Protein AF-A0A522AC45-F1 (afdb_monomer)

pLDDT: mean 78.96, std 17.73, range [25.91, 98.56]

Secondary structure (DSSP, 8-state):
--------PPTTEEEE--S--TT---S-HHHHHHHHHHHHHHHHHHHHSSS--B--HHHHHHS-HHHHHHTTTSEEEEEGGG-SSHHHHHHHHHHH-SSTTHHHHHHHHHHHTTEEEEE--GGGGHHHHHHHHHT-SEETTEE--SHHHH--HHHHHHHS----TT--SSEEEEEEEEEEE-SS-SS-EEEEEEEEEEEETTEEEEEEEEE-TTTGGGTHHHHHHHHHHHHHHHSPPTT--EEEEEES-SSTT-HHHHHHHHTT-EEEEEEETTS-------SSPPPPHHHHHHHHHHHHHS-HHHHHHHHHHTT--HHHHHHHHHHHHHHTTT-TTHHHHHHHTTTS--HHHHGGGS--SS-GGGGTT--EEEEEE-STTTTTTTHHHHHHTT--EEEEEES-HHHHHHHHHHS-TTSEEEEGGG-TT----SEEEEE-SSHHHHHHHHHHHHTSS--EEEEEEEHHHHHHTT-TT--HHHHHHHHHHHHTS-EEEEEEEEEE-SSS-EEEEEEEE--

Structure (mmCIF, N/CA/C/O backbone):
data_AF-A0A522AC45-F1
#
_entry.id   AF-A0A522AC45-F1
#
loop_
_atom_site.group_PDB
_atom_site.id
_atom_site.type_symbol
_atom_site.label_atom_id
_atom_site.label_alt_id
_atom_site.label_comp_id
_atom_site.label_asym_id
_atom_site.label_entity_id
_atom_site.label_seq_id
_atom_site.pdbx_PDB_ins_code
_atom_site.Cartn_x
_atom_site.Cartn_y
_atom_site.Cartn_z
_atom_site.occupancy
_atom_site.B_iso_or_equiv
_atom_site.auth_seq_id
_atom_site.auth_comp_id
_atom_site.auth_asym_id
_atom_site.auth_atom_id
_atom_site.pdbx_PDB_model_num
ATOM 1 N N . MET A 1 1 ? -12.358 -17.879 -13.677 1.00 25.91 1 MET A N 1
ATOM 2 C CA . MET A 1 1 ? -12.326 -18.675 -12.434 1.00 25.91 1 MET A CA 1
ATOM 3 C C . MET A 1 1 ? -10.863 -18.804 -12.071 1.00 25.91 1 MET A C 1
ATOM 5 O O . MET A 1 1 ? -10.125 -19.351 -12.871 1.00 25.91 1 MET A O 1
ATOM 9 N N . ALA A 1 2 ? -10.425 -18.150 -10.996 1.00 28.08 2 ALA A N 1
ATOM 10 C CA . ALA A 1 2 ? -9.029 -18.199 -10.580 1.00 28.08 2 ALA A CA 1
ATOM 11 C C . ALA A 1 2 ? -8.756 -19.580 -9.980 1.00 28.08 2 ALA A C 1
ATOM 13 O O . ALA A 1 2 ? -9.446 -19.973 -9.038 1.00 28.08 2 ALA A O 1
ATOM 14 N N . ASP A 1 3 ? -7.793 -20.308 -10.542 1.00 27.17 3 ASP A N 1
ATOM 15 C CA . ASP A 1 3 ? -7.283 -21.534 -9.943 1.00 27.17 3 ASP A CA 1
ATOM 16 C C . ASP A 1 3 ? -6.806 -21.204 -8.530 1.00 27.17 3 ASP A C 1
ATOM 18 O O . ASP A 1 3 ? -5.882 -20.414 -8.327 1.00 27.17 3 ASP A O 1
ATOM 22 N N . SER A 1 4 ? -7.489 -21.766 -7.533 1.00 33.75 4 SER A N 1
ATOM 23 C CA . SER A 1 4 ? -7.105 -21.629 -6.139 1.00 33.75 4 SER A CA 1
ATOM 24 C C . SER A 1 4 ? -5.760 -22.320 -5.965 1.00 33.75 4 SER A C 1
ATOM 26 O O . SER A 1 4 ? -5.694 -23.543 -5.820 1.00 33.75 4 SER A O 1
ATOM 28 N N . VAL A 1 5 ? -4.683 -21.540 -6.002 1.00 35.88 5 VAL A N 1
ATOM 29 C CA . VAL A 1 5 ? -3.350 -21.990 -5.618 1.00 35.88 5 VAL A CA 1
ATOM 30 C C . VAL A 1 5 ? -3.432 -22.390 -4.147 1.00 35.88 5 VAL A C 1
ATOM 32 O O . VAL A 1 5 ? -3.287 -21.572 -3.238 1.00 35.88 5 VAL A O 1
ATOM 35 N N . SER A 1 6 ? -3.705 -23.671 -3.908 1.00 35.84 6 SER A N 1
ATOM 36 C CA . SER A 1 6 ? -3.569 -24.321 -2.610 1.00 35.84 6 SER A CA 1
ATOM 37 C C . SER A 1 6 ? -2.076 -24.456 -2.320 1.00 35.84 6 SER A C 1
ATOM 39 O O . SER A 1 6 ? -1.483 -25.526 -2.423 1.00 35.84 6 SER A O 1
ATOM 41 N N . SER A 1 7 ? -1.426 -23.321 -2.056 1.00 40.16 7 SER A N 1
ATOM 42 C CA . SER A 1 7 ? -0.057 -23.309 -1.562 1.00 40.16 7 SER A CA 1
ATOM 43 C C . SER A 1 7 ? -0.112 -23.553 -0.061 1.00 40.16 7 SER A C 1
ATOM 45 O O . SER A 1 7 ? -0.699 -22.789 0.706 1.00 40.16 7 SER A O 1
ATOM 47 N N . THR A 1 8 ? 0.488 -24.655 0.372 1.00 39.75 8 THR A N 1
ATOM 48 C CA . THR A 1 8 ? 0.824 -24.893 1.773 1.00 39.75 8 THR A CA 1
ATOM 49 C C . THR A 1 8 ? 1.860 -23.851 2.194 1.00 39.75 8 THR A C 1
ATOM 51 O O . THR A 1 8 ? 3.065 -24.080 2.089 1.00 39.75 8 THR A O 1
ATOM 54 N N . THR A 1 9 ? 1.407 -22.669 2.609 1.00 47.91 9 THR A N 1
ATOM 55 C CA . THR A 1 9 ? 2.278 -21.638 3.175 1.00 47.91 9 THR A CA 1
ATOM 56 C C . THR A 1 9 ? 2.911 -22.154 4.464 1.00 47.91 9 THR A C 1
ATOM 58 O O . THR A 1 9 ? 2.252 -22.775 5.301 1.00 47.91 9 THR A O 1
ATOM 61 N N . ALA A 1 10 ? 4.215 -21.918 4.628 1.00 43.22 10 ALA A N 1
ATOM 62 C CA . ALA A 1 10 ? 4.929 -22.320 5.833 1.00 43.22 10 ALA A CA 1
ATOM 63 C C . ALA A 1 10 ? 4.288 -21.671 7.083 1.00 43.22 10 ALA A C 1
ATOM 65 O O . ALA A 1 10 ? 3.882 -20.503 7.016 1.00 43.22 10 ALA A O 1
ATOM 66 N N . PRO A 1 11 ? 4.208 -22.377 8.229 1.00 46.19 11 PRO A N 1
ATOM 67 C CA . PRO A 1 11 ? 3.636 -21.833 9.461 1.00 46.19 11 PRO A CA 1
ATOM 68 C C . PRO A 1 11 ? 4.244 -20.472 9.834 1.00 46.19 11 PRO A C 1
ATOM 70 O O . PRO A 1 11 ? 5.463 -20.325 9.872 1.00 46.19 11 PRO A O 1
ATOM 73 N N . GLY A 1 12 ? 3.398 -19.478 10.125 1.00 49.16 12 GLY A N 1
ATOM 74 C CA . GLY A 1 12 ? 3.837 -18.109 10.444 1.00 49.16 12 GLY A CA 1
ATOM 75 C C . GLY A 1 12 ? 4.029 -17.195 9.228 1.00 49.16 12 GLY A C 1
ATOM 76 O O . GLY A 1 12 ? 4.435 -16.043 9.390 1.00 49.16 12 GLY A O 1
ATOM 77 N N . THR A 1 13 ? 3.693 -17.669 8.029 1.00 47.88 13 THR A N 1
ATOM 78 C CA . THR A 1 13 ? 3.703 -16.865 6.804 1.00 47.88 13 THR A CA 1
ATOM 79 C C . THR A 1 13 ? 2.286 -16.560 6.356 1.00 47.88 13 THR A C 1
ATOM 81 O O . THR A 1 13 ? 1.422 -17.436 6.364 1.00 47.88 13 THR A O 1
ATOM 84 N N . LEU A 1 14 ? 2.041 -15.316 5.964 1.00 50.12 14 LEU A N 1
ATOM 85 C CA . LEU A 1 14 ? 0.746 -14.860 5.496 1.00 50.12 14 LEU A CA 1
ATOM 86 C C . LEU A 1 14 ? 0.840 -14.484 4.029 1.00 50.12 14 LEU A C 1
ATOM 88 O O . LEU A 1 14 ? 1.585 -13.577 3.686 1.00 50.12 14 LEU A O 1
ATOM 92 N N . LEU A 1 15 ? 0.059 -15.145 3.180 1.00 53.91 15 LEU A N 1
ATOM 93 C CA . LEU A 1 15 ? -0.124 -14.716 1.800 1.00 53.91 15 LEU A CA 1
ATOM 94 C C . LEU A 1 15 ? -1.214 -13.647 1.765 1.00 53.91 15 LEU A C 1
ATOM 96 O O . LEU A 1 15 ? -2.390 -13.963 1.963 1.00 53.91 15 LEU A O 1
ATOM 100 N N . LEU A 1 16 ? -0.815 -12.392 1.555 1.00 55.50 16 LEU A N 1
ATOM 101 C CA . LEU A 1 16 ? -1.757 -11.345 1.188 1.00 55.50 16 LEU A CA 1
ATOM 102 C C . LEU A 1 16 ? -2.018 -11.476 -0.298 1.00 55.50 16 LEU A C 1
ATOM 104 O O . LEU A 1 16 ? -1.162 -11.169 -1.126 1.00 55.50 16 LEU A O 1
ATOM 108 N N . ASP A 1 17 ? -3.221 -11.932 -0.591 1.00 57.88 17 ASP A N 1
ATOM 109 C CA . ASP A 1 17 ? -3.823 -11.765 -1.894 1.00 57.88 17 ASP A CA 1
ATOM 110 C C . ASP A 1 17 ? -4.789 -10.598 -1.735 1.00 57.88 17 ASP A C 1
ATOM 112 O O . ASP A 1 17 ? -5.816 -10.713 -1.055 1.00 57.88 17 ASP A O 1
ATOM 116 N N . ASP A 1 18 ? -4.431 -9.442 -2.285 1.00 55.88 18 ASP A N 1
ATOM 117 C CA . ASP A 1 18 ? -5.331 -8.295 -2.296 1.00 55.88 18 ASP A CA 1
ATOM 118 C C . ASP A 1 18 ? -6.511 -8.511 -3.261 1.00 55.88 18 ASP A C 1
ATOM 120 O O . ASP A 1 18 ? -7.372 -7.642 -3.357 1.00 55.88 18 ASP A O 1
ATOM 124 N N . GLY A 1 19 ? -6.624 -9.683 -3.896 1.00 49.47 19 GLY A N 1
ATOM 125 C CA . GLY A 1 19 ? -7.682 -10.049 -4.831 1.00 49.47 19 GLY A CA 1
ATOM 126 C C . GLY A 1 19 ? -7.505 -9.393 -6.195 1.00 49.47 19 GLY A C 1
ATOM 127 O O . GLY A 1 19 ? -8.377 -9.517 -7.056 1.00 49.47 19 GLY A O 1
ATOM 128 N N . LEU A 1 20 ? -6.402 -8.672 -6.393 1.00 52.69 20 LEU A N 1
ATOM 129 C CA . LEU A 1 20 ? -6.104 -7.973 -7.621 1.00 52.69 20 LEU A CA 1
ATOM 130 C C . LEU A 1 20 ? -5.113 -8.822 -8.390 1.00 52.69 20 LEU A C 1
ATOM 132 O O . LEU A 1 20 ? -3.954 -8.955 -8.024 1.00 52.69 20 LEU A O 1
ATOM 136 N N . GLY A 1 21 ? -5.566 -9.375 -9.515 1.00 49.84 21 GLY A N 1
ATOM 137 C CA . GLY A 1 21 ? -4.612 -9.674 -10.576 1.00 49.84 21 GLY A CA 1
ATOM 138 C C . GLY A 1 21 ? -3.861 -8.395 -10.979 1.00 49.84 21 GLY A C 1
ATOM 139 O O . GLY A 1 21 ? -4.266 -7.288 -10.616 1.00 49.84 21 GLY A O 1
ATOM 140 N N . ARG A 1 22 ? -2.822 -8.556 -11.804 1.00 45.88 22 ARG A N 1
ATOM 141 C CA . ARG A 1 22 ? -1.838 -7.548 -12.270 1.00 45.88 22 ARG A CA 1
ATOM 142 C C . ARG A 1 22 ? -2.355 -6.147 -12.672 1.00 45.88 22 ARG A C 1
ATOM 144 O O . ARG A 1 22 ? -1.555 -5.238 -12.828 1.00 45.88 22 ARG A O 1
ATOM 151 N N . ASN A 1 23 ? -3.666 -5.951 -12.817 1.00 43.75 23 ASN A N 1
ATOM 152 C CA . ASN A 1 23 ? -4.313 -4.753 -13.361 1.00 43.75 23 ASN A CA 1
ATOM 153 C C . ASN A 1 23 ? -5.077 -3.896 -12.327 1.00 43.75 23 ASN A C 1
ATOM 155 O O . ASN A 1 23 ? -5.822 -2.994 -12.721 1.00 43.75 23 ASN A O 1
ATOM 159 N N . GLY A 1 24 ? -4.947 -4.179 -11.025 1.00 52.06 24 GLY A N 1
ATOM 160 C CA . GLY A 1 24 ? -5.659 -3.454 -9.965 1.00 52.06 24 GLY A CA 1
ATOM 161 C C . GLY A 1 24 ? -7.179 -3.712 -9.952 1.00 52.06 24 GLY A C 1
ATOM 162 O O . GLY A 1 24 ? -7.736 -4.343 -10.853 1.00 52.06 24 GLY A O 1
ATOM 163 N N . CYS A 1 25 ? -7.903 -3.239 -8.926 1.00 57.94 25 CYS A N 1
ATOM 164 C CA . CYS A 1 25 ? -9.368 -3.370 -8.933 1.00 57.94 25 CYS A CA 1
ATOM 165 C C . CYS A 1 25 ? -9.919 -2.365 -9.934 1.00 57.94 25 CYS A C 1
ATOM 167 O O . CYS A 1 25 ? -9.826 -1.152 -9.730 1.00 57.94 25 CYS A O 1
ATOM 169 N N . ARG A 1 26 ? -10.595 -2.857 -10.970 1.00 58.62 26 ARG A N 1
ATOM 170 C CA . ARG A 1 26 ? -11.350 -2.012 -11.910 1.00 58.62 26 ARG A CA 1
ATOM 171 C C . ARG A 1 26 ? -12.683 -1.512 -11.328 1.00 58.62 26 ARG A C 1
ATOM 173 O O . ARG A 1 26 ? -13.457 -0.860 -12.012 1.00 58.62 26 ARG A O 1
ATOM 180 N N . CYS A 1 27 ? -12.932 -1.828 -10.061 1.00 64.50 27 CYS A N 1
ATOM 181 C CA . CYS A 1 27 ? -14.232 -1.827 -9.412 1.00 64.50 27 CYS A CA 1
ATOM 182 C C . CYS A 1 27 ? -14.772 -0.405 -9.189 1.00 64.50 27 CYS A C 1
ATOM 184 O O . CYS A 1 27 ? -15.878 -0.102 -9.617 1.00 64.50 27 CYS A O 1
ATOM 186 N N . THR A 1 28 ? -13.982 0.481 -8.566 1.00 67.38 28 THR A N 1
ATOM 187 C CA . THR A 1 28 ? -14.317 1.904 -8.356 1.00 67.38 28 THR A CA 1
ATOM 188 C C . THR A 1 28 ? -13.059 2.758 -8.119 1.00 67.38 28 THR A C 1
ATOM 190 O O . THR A 1 28 ? -12.020 2.219 -7.725 1.00 67.38 28 THR A O 1
ATOM 193 N N . PRO A 1 29 ? -13.126 4.097 -8.279 1.00 63.81 29 PRO A N 1
ATOM 194 C CA . PRO A 1 29 ? -12.050 5.004 -7.865 1.00 63.81 29 PRO A CA 1
ATOM 195 C C . PRO A 1 29 ? -11.634 4.842 -6.394 1.00 63.81 29 PRO A C 1
ATOM 197 O O . PRO A 1 29 ? -10.441 4.793 -6.110 1.00 63.81 29 PRO A O 1
ATOM 200 N N . GLY A 1 30 ? -12.596 4.675 -5.476 1.00 64.50 30 GLY A N 1
ATOM 201 C CA . GLY A 1 30 ? -12.310 4.458 -4.050 1.00 64.50 30 GLY A CA 1
ATOM 202 C C . GLY A 1 30 ? -11.546 3.158 -3.789 1.00 64.50 30 GLY A C 1
ATOM 203 O O . GLY A 1 30 ? -10.676 3.102 -2.925 1.00 64.50 30 GLY A O 1
ATOM 204 N N . CYS A 1 31 ? -11.789 2.127 -4.599 1.00 65.81 31 CYS A N 1
ATOM 205 C CA . CYS A 1 31 ? -11.013 0.902 -4.527 1.00 65.81 31 CYS A CA 1
ATOM 206 C C . CYS A 1 31 ? -9.545 1.110 -4.929 1.00 65.81 31 CYS A C 1
ATOM 208 O O . CYS A 1 31 ? -8.650 0.620 -4.241 1.00 65.81 31 CYS A O 1
ATOM 210 N N . ARG A 1 32 ? -9.288 1.845 -6.021 1.00 64.62 32 ARG A N 1
ATOM 211 C CA . ARG A 1 32 ? -7.919 2.182 -6.449 1.00 64.62 32 ARG A CA 1
ATOM 212 C C . ARG A 1 32 ? -7.188 3.001 -5.393 1.00 64.62 32 ARG A C 1
ATOM 214 O O . ARG A 1 32 ? -6.016 2.754 -5.147 1.00 64.62 32 ARG A O 1
ATOM 221 N N . GLU A 1 33 ? -7.881 3.925 -4.733 1.00 65.38 33 GLU A N 1
ATOM 222 C CA . GLU A 1 33 ? -7.310 4.705 -3.635 1.00 65.38 33 GLU A CA 1
ATOM 223 C C . GLU A 1 33 ? -6.928 3.822 -2.440 1.00 65.38 33 GLU A C 1
ATOM 225 O O . GLU A 1 33 ? -5.797 3.904 -1.969 1.00 65.38 33 GLU A O 1
ATOM 230 N N . ILE A 1 34 ? -7.822 2.941 -1.979 1.00 63.16 34 ILE A N 1
ATOM 231 C CA . ILE A 1 34 ? -7.551 2.018 -0.863 1.00 63.16 34 ILE A CA 1
ATOM 232 C C . ILE A 1 34 ? -6.316 1.150 -1.160 1.00 63.16 34 ILE A C 1
ATOM 234 O O . ILE A 1 34 ? -5.418 1.017 -0.323 1.00 63.16 34 ILE A O 1
ATOM 238 N N . VAL A 1 35 ? -6.242 0.603 -2.374 1.00 64.38 35 VAL A N 1
ATOM 239 C CA . VAL A 1 35 ? -5.132 -0.242 -2.834 1.00 64.38 35 VAL A CA 1
ATOM 240 C C . VAL A 1 35 ? -3.852 0.573 -2.991 1.00 64.38 35 VAL A C 1
ATOM 242 O O . VAL A 1 35 ? -2.801 0.157 -2.512 1.00 64.38 35 VAL A O 1
ATOM 245 N N . GLY A 1 36 ? -3.926 1.758 -3.595 1.00 60.34 36 GLY A N 1
ATOM 246 C CA . GLY A 1 36 ? -2.787 2.653 -3.778 1.00 60.34 36 GLY A CA 1
ATOM 247 C C . GLY A 1 36 ? -2.219 3.153 -2.448 1.00 60.34 36 GLY A C 1
ATOM 248 O O . GLY A 1 36 ? -1.005 3.131 -2.253 1.00 60.34 36 GLY A O 1
ATOM 249 N N . GLN A 1 37 ? -3.069 3.528 -1.485 1.00 63.78 37 GLN A N 1
ATOM 250 C CA . GLN A 1 37 ? -2.658 3.897 -0.124 1.00 63.78 37 GLN A CA 1
ATOM 251 C C . GLN A 1 37 ? -1.979 2.727 0.590 1.00 63.78 37 GLN A C 1
ATOM 253 O O . GLN A 1 37 ? -0.979 2.923 1.290 1.00 63.78 37 GLN A O 1
ATOM 258 N N . PHE A 1 38 ? -2.498 1.511 0.407 1.00 63.19 38 PHE A N 1
ATOM 259 C CA . PHE A 1 38 ? -1.888 0.305 0.948 1.00 63.19 38 PHE A CA 1
ATOM 260 C C . PHE A 1 38 ? -0.523 0.022 0.309 1.00 63.19 38 PHE A C 1
ATOM 262 O O . PHE A 1 38 ? 0.473 -0.049 1.029 1.00 63.19 38 PHE A O 1
ATOM 269 N N . ARG A 1 39 ? -0.440 -0.041 -1.026 1.00 61.25 39 ARG A N 1
ATOM 270 C CA . ARG A 1 39 ? 0.811 -0.230 -1.782 1.00 61.25 39 ARG A CA 1
ATOM 271 C C . ARG A 1 39 ? 1.841 0.851 -1.448 1.00 61.25 39 ARG A C 1
ATOM 273 O O . ARG A 1 39 ? 3.001 0.533 -1.204 1.00 61.25 39 ARG A O 1
ATOM 280 N N . THR A 1 40 ? 1.419 2.109 -1.319 1.00 56.88 40 THR A N 1
ATOM 281 C CA . THR A 1 40 ? 2.275 3.226 -0.882 1.00 56.88 40 THR A CA 1
ATOM 282 C C . THR A 1 40 ? 2.781 3.025 0.539 1.00 56.88 40 THR A C 1
ATOM 284 O O . THR A 1 40 ? 3.972 3.191 0.795 1.00 56.88 40 THR A O 1
ATOM 287 N N . SER A 1 41 ? 1.899 2.656 1.472 1.00 56.00 41 SER A N 1
ATOM 288 C CA . SER A 1 41 ? 2.266 2.378 2.865 1.00 56.00 41 SER A CA 1
ATOM 289 C C . SER A 1 41 ? 3.278 1.236 2.961 1.00 56.00 41 SER A C 1
ATOM 291 O O . SER A 1 41 ? 4.270 1.361 3.676 1.00 56.00 41 SER A O 1
ATOM 293 N N . ILE A 1 42 ? 3.082 0.165 2.187 1.00 54.97 42 ILE A N 1
ATOM 294 C CA . ILE A 1 42 ? 4.026 -0.951 2.085 1.00 54.97 42 ILE A CA 1
ATOM 295 C C . ILE A 1 42 ? 5.343 -0.497 1.446 1.00 54.97 42 ILE A C 1
ATOM 297 O O . ILE A 1 42 ? 6.410 -0.777 1.984 1.00 54.97 42 ILE A O 1
ATOM 301 N N . GLY A 1 43 ? 5.300 0.260 0.349 1.00 51.62 43 GLY A N 1
ATOM 302 C CA . GLY A 1 43 ? 6.485 0.807 -0.313 1.00 51.62 43 GLY A CA 1
ATOM 303 C C . GLY A 1 43 ? 7.287 1.761 0.580 1.00 51.62 43 GLY A C 1
ATOM 304 O O . GLY A 1 43 ? 8.517 1.733 0.564 1.00 51.62 43 GLY A O 1
ATOM 305 N N . ARG A 1 44 ? 6.617 2.574 1.406 1.00 50.56 44 ARG A N 1
ATOM 306 C CA . ARG A 1 44 ? 7.252 3.393 2.451 1.00 50.56 44 ARG A CA 1
ATOM 307 C C . ARG A 1 44 ? 7.836 2.518 3.558 1.00 50.56 44 ARG A C 1
ATOM 309 O O . ARG A 1 44 ? 8.977 2.738 3.944 1.00 50.56 44 ARG A O 1
ATOM 316 N N . ALA A 1 45 ? 7.110 1.505 4.033 1.00 50.97 45 ALA A N 1
ATOM 317 C CA . ALA A 1 45 ? 7.621 0.571 5.037 1.00 50.97 45 ALA A CA 1
ATOM 318 C C . ALA A 1 45 ? 8.882 -0.167 4.547 1.00 50.97 45 ALA A C 1
ATOM 320 O O . ALA A 1 45 ? 9.843 -0.275 5.308 1.00 50.97 45 ALA A O 1
ATOM 321 N N . ARG A 1 46 ? 8.914 -0.575 3.268 1.00 50.25 46 ARG A N 1
ATOM 322 C CA . ARG A 1 46 ? 10.096 -1.135 2.585 1.00 50.25 46 ARG A CA 1
ATOM 323 C C . ARG A 1 46 ? 11.258 -0.143 2.552 1.00 50.25 46 ARG A C 1
ATOM 325 O O . ARG A 1 46 ? 12.378 -0.517 2.875 1.00 50.25 46 ARG A O 1
ATOM 332 N N . ARG A 1 47 ? 10.996 1.119 2.188 1.00 42.38 47 ARG A N 1
ATOM 333 C CA . ARG A 1 47 ? 12.022 2.177 2.106 1.00 42.38 47 ARG A CA 1
ATOM 334 C C . ARG A 1 47 ? 12.620 2.545 3.461 1.00 42.38 47 ARG A C 1
ATOM 336 O O . ARG A 1 47 ? 13.811 2.813 3.537 1.00 42.38 47 ARG A O 1
ATOM 343 N N . PHE A 1 48 ? 11.807 2.571 4.514 1.00 38.06 48 PHE A N 1
ATOM 344 C CA . PHE A 1 48 ? 12.233 3.094 5.810 1.00 38.06 48 PHE A CA 1
ATOM 345 C C . PHE A 1 48 ? 12.585 2.013 6.844 1.00 38.06 48 PHE A C 1
ATOM 347 O O . PHE A 1 48 ? 13.006 2.368 7.936 1.00 38.06 48 PHE A O 1
ATOM 354 N N . ASN A 1 49 ? 12.476 0.712 6.543 1.00 42.81 49 ASN A N 1
ATOM 355 C CA . ASN A 1 49 ? 12.762 -0.387 7.488 1.00 42.81 49 ASN A CA 1
ATOM 356 C C . ASN A 1 49 ? 11.900 -0.395 8.776 1.00 42.81 49 ASN A C 1
ATOM 358 O O . ASN A 1 49 ? 12.220 -1.133 9.707 1.00 42.81 49 ASN A O 1
ATOM 362 N N . VAL A 1 50 ? 10.826 0.406 8.885 1.00 38.81 50 VAL A N 1
ATOM 363 C CA . VAL A 1 50 ? 10.253 0.691 10.221 1.00 38.81 50 VAL A CA 1
ATOM 364 C C . VAL A 1 50 ? 9.050 -0.160 10.640 1.00 38.81 50 VAL A C 1
ATOM 366 O O . VAL A 1 50 ? 8.963 -0.428 11.832 1.00 38.81 50 VAL A O 1
ATOM 369 N N . GLU A 1 51 ? 8.100 -0.596 9.792 1.00 38.78 51 GLU A N 1
ATOM 370 C CA . GLU A 1 51 ? 6.795 -1.033 10.373 1.00 38.78 51 GLU A CA 1
ATOM 371 C C . GLU A 1 51 ? 6.096 -2.300 9.861 1.00 38.78 51 GLU A C 1
ATOM 373 O O . GLU A 1 51 ? 5.163 -2.759 10.518 1.00 38.78 51 GLU A O 1
ATOM 378 N N . ALA A 1 52 ? 6.560 -2.944 8.798 1.00 42.69 52 ALA A N 1
ATOM 379 C CA . ALA A 1 52 ? 6.167 -4.310 8.445 1.00 42.69 52 ALA A CA 1
ATOM 380 C C . ALA A 1 52 ? 7.100 -4.755 7.329 1.00 42.69 52 ALA A C 1
ATOM 382 O O . ALA A 1 52 ? 7.187 -4.067 6.313 1.00 42.69 52 ALA A O 1
ATOM 383 N N . VAL A 1 53 ? 7.809 -5.867 7.506 1.00 38.69 53 VAL A N 1
ATOM 384 C CA . VAL A 1 53 ? 8.613 -6.420 6.415 1.00 38.69 53 VAL A CA 1
ATOM 385 C C . VAL A 1 53 ? 7.744 -7.462 5.716 1.00 38.69 53 VAL A C 1
ATOM 387 O O . VAL A 1 53 ? 7.547 -8.546 6.276 1.00 38.69 53 VAL A O 1
ATOM 390 N N . PRO A 1 54 ? 7.159 -7.162 4.542 1.00 40.94 54 PRO A N 1
ATOM 391 C CA . PRO A 1 54 ? 6.782 -8.229 3.643 1.00 40.94 54 PRO A CA 1
ATOM 392 C C . PRO A 1 54 ? 8.050 -8.986 3.261 1.00 40.94 54 PRO A C 1
ATOM 394 O O . PRO A 1 54 ? 9.015 -8.390 2.797 1.00 40.94 54 PRO A O 1
ATOM 397 N N . MET A 1 55 ? 8.065 -10.271 3.582 1.00 37.31 55 MET A N 1
ATOM 398 C CA . MET A 1 55 ? 9.149 -11.200 3.347 1.00 37.31 55 MET A CA 1
ATOM 399 C C . MET A 1 55 ? 8.617 -12.310 2.459 1.00 37.31 55 MET A C 1
ATOM 401 O O . MET A 1 55 ? 7.742 -13.050 2.901 1.00 37.31 55 MET A O 1
ATOM 405 N N . THR A 1 56 ? 9.185 -12.460 1.265 1.00 39.59 56 THR A N 1
ATOM 406 C CA . THR A 1 56 ? 9.090 -13.663 0.420 1.00 39.59 56 THR A CA 1
ATOM 407 C C . THR A 1 56 ? 9.412 -14.939 1.230 1.00 39.59 56 THR A C 1
ATOM 409 O O . THR A 1 56 ? 10.054 -14.851 2.285 1.00 39.59 56 THR A O 1
ATOM 412 N N . PRO A 1 57 ? 9.018 -16.156 0.790 1.00 39.38 57 PRO A N 1
ATOM 413 C CA . PRO A 1 57 ? 9.218 -17.371 1.595 1.00 39.38 57 PRO A CA 1
ATOM 414 C C . PRO A 1 57 ? 10.703 -17.602 1.920 1.00 39.38 57 PRO A C 1
ATOM 416 O O . PRO A 1 57 ? 11.080 -18.100 2.982 1.00 39.38 57 PRO A O 1
ATOM 419 N N . SER A 1 58 ? 11.570 -17.152 1.025 1.00 36.69 58 SER A N 1
ATOM 420 C CA . SER A 1 58 ? 13.016 -17.221 1.153 1.00 36.69 58 SER A CA 1
ATOM 421 C C . SER A 1 58 ? 13.587 -16.160 2.098 1.00 36.69 58 SER A C 1
ATOM 423 O O . SER A 1 58 ? 14.483 -16.465 2.882 1.00 36.69 58 SER A O 1
ATOM 425 N N . GLU A 1 59 ? 13.041 -14.939 2.102 1.00 38.44 59 GLU A N 1
ATOM 426 C CA . GLU A 1 59 ? 13.405 -13.903 3.079 1.00 38.44 59 GLU A CA 1
ATOM 427 C C . GLU A 1 59 ? 12.990 -14.295 4.488 1.00 38.44 59 GLU A C 1
ATOM 429 O O . GLU A 1 59 ? 13.768 -14.107 5.423 1.00 38.44 59 GLU A O 1
ATOM 434 N N . LEU A 1 60 ? 11.815 -14.918 4.629 1.00 44.28 60 LEU A N 1
ATOM 435 C CA . LEU A 1 60 ? 11.409 -15.521 5.887 1.00 44.28 60 LEU A CA 1
ATOM 436 C C . LEU A 1 60 ? 12.446 -16.554 6.318 1.00 44.28 60 LEU A C 1
ATOM 438 O O . LEU A 1 60 ? 12.859 -16.546 7.467 1.00 44.28 60 LEU A O 1
ATOM 442 N N . THR A 1 61 ? 12.930 -17.408 5.419 1.00 42.88 61 THR A N 1
ATOM 443 C CA . THR A 1 61 ? 13.933 -18.431 5.751 1.00 42.88 61 THR A CA 1
ATOM 444 C C . THR A 1 61 ? 15.264 -17.814 6.215 1.00 42.88 61 THR A C 1
ATOM 446 O O . THR A 1 61 ? 15.857 -18.336 7.160 1.00 42.88 61 THR A O 1
ATOM 449 N N . ALA A 1 62 ? 15.650 -16.650 5.685 1.00 37.81 62 ALA A N 1
ATOM 450 C CA . ALA A 1 62 ? 16.883 -15.929 6.019 1.00 37.81 62 ALA A CA 1
ATOM 451 C C . ALA A 1 62 ? 16.834 -15.070 7.303 1.00 37.81 62 ALA A C 1
ATOM 453 O O . ALA A 1 62 ? 17.886 -14.662 7.796 1.00 37.81 62 ALA A O 1
ATOM 454 N N . VAL A 1 63 ? 15.658 -14.785 7.886 1.00 42.03 63 VAL A N 1
ATOM 455 C CA . VAL A 1 63 ? 15.602 -14.040 9.162 1.00 42.03 63 VAL A CA 1
ATOM 456 C C . VAL A 1 63 ? 16.339 -14.835 10.250 1.00 42.03 63 VAL A C 1
ATOM 458 O O . VAL A 1 63 ? 16.018 -16.018 10.439 1.00 42.03 63 VAL A O 1
ATOM 461 N N . PRO A 1 64 ? 17.275 -14.219 11.009 1.00 41.69 64 PRO A N 1
ATOM 462 C CA . PRO A 1 64 ? 17.952 -14.893 12.108 1.00 41.69 64 PRO A CA 1
ATOM 463 C C . PRO A 1 64 ? 16.933 -15.549 13.034 1.00 41.69 64 PRO A C 1
ATOM 465 O O . PRO A 1 64 ? 15.932 -14.926 13.398 1.00 41.69 64 PRO A O 1
ATOM 468 N N . THR A 1 65 ? 17.182 -16.793 13.443 1.00 47.78 65 THR A N 1
ATOM 469 C CA . THR A 1 65 ? 16.256 -17.559 14.291 1.00 47.78 65 THR A CA 1
ATOM 470 C C . THR A 1 65 ? 15.834 -16.766 15.530 1.00 47.78 65 THR A C 1
ATOM 472 O O . THR A 1 65 ? 14.663 -16.777 15.893 1.00 47.78 65 THR A O 1
ATOM 475 N N . VAL A 1 66 ? 16.745 -15.975 16.106 1.00 41.28 66 VAL A N 1
ATOM 476 C CA . VAL A 1 66 ? 16.464 -15.077 17.235 1.00 41.28 66 VAL A CA 1
ATOM 477 C C . VAL A 1 66 ? 15.430 -13.999 16.874 1.00 41.28 66 VAL A C 1
ATOM 479 O O . VAL A 1 66 ? 14.487 -13.776 17.622 1.00 41.28 66 VAL A O 1
ATOM 482 N N . ALA A 1 67 ? 15.520 -13.359 15.706 1.00 37.47 67 ALA A N 1
ATOM 483 C CA . ALA A 1 67 ? 14.544 -12.351 15.280 1.00 37.47 67 ALA A CA 1
ATOM 484 C C . ALA A 1 67 ? 13.174 -12.967 14.919 1.00 37.47 67 ALA A C 1
ATOM 486 O O . ALA A 1 67 ? 12.141 -12.362 15.225 1.00 37.47 67 ALA A O 1
ATOM 487 N N . LYS A 1 68 ? 13.150 -14.192 14.364 1.00 46.00 68 LYS A N 1
ATOM 488 C CA . LYS A 1 68 ? 11.920 -14.994 14.183 1.00 46.00 68 LYS A CA 1
ATOM 489 C C . LYS A 1 68 ? 11.252 -15.328 15.513 1.00 46.00 68 LYS A C 1
ATOM 491 O O . LYS A 1 68 ? 10.035 -15.241 15.640 1.00 46.00 68 LYS A O 1
ATOM 496 N N . GLN A 1 69 ? 12.059 -15.688 16.509 1.00 44.16 69 GLN A N 1
ATOM 497 C CA . GLN A 1 69 ? 11.594 -16.052 17.846 1.00 44.16 69 GLN A CA 1
ATOM 498 C C . GLN A 1 69 ? 11.028 -14.853 18.619 1.00 44.16 69 GLN A C 1
ATOM 500 O O . GLN A 1 69 ? 10.099 -15.029 19.405 1.00 44.16 69 GLN A O 1
ATOM 505 N N . VAL A 1 70 ? 11.551 -13.640 18.397 1.00 48.06 70 VAL A N 1
ATOM 506 C CA . VAL A 1 70 ? 11.123 -12.436 19.137 1.00 48.06 70 VAL A CA 1
ATOM 507 C C . VAL A 1 70 ? 9.960 -11.698 18.440 1.00 48.06 70 VAL A C 1
ATOM 509 O O . VAL A 1 70 ? 9.238 -10.946 19.092 1.00 48.06 70 VAL A O 1
ATOM 512 N N . GLY A 1 71 ? 9.707 -11.928 17.142 1.00 52.62 71 GLY A N 1
ATOM 513 C CA . GLY A 1 71 ? 8.517 -11.411 16.440 1.00 52.62 71 GLY A CA 1
ATOM 514 C C . GLY A 1 71 ? 8.469 -9.882 16.266 1.00 52.62 71 GLY A C 1
ATOM 515 O O . GLY A 1 71 ? 7.392 -9.328 16.055 1.00 52.62 71 GLY A O 1
ATOM 516 N N . VAL A 1 72 ? 9.623 -9.207 16.350 1.00 50.03 72 VAL A N 1
ATOM 517 C CA . VAL A 1 72 ? 9.779 -7.730 16.390 1.00 50.03 72 VAL A CA 1
ATOM 518 C C . VAL A 1 72 ? 9.393 -7.025 15.077 1.00 50.03 72 VAL A C 1
ATOM 520 O O . VAL A 1 72 ? 9.156 -5.825 15.049 1.00 50.03 72 VAL A O 1
ATOM 523 N N . TYR A 1 73 ? 9.309 -7.765 13.972 1.00 57.97 73 TYR A N 1
ATOM 524 C CA . TYR A 1 73 ? 8.998 -7.208 12.644 1.00 57.97 73 TYR A CA 1
ATOM 525 C C . TYR A 1 73 ? 7.814 -7.894 11.959 1.00 57.97 73 TYR A C 1
ATOM 527 O O . TYR A 1 73 ? 7.480 -7.579 10.818 1.00 57.97 73 TYR A O 1
ATOM 535 N N . ALA A 1 74 ? 7.187 -8.847 12.648 1.00 68.50 74 ALA A N 1
ATOM 536 C CA . ALA A 1 74 ? 6.025 -9.554 12.140 1.00 68.50 74 ALA A CA 1
ATOM 537 C C . ALA A 1 74 ? 4.778 -8.677 12.280 1.00 68.50 74 ALA A C 1
ATOM 539 O O . ALA A 1 74 ? 4.694 -7.869 13.201 1.00 68.50 74 ALA A O 1
ATOM 540 N N . MET A 1 75 ? 3.775 -8.866 11.431 1.00 79.81 75 MET A N 1
ATOM 541 C CA . MET A 1 75 ? 2.460 -8.278 11.651 1.00 79.81 75 MET A CA 1
ATOM 542 C C . MET A 1 75 ? 1.649 -9.072 12.669 1.00 79.81 75 MET A C 1
ATOM 544 O O . MET A 1 75 ? 1.684 -10.303 12.700 1.00 79.81 75 MET A O 1
ATOM 548 N N . ALA A 1 76 ? 0.864 -8.368 13.480 1.00 89.00 76 ALA A N 1
ATOM 549 C CA . ALA A 1 76 ? -0.124 -8.978 14.350 1.00 89.00 76 ALA A CA 1
ATOM 550 C C . ALA A 1 76 ? -1.285 -9.477 13.489 1.00 89.00 76 ALA A C 1
ATOM 552 O O . ALA A 1 76 ? -2.037 -8.658 12.969 1.00 89.00 76 ALA A O 1
ATOM 553 N N . THR A 1 77 ? -1.439 -10.793 13.345 1.00 90.62 77 THR A N 1
ATOM 554 C CA . THR A 1 77 ? -2.486 -11.374 12.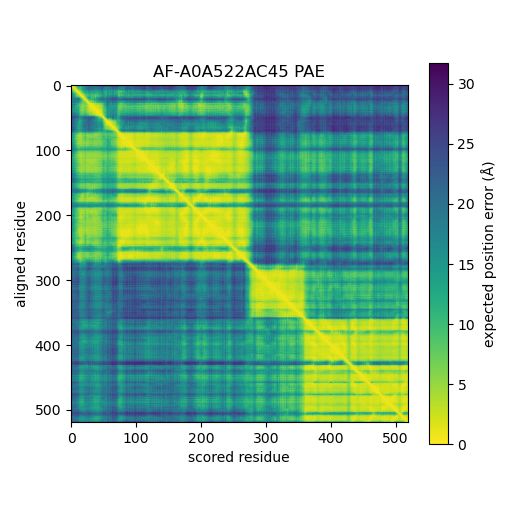492 1.00 90.62 77 THR A CA 1
ATOM 555 C C . THR A 1 77 ? -3.281 -12.462 13.206 1.00 90.62 77 THR A C 1
ATOM 557 O O . THR A 1 77 ? -2.713 -13.340 13.854 1.00 90.62 77 THR A O 1
ATOM 560 N N . LEU A 1 78 ? -4.601 -12.398 13.072 1.00 93.75 78 LEU A N 1
ATOM 561 C CA . LEU A 1 78 ? -5.563 -13.422 13.440 1.00 93.75 78 LEU A CA 1
ATOM 562 C C . LEU A 1 78 ? -6.052 -14.127 12.162 1.00 93.75 78 LEU A C 1
ATOM 564 O O . LEU A 1 78 ? -6.679 -13.493 11.314 1.00 93.75 78 LEU A O 1
ATOM 568 N N . ASP A 1 79 ? -5.763 -15.424 12.023 1.00 93.19 79 ASP A N 1
ATOM 569 C CA . ASP A 1 79 ? -6.342 -16.275 10.971 1.00 93.19 79 ASP A CA 1
ATOM 570 C C . ASP A 1 79 ? -7.753 -16.690 11.405 1.00 93.19 79 ASP A C 1
ATOM 572 O O . ASP A 1 79 ? -7.907 -17.481 12.337 1.00 93.19 79 ASP A O 1
ATOM 576 N N . LEU A 1 80 ? -8.776 -16.119 10.767 1.00 93.62 80 LEU A N 1
ATOM 577 C CA . LEU A 1 80 ? -10.179 -16.414 11.058 1.00 93.62 80 LEU A CA 1
ATOM 578 C C . LEU A 1 80 ? -10.510 -17.874 10.743 1.00 93.62 80 LEU A C 1
ATOM 580 O O . LEU A 1 80 ? -11.256 -18.494 11.491 1.00 93.62 80 LEU A O 1
ATOM 584 N N . ALA A 1 81 ? -9.894 -18.453 9.708 1.00 90.31 81 ALA A N 1
ATOM 585 C CA . ALA A 1 81 ? -10.126 -19.843 9.320 1.00 90.31 81 ALA A CA 1
ATOM 586 C C . ALA A 1 81 ? -9.567 -20.854 10.339 1.00 90.31 81 ALA A C 1
ATOM 588 O O . ALA A 1 81 ? -9.918 -22.031 10.299 1.00 90.31 81 ALA A O 1
ATOM 589 N N . ALA A 1 82 ? -8.721 -20.412 11.279 1.00 92.06 82 ALA A N 1
ATOM 590 C CA . ALA A 1 82 ? -8.234 -21.256 12.369 1.00 92.06 82 ALA A CA 1
ATOM 591 C C . ALA A 1 82 ? -9.291 -21.516 13.460 1.00 92.06 82 ALA A C 1
ATOM 593 O O . ALA A 1 82 ? -9.033 -22.296 14.382 1.00 92.06 82 ALA A O 1
ATOM 594 N N . TYR A 1 83 ? -10.458 -20.867 13.387 1.00 96.38 83 TYR A N 1
ATOM 595 C CA . TYR A 1 83 ? -11.535 -20.999 14.362 1.00 96.38 83 TYR A CA 1
ATOM 596 C C . TYR A 1 83 ? -12.857 -21.277 13.650 1.00 96.38 83 TYR A C 1
ATOM 598 O O . TYR A 1 83 ? -13.275 -20.515 12.787 1.00 96.38 83 TYR A O 1
ATOM 606 N N . ALA A 1 84 ? -13.531 -22.359 14.039 1.00 95.06 84 ALA A N 1
ATOM 607 C CA . ALA A 1 84 ? -14.830 -22.711 13.468 1.00 95.06 84 ALA A CA 1
ATOM 608 C C . ALA A 1 84 ? -15.943 -21.740 13.900 1.00 95.06 84 ALA A C 1
ATOM 610 O O . ALA A 1 84 ? -16.862 -21.464 13.137 1.00 95.06 84 ALA A O 1
ATOM 611 N N . ASP A 1 85 ? -15.859 -21.228 15.130 1.00 97.12 85 ASP A N 1
ATOM 612 C CA . ASP A 1 85 ? -16.881 -20.395 15.755 1.00 97.12 85 ASP A CA 1
ATOM 613 C C . ASP A 1 85 ? -16.301 -19.552 16.908 1.00 97.12 85 ASP A C 1
ATOM 615 O O . ASP A 1 85 ? -15.106 -19.595 17.235 1.00 97.12 85 ASP A O 1
ATOM 619 N N . MET A 1 86 ? -17.173 -18.776 17.557 1.00 97.38 86 MET A N 1
ATOM 620 C CA . MET A 1 86 ? -16.793 -17.964 18.709 1.00 97.38 86 MET A CA 1
ATOM 621 C C . MET A 1 86 ? -16.449 -18.771 19.959 1.00 97.38 86 MET A C 1
ATOM 623 O O . MET A 1 86 ? -15.670 -18.286 20.780 1.00 97.38 86 MET A O 1
ATOM 627 N N . ASP A 1 87 ? -16.956 -19.989 20.125 1.00 97.31 87 ASP A N 1
ATOM 628 C CA . ASP A 1 87 ? -16.592 -20.818 21.273 1.00 97.31 87 ASP A CA 1
ATOM 629 C C . ASP A 1 87 ? -15.135 -21.281 21.165 1.00 97.31 87 ASP A C 1
ATOM 631 O O . ASP A 1 87 ? -14.388 -21.215 22.150 1.00 97.31 87 ASP A O 1
ATOM 635 N N . ALA A 1 88 ? -14.682 -21.639 19.959 1.00 96.94 88 ALA A N 1
ATOM 636 C CA . ALA A 1 88 ? -13.286 -21.933 19.655 1.00 96.94 88 ALA A CA 1
ATOM 637 C C . ALA A 1 88 ? -12.378 -20.716 19.908 1.00 96.94 88 ALA A C 1
ATOM 639 O O . ALA A 1 88 ? -11.343 -20.843 20.576 1.00 96.94 88 ALA A O 1
ATOM 640 N N . VAL A 1 89 ? -12.794 -19.525 19.459 1.00 96.62 89 VAL A N 1
ATOM 641 C CA . VAL A 1 89 ? -12.102 -18.251 19.726 1.00 96.62 89 VAL A CA 1
ATOM 642 C C . VAL A 1 89 ? -11.982 -18.003 21.234 1.00 96.62 89 VAL A C 1
ATOM 644 O O . VAL A 1 89 ? -10.884 -17.830 21.771 1.00 96.62 89 VAL A O 1
ATOM 647 N N . MET A 1 90 ? -13.096 -18.051 21.966 1.00 96.38 90 MET A N 1
ATOM 648 C CA . MET A 1 90 ? -13.103 -17.775 23.403 1.00 96.38 90 MET A CA 1
ATOM 649 C C . MET A 1 90 ? -12.353 -18.846 24.205 1.00 96.38 90 MET A C 1
ATOM 651 O O . MET A 1 90 ? -11.778 -18.535 25.253 1.00 96.38 90 MET A O 1
ATOM 655 N N . LYS A 1 91 ? -12.314 -20.102 23.742 1.00 95.06 91 LYS A N 1
ATOM 656 C CA . LYS A 1 91 ? -11.475 -21.162 24.321 1.00 95.06 91 LYS A CA 1
ATOM 657 C C . LYS A 1 91 ? -9.992 -20.833 24.155 1.00 95.06 91 LYS A C 1
ATOM 659 O O . LYS A 1 91 ? -9.262 -20.871 25.147 1.00 95.06 91 LYS A O 1
ATOM 664 N N . ALA A 1 92 ? -9.555 -20.442 22.958 1.00 94.31 92 ALA A N 1
ATOM 665 C CA . ALA A 1 92 ? -8.171 -20.038 22.710 1.00 94.31 92 ALA A CA 1
ATOM 666 C C . ALA A 1 92 ? -7.763 -18.818 23.556 1.00 94.31 92 ALA A C 1
ATOM 668 O O . ALA A 1 92 ? -6.696 -18.817 24.176 1.00 94.31 92 ALA A O 1
ATOM 669 N N . ALA A 1 93 ? -8.647 -17.823 23.683 1.00 93.62 93 ALA A N 1
ATOM 670 C CA . ALA A 1 93 ? -8.401 -16.622 24.486 1.00 93.62 93 ALA A CA 1
ATOM 671 C C . ALA A 1 93 ? -8.163 -16.949 25.970 1.00 93.62 93 ALA A C 1
ATOM 673 O O . ALA A 1 93 ? -7.276 -16.382 26.618 1.00 93.62 93 ALA A O 1
ATOM 674 N N . ARG A 1 94 ? -8.922 -17.911 26.519 1.00 92.44 94 ARG A N 1
ATOM 675 C CA . ARG A 1 94 ? -8.745 -18.390 27.902 1.00 92.44 94 ARG A CA 1
ATOM 676 C C . ARG A 1 94 ? -7.382 -19.049 28.109 1.00 92.44 94 ARG A C 1
ATOM 678 O O . ARG A 1 94 ? -6.800 -18.847 29.175 1.00 92.44 94 ARG A O 1
ATOM 685 N N . LEU A 1 95 ? -6.899 -1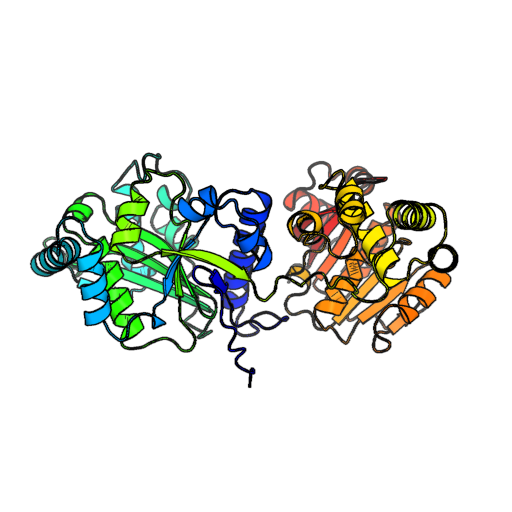9.814 27.126 1.00 90.94 95 LEU A N 1
ATOM 686 C CA . LEU A 1 95 ? -5.641 -20.565 27.209 1.00 90.94 95 LEU A CA 1
ATOM 687 C C . LEU A 1 95 ? -4.402 -19.660 27.182 1.00 90.94 95 LEU A C 1
ATOM 689 O O . LEU A 1 95 ? -3.414 -19.979 27.835 1.00 90.94 95 LEU A O 1
ATOM 693 N N . ILE A 1 96 ? -4.457 -18.522 26.484 1.00 87.88 96 ILE A N 1
ATOM 694 C CA . ILE A 1 96 ? -3.327 -17.577 26.399 1.00 87.88 96 ILE A CA 1
ATOM 695 C C . ILE A 1 96 ? -3.235 -16.664 27.633 1.00 87.88 96 ILE A C 1
ATOM 697 O O . ILE A 1 96 ? -2.157 -16.171 27.974 1.00 87.88 96 ILE A O 1
ATOM 701 N N . SER A 1 97 ? -4.349 -16.427 28.331 1.00 84.62 97 SER A N 1
ATOM 702 C CA . SER A 1 97 ? -4.355 -15.584 29.530 1.00 84.62 97 SER A CA 1
ATOM 703 C C . SER A 1 97 ? -3.700 -16.282 30.732 1.00 84.62 97 SER A C 1
ATOM 705 O O . SER A 1 97 ? -4.141 -17.355 31.137 1.00 84.62 97 SER A O 1
ATOM 707 N N . THR A 1 98 ? -2.712 -15.640 31.369 1.00 81.94 98 THR A N 1
ATOM 708 C CA . THR A 1 98 ? -2.082 -16.140 32.613 1.00 81.94 98 THR A CA 1
ATOM 709 C C . THR A 1 98 ? -3.117 -16.358 33.718 1.00 81.94 98 THR A C 1
ATOM 711 O O . THR A 1 98 ? -3.149 -17.395 34.373 1.00 81.94 98 THR A O 1
ATOM 714 N N . LYS A 1 99 ? -4.033 -15.397 33.879 1.00 85.75 99 LYS A N 1
ATOM 715 C CA . LYS A 1 99 ? -5.236 -15.524 34.704 1.00 85.75 99 LYS A CA 1
ATOM 716 C C . LYS A 1 99 ? -6.396 -15.978 33.824 1.00 85.75 99 LYS A C 1
ATOM 718 O O . LYS A 1 99 ? -7.070 -15.124 33.233 1.00 85.75 99 LYS A O 1
ATOM 723 N N . ARG A 1 100 ? -6.641 -17.294 33.768 1.00 84.56 100 ARG A N 1
ATOM 724 C CA . ARG A 1 100 ? -7.713 -17.910 32.962 1.00 84.56 100 ARG A CA 1
ATOM 725 C C . ARG A 1 100 ? -9.015 -17.097 33.028 1.00 84.56 100 ARG A C 1
ATOM 727 O O . ARG A 1 100 ? -9.501 -16.731 34.106 1.00 84.56 100 ARG A O 1
ATOM 734 N N . GLY A 1 101 ? -9.549 -16.772 31.851 1.00 86.81 101 GLY A N 1
ATOM 735 C CA . GLY A 1 101 ? -10.821 -16.060 31.688 1.00 86.81 101 GLY A CA 1
ATOM 736 C C . GLY A 1 101 ? -10.765 -14.544 31.906 1.00 86.81 101 GLY A C 1
ATOM 737 O O . GLY A 1 101 ? -11.814 -13.927 32.073 1.00 86.81 101 GLY A O 1
ATOM 738 N N . THR A 1 102 ? -9.580 -13.920 31.912 1.00 92.50 102 THR A N 1
ATOM 739 C CA . THR A 1 102 ? -9.469 -12.455 32.070 1.00 92.50 102 THR A CA 1
ATOM 740 C C . THR A 1 102 ? -10.235 -11.704 30.988 1.00 92.50 102 THR A C 1
ATOM 742 O O . THR A 1 102 ? -11.041 -10.843 31.326 1.00 92.50 102 THR A O 1
ATOM 745 N N . VAL A 1 103 ? -10.054 -12.072 29.718 1.00 93.69 103 VAL A N 1
ATOM 746 C CA . VAL A 1 103 ? -10.776 -11.472 28.584 1.00 93.69 103 VAL A CA 1
ATOM 747 C C . VAL A 1 103 ? -12.292 -11.597 28.771 1.00 93.69 103 VAL A C 1
ATOM 749 O O . VAL A 1 103 ? -12.992 -10.589 28.751 1.00 93.69 103 VAL A O 1
ATOM 752 N N . ASN A 1 104 ? -12.798 -12.795 29.087 1.00 93.94 104 ASN A N 1
ATOM 753 C CA . ASN A 1 104 ? -14.231 -13.028 29.310 1.00 93.94 104 ASN A CA 1
ATOM 754 C C . ASN A 1 104 ? -14.794 -12.156 30.433 1.00 93.94 104 ASN A C 1
ATOM 756 O O . ASN A 1 104 ? -15.882 -11.608 30.297 1.00 93.94 104 ASN A O 1
ATOM 760 N N . ARG A 1 105 ? -14.063 -12.015 31.548 1.00 95.50 105 ARG A N 1
ATOM 761 C CA . ARG A 1 105 ? -14.488 -11.155 32.661 1.00 95.50 105 ARG A CA 1
ATOM 762 C C . ARG A 1 105 ? -14.566 -9.692 32.237 1.00 95.50 105 ARG A C 1
ATOM 764 O O . ARG A 1 105 ? -15.485 -9.003 32.667 1.00 95.50 105 ARG A O 1
ATOM 771 N N . GLN A 1 106 ? -13.635 -9.227 31.401 1.00 96.75 106 GLN A N 1
ATOM 772 C CA . GLN A 1 106 ? -13.656 -7.863 30.875 1.00 96.75 106 GLN A CA 1
ATOM 773 C C . GLN A 1 106 ? -14.835 -7.637 29.923 1.00 96.75 106 GLN A C 1
ATOM 775 O O . GLN A 1 106 ? -15.550 -6.657 30.099 1.00 96.75 106 GLN A O 1
ATOM 780 N N . ILE A 1 107 ? -15.093 -8.565 28.998 1.00 97.56 107 ILE A N 1
ATOM 781 C CA . ILE A 1 107 ? -16.250 -8.512 28.089 1.00 97.56 107 ILE A CA 1
ATOM 782 C C . ILE A 1 107 ? -17.562 -8.539 28.884 1.00 97.56 107 ILE A C 1
ATOM 784 O O . ILE A 1 107 ? -18.422 -7.684 28.698 1.00 97.56 107 ILE A O 1
ATOM 788 N N . ALA A 1 108 ? -17.706 -9.476 29.825 1.00 97.19 108 ALA A N 1
ATOM 789 C CA . ALA A 1 108 ? -18.911 -9.598 30.643 1.00 97.19 108 ALA A CA 1
ATOM 790 C C . ALA A 1 108 ? -19.137 -8.368 31.531 1.00 97.19 108 ALA A C 1
ATOM 792 O O . ALA A 1 108 ? -20.274 -7.946 31.722 1.00 97.19 108 ALA A O 1
ATOM 793 N N . ARG A 1 109 ? -18.062 -7.775 32.067 1.00 98.00 109 ARG A N 1
ATOM 794 C CA . ARG A 1 109 ? -18.138 -6.505 32.794 1.00 98.00 109 ARG A CA 1
ATOM 795 C C . ARG A 1 109 ? -18.615 -5.384 31.879 1.00 98.00 109 ARG A C 1
ATOM 797 O O . ARG A 1 109 ? -19.517 -4.668 32.282 1.00 98.00 109 ARG A O 1
ATOM 804 N N . ALA A 1 110 ? -18.060 -5.261 30.673 1.00 98.12 110 ALA A N 1
ATOM 805 C CA . ALA A 1 110 ? -18.498 -4.244 29.728 1.00 98.12 110 ALA A CA 1
ATOM 806 C C . ALA A 1 110 ? -19.998 -4.401 29.396 1.00 98.12 110 ALA A C 1
ATOM 808 O O . ALA A 1 110 ? -20.766 -3.458 29.557 1.00 98.12 110 ALA A O 1
ATOM 809 N N . ARG A 1 111 ? -20.456 -5.614 29.069 1.00 98.00 111 ARG A N 1
ATOM 810 C CA . ARG A 1 111 ? -21.884 -5.872 28.812 1.00 98.00 111 ARG A CA 1
ATOM 811 C C . ARG A 1 111 ? -22.777 -5.531 30.011 1.00 98.00 111 ARG A C 1
ATOM 813 O O . ARG A 1 111 ? -23.774 -4.843 29.847 1.00 98.00 111 ARG A O 1
ATOM 820 N N . ARG A 1 112 ? -22.400 -5.933 31.235 1.00 97.69 112 ARG A N 1
ATOM 821 C CA . ARG A 1 112 ? -23.145 -5.565 32.461 1.00 97.69 112 ARG A CA 1
ATOM 822 C C . ARG A 1 112 ? -23.174 -4.060 32.727 1.00 97.69 112 ARG A C 1
ATOM 824 O O . ARG A 1 112 ? -24.075 -3.588 33.403 1.00 97.69 112 ARG A O 1
ATOM 831 N N . SER A 1 113 ? -22.187 -3.322 32.229 1.00 96.50 113 SER A N 1
ATOM 832 C CA . SER A 1 113 ? -22.143 -1.859 32.294 1.00 96.50 113 SER A CA 1
ATOM 833 C C . SER A 1 113 ? -22.927 -1.172 31.167 1.00 96.50 113 SER A C 1
ATOM 835 O O . SER A 1 113 ? -22.818 0.046 31.037 1.00 96.50 113 SER A O 1
ATOM 837 N N . GLY A 1 114 ? -23.691 -1.925 30.367 1.00 96.81 114 GLY A N 1
ATOM 838 C CA . GLY A 1 114 ? -24.566 -1.391 29.322 1.00 96.81 114 GLY A CA 1
ATOM 839 C C . GLY A 1 114 ? -23.859 -1.037 28.014 1.00 96.81 114 GLY A C 1
ATOM 840 O O . GLY A 1 114 ? -24.413 -0.289 27.219 1.00 96.81 114 GLY A O 1
ATOM 841 N N . TYR A 1 115 ? -22.635 -1.527 27.782 1.00 98.38 115 TYR A N 1
ATOM 842 C CA . TYR A 1 115 ? -21.961 -1.299 26.501 1.00 98.38 115 TYR A CA 1
ATOM 843 C C . TYR A 1 115 ? -22.492 -2.241 25.415 1.00 98.38 115 TYR A C 1
ATOM 845 O O . TYR A 1 115 ? -22.596 -3.451 25.639 1.00 98.38 115 TYR A O 1
ATOM 853 N N . THR A 1 116 ? -22.732 -1.695 24.226 1.00 98.06 116 THR A N 1
ATOM 854 C CA . THR A 1 116 ? -23.137 -2.428 23.016 1.00 98.06 116 THR A CA 1
ATOM 855 C C . THR A 1 116 ? -22.115 -2.220 21.898 1.00 98.06 116 THR A C 1
ATOM 857 O O . THR A 1 116 ? -21.292 -1.307 21.966 1.00 98.06 116 THR A O 1
ATOM 860 N N . VAL A 1 117 ? -22.114 -3.095 20.887 1.00 98.50 117 VAL A N 1
ATOM 861 C CA . VAL A 1 117 ? -21.232 -2.989 19.712 1.00 98.50 117 VAL A CA 1
ATOM 862 C C . VAL A 1 117 ? -22.060 -3.083 18.445 1.00 98.50 117 VAL A C 1
ATOM 864 O O . VAL A 1 117 ? -22.913 -3.961 18.338 1.00 98.50 117 VAL A O 1
ATOM 867 N N . ARG A 1 118 ? -21.789 -2.196 17.488 1.00 97.69 118 ARG A N 1
ATOM 868 C CA . ARG A 1 118 ? -22.392 -2.221 16.152 1.00 97.69 118 ARG A CA 1
ATOM 869 C C . ARG A 1 118 ? -21.505 -1.518 15.134 1.00 97.69 118 ARG A C 1
ATOM 871 O O . ARG A 1 118 ? -20.616 -0.747 15.499 1.00 97.69 118 ARG A O 1
ATOM 878 N N . GLU A 1 119 ? -21.760 -1.796 13.864 1.00 96.38 119 GLU A N 1
ATOM 879 C CA . GLU A 1 119 ? -21.278 -0.949 12.777 1.00 96.38 119 GLU A CA 1
ATOM 880 C C . GLU A 1 119 ? -21.995 0.414 12.821 1.00 96.38 119 GLU A C 1
ATOM 882 O O . GLU A 1 119 ? -23.145 0.492 13.266 1.00 96.38 119 GLU A O 1
ATOM 887 N N . PHE A 1 120 ? -21.314 1.486 12.414 1.00 95.31 120 PHE A N 1
ATOM 888 C CA . PHE A 1 120 ? -21.861 2.844 12.414 1.00 95.31 120 PHE A CA 1
ATOM 889 C C . PHE A 1 120 ? -21.317 3.692 11.264 1.00 95.31 120 PHE A C 1
ATOM 891 O O . PHE A 1 120 ? -20.252 3.400 10.723 1.00 95.31 120 PHE A O 1
ATOM 898 N N . GLU A 1 121 ? -22.036 4.764 10.930 1.00 93.12 121 GLU A N 1
ATOM 899 C CA . GLU A 1 121 ? -21.577 5.782 9.987 1.00 93.12 121 GLU A CA 1
ATOM 900 C C . GLU A 1 121 ? -20.754 6.840 10.745 1.00 93.12 121 GLU A C 1
ATOM 902 O O . GLU A 1 121 ? -21.291 7.505 11.637 1.00 93.12 121 GLU A O 1
ATOM 907 N N . PRO A 1 122 ? -19.453 7.021 10.451 1.00 93.19 122 PRO A N 1
ATOM 908 C CA . PRO A 1 122 ? -18.601 7.946 11.197 1.00 93.19 122 PRO A CA 1
ATOM 909 C C . PRO A 1 122 ? -19.118 9.386 11.220 1.00 93.19 122 PRO A C 1
ATOM 911 O O . PRO A 1 122 ? -18.930 10.062 12.232 1.00 93.19 122 PRO A O 1
ATOM 914 N N . GLY A 1 123 ? -19.799 9.836 10.157 1.00 91.69 123 GLY A N 1
ATOM 915 C CA . GLY A 1 123 ? -20.379 11.179 10.069 1.00 91.69 123 GLY A CA 1
ATOM 916 C C . GLY A 1 123 ? -21.352 11.515 11.206 1.00 91.69 123 GLY A C 1
ATOM 917 O O . GLY A 1 123 ? -21.378 12.652 11.670 1.00 91.69 123 GLY A O 1
ATOM 918 N N . GLU A 1 124 ? -22.088 10.524 11.716 1.00 92.50 124 GLU A N 1
ATOM 919 C CA . GLU A 1 124 ? -23.072 10.702 12.795 1.00 92.50 124 GLU A CA 1
ATOM 920 C C . GLU A 1 124 ? -22.418 10.861 14.180 1.00 92.50 124 GLU A C 1
ATOM 922 O O . GLU A 1 124 ? -23.020 11.411 15.099 1.00 92.50 124 GLU A O 1
ATOM 927 N N . TYR A 1 125 ? -21.166 10.414 14.333 1.00 94.69 125 TYR A N 1
ATOM 928 C CA . TYR A 1 125 ? -20.479 10.315 15.626 1.00 94.69 125 TYR A CA 1
ATOM 929 C C . TYR A 1 125 ? -19.156 11.096 15.677 1.00 94.69 125 TYR A C 1
ATOM 931 O O . TYR A 1 125 ? -18.338 10.880 16.576 1.00 94.69 125 TYR A O 1
ATOM 939 N N . LEU A 1 126 ? -18.931 12.040 14.753 1.00 94.62 126 LEU A N 1
ATOM 940 C CA . LEU A 1 126 ? -17.711 12.861 14.707 1.00 94.62 126 LEU A CA 1
ATOM 941 C C . LEU A 1 126 ? -17.381 13.557 16.044 1.00 94.62 126 LEU A C 1
ATOM 943 O O . LEU A 1 126 ? -16.218 13.479 16.460 1.00 94.62 126 LEU A O 1
ATOM 947 N N . PRO A 1 127 ? -18.338 14.179 16.774 1.00 94.12 127 PRO A N 1
ATOM 948 C CA . PRO A 1 127 ? -18.036 14.795 18.069 1.00 94.12 127 PRO A CA 1
ATOM 949 C C . PRO A 1 127 ? -17.498 13.789 19.095 1.00 94.12 127 PRO A C 1
ATOM 951 O O . PRO A 1 127 ? -16.549 14.080 19.828 1.00 94.12 127 PRO A O 1
ATOM 954 N N . ASP A 1 128 ? -18.052 12.576 19.112 1.00 96.06 128 ASP A N 1
ATOM 955 C CA . ASP A 1 128 ? -17.621 11.520 20.023 1.00 96.06 128 ASP A CA 1
ATOM 956 C C . ASP A 1 128 ? -16.242 10.965 19.622 1.00 96.06 128 ASP A C 1
ATOM 958 O O . ASP A 1 128 ? -15.406 10.688 20.487 1.00 96.06 128 ASP A O 1
ATOM 962 N N . MET A 1 129 ? -15.945 10.861 18.321 1.00 96.00 129 MET A N 1
ATOM 963 C CA . MET A 1 129 ? -14.611 10.492 17.830 1.00 96.00 129 MET A CA 1
ATOM 964 C C . MET A 1 129 ? -13.550 11.519 18.247 1.00 96.00 129 MET A C 1
ATOM 966 O O . MET A 1 129 ? -12.486 11.135 18.744 1.00 96.00 129 MET A O 1
ATOM 970 N N . VAL A 1 130 ? -13.852 12.818 18.141 1.00 94.75 130 VAL A N 1
ATOM 971 C CA . VAL A 1 130 ? -12.981 13.893 18.647 1.00 94.75 130 VAL A CA 1
ATOM 972 C C . VAL A 1 130 ? -12.774 13.747 20.157 1.00 94.75 130 VAL A C 1
ATOM 974 O O . VAL A 1 130 ? -11.636 13.800 20.636 1.00 94.75 130 VAL A O 1
ATOM 977 N N . ALA A 1 131 ? -13.839 13.476 20.920 1.00 94.94 131 ALA A N 1
ATOM 978 C CA . ALA A 1 131 ? -13.739 13.231 22.358 1.00 94.94 131 ALA A CA 1
ATOM 979 C C . ALA A 1 131 ? -12.855 12.010 22.682 1.00 94.94 131 ALA A C 1
ATOM 981 O O . ALA A 1 131 ? -12.024 12.063 23.591 1.00 94.94 131 ALA A O 1
ATOM 982 N N . ILE A 1 132 ? -12.957 10.920 21.914 1.00 95.81 132 ILE A N 1
ATOM 983 C CA . ILE A 1 132 ? -12.092 9.737 22.048 1.00 95.81 132 ILE A CA 1
ATOM 984 C C . ILE A 1 132 ? -10.621 10.103 21.814 1.00 95.81 132 ILE A C 1
ATOM 986 O O . ILE A 1 132 ? -9.757 9.683 22.597 1.00 95.81 132 ILE A O 1
ATOM 990 N N . HIS A 1 133 ? -10.329 10.893 20.780 1.00 93.00 133 HIS A N 1
ATOM 991 C CA . HIS A 1 133 ? -8.968 11.308 20.431 1.00 93.00 133 HIS A CA 1
ATOM 992 C C . HIS A 1 133 ? -8.353 12.181 21.525 1.00 93.00 133 HIS A C 1
ATOM 994 O O . HIS A 1 133 ? -7.219 11.934 21.934 1.00 93.00 133 HIS A O 1
ATOM 1000 N N . ARG A 1 134 ? -9.135 13.114 22.076 1.00 92.94 134 ARG A N 1
ATOM 1001 C CA . ARG A 1 134 ? -8.700 14.052 23.123 1.00 92.94 134 ARG A CA 1
ATOM 1002 C C . ARG A 1 134 ? -8.718 13.467 24.538 1.00 92.94 134 ARG A C 1
ATOM 1004 O O . ARG A 1 134 ? -8.102 14.025 25.437 1.00 92.94 134 ARG A O 1
ATOM 1011 N N . SER A 1 135 ? -9.365 12.318 24.752 1.00 94.81 135 SER A N 1
ATOM 1012 C CA . SER A 1 135 ? -9.501 11.705 26.087 1.00 94.81 135 SER A CA 1
ATOM 1013 C C . SER A 1 135 ? -8.185 11.262 26.743 1.00 94.81 135 SER A C 1
ATOM 1015 O O . SER A 1 135 ? -8.165 10.967 27.939 1.00 94.81 135 SER A O 1
ATOM 1017 N N . LYS A 1 136 ? -7.090 11.161 25.979 1.00 92.50 136 LYS A N 1
ATOM 1018 C CA . LYS A 1 136 ? -5.754 10.833 26.487 1.00 92.50 136 LYS A CA 1
ATOM 1019 C C . LYS A 1 136 ? -4.695 11.630 25.741 1.00 92.50 136 LYS A C 1
ATOM 1021 O O . LYS A 1 136 ? -4.595 11.516 24.527 1.00 92.50 136 LYS A O 1
ATOM 1026 N N . THR A 1 137 ? -3.848 12.330 26.486 1.00 88.56 137 THR A N 1
ATOM 1027 C CA . THR A 1 137 ? -2.691 13.067 25.951 1.00 88.56 137 THR A CA 1
ATOM 1028 C C . THR A 1 137 ? -1.511 12.156 25.602 1.00 88.56 137 THR A C 1
ATOM 1030 O O . THR A 1 137 ? -0.710 12.495 24.737 1.00 88.56 137 THR A O 1
ATOM 1033 N N . PHE A 1 138 ? -1.435 10.969 26.219 1.00 88.12 138 PHE A N 1
ATOM 1034 C CA . PHE A 1 138 ? -0.414 9.954 25.947 1.00 88.12 138 PHE A CA 1
ATOM 1035 C C . PHE A 1 138 ? -1.041 8.594 25.621 1.00 88.12 138 PHE A C 1
ATOM 1037 O O . PHE A 1 138 ? -1.895 8.089 26.364 1.00 88.12 138 PHE A O 1
ATOM 1044 N N . ARG A 1 139 ? -0.564 7.952 24.550 1.00 85.38 139 ARG A N 1
ATOM 1045 C CA . ARG A 1 139 ? -0.860 6.550 24.211 1.00 85.38 139 ARG A CA 1
ATOM 1046 C C . ARG A 1 139 ? 0.436 5.823 23.877 1.00 85.38 139 ARG A C 1
ATOM 1048 O O . ARG A 1 139 ? 1.350 6.403 23.310 1.00 85.38 139 ARG A O 1
ATOM 1055 N N . ASP A 1 140 ? 0.546 4.570 24.311 1.00 77.31 140 ASP A N 1
ATOM 1056 C CA . ASP A 1 140 ? 1.736 3.733 24.095 1.00 77.31 140 ASP A CA 1
ATOM 1057 C C . ASP A 1 140 ? 3.064 4.413 24.475 1.00 77.31 140 ASP A C 1
ATOM 1059 O O . ASP A 1 140 ? 4.087 4.252 23.814 1.00 77.31 140 ASP A O 1
ATOM 1063 N N . ARG A 1 141 ? 3.037 5.169 25.587 1.00 79.81 141 ARG A N 1
ATOM 1064 C CA . ARG A 1 141 ? 4.166 5.957 26.123 1.00 79.81 141 ARG A CA 1
ATOM 1065 C C . ARG A 1 141 ? 4.664 7.071 25.196 1.00 79.81 141 ARG A C 1
ATOM 1067 O O . ARG A 1 141 ? 5.752 7.592 25.420 1.00 79.81 141 ARG A O 1
ATOM 1074 N N . LYS A 1 142 ? 3.882 7.447 24.187 1.00 80.44 142 LYS A N 1
ATOM 1075 C CA . LYS A 1 142 ? 4.158 8.579 23.307 1.00 80.44 142 LYS A CA 1
ATOM 1076 C C . LYS A 1 142 ? 3.083 9.651 23.473 1.00 80.44 142 LYS A C 1
ATOM 1078 O O . LYS A 1 142 ? 1.925 9.304 23.739 1.00 80.44 142 LYS A O 1
ATOM 1083 N N . PRO A 1 143 ? 3.450 10.936 23.358 1.00 86.00 143 PRO A N 1
ATOM 1084 C CA . PRO A 1 143 ? 2.460 11.983 23.189 1.00 86.00 143 PRO A CA 1
ATOM 1085 C C . PRO A 1 143 ? 1.651 11.698 21.922 1.00 86.00 143 PRO A C 1
ATOM 1087 O O . PRO A 1 143 ? 2.158 11.160 20.936 1.00 86.00 143 PRO A O 1
ATOM 1090 N N . MET A 1 144 ? 0.363 12.002 21.984 1.00 80.94 144 MET A N 1
ATOM 1091 C CA . MET A 1 144 ? -0.503 11.933 20.816 1.00 80.94 144 MET A CA 1
ATOM 1092 C C . MET A 1 144 ? -0.197 13.134 19.919 1.00 80.94 144 MET A C 1
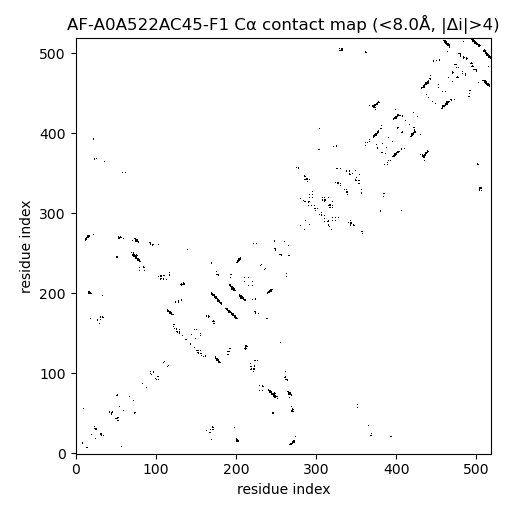ATOM 1094 O O . MET A 1 144 ? -0.498 14.265 20.287 1.00 80.94 144 MET A O 1
ATOM 1098 N N . GLU A 1 145 ? 0.404 12.886 18.758 1.00 77.94 145 GLU A N 1
ATOM 1099 C CA . GLU A 1 145 ? 0.804 13.910 17.786 1.00 77.94 145 GLU A CA 1
ATOM 1100 C C . GLU A 1 145 ? 0.100 13.692 16.436 1.00 77.94 145 GLU A C 1
ATOM 1102 O O . GLU A 1 145 ? -0.294 12.575 16.099 1.00 77.94 145 GLU A O 1
ATOM 1107 N N . GLY A 1 146 ? -0.046 14.758 15.646 1.00 74.88 146 GLY A N 1
ATOM 1108 C CA . GLY A 1 146 ? -0.561 14.695 14.274 1.00 74.88 146 GLY A CA 1
ATOM 1109 C C . GLY A 1 146 ? -1.982 15.234 14.083 1.00 74.88 146 GLY A C 1
ATOM 1110 O O . GLY A 1 146 ? -2.765 15.383 15.025 1.00 74.88 146 GLY A O 1
ATOM 1111 N N . ALA A 1 147 ? -2.313 15.521 12.819 1.00 72.69 147 ALA A N 1
ATOM 1112 C CA . ALA A 1 147 ? -3.545 16.205 12.415 1.00 72.69 147 ALA A CA 1
ATOM 1113 C C . ALA A 1 147 ? -4.820 15.506 12.917 1.00 72.69 147 ALA A C 1
ATOM 1115 O O . ALA A 1 147 ? -5.751 16.166 13.369 1.00 72.69 147 ALA A O 1
ATOM 1116 N N . LEU A 1 148 ? -4.832 14.169 12.936 1.00 70.31 148 LEU A N 1
ATOM 1117 C CA . LEU A 1 148 ? -5.984 13.374 13.369 1.00 70.31 148 LEU A CA 1
ATOM 1118 C C . LEU A 1 148 ? -6.322 13.543 14.862 1.00 70.31 148 LEU A C 1
ATOM 1120 O O . LEU A 1 148 ? -7.465 13.344 15.264 1.00 70.31 148 LEU A O 1
ATOM 1124 N N . HIS A 1 149 ? -5.346 13.861 15.714 1.00 74.75 149 HIS A N 1
ATOM 1125 C CA . HIS A 1 149 ? -5.565 14.009 17.159 1.00 74.75 149 HIS A CA 1
ATOM 1126 C C . HIS A 1 149 ? -5.930 15.434 17.562 1.00 74.75 149 HIS A C 1
ATOM 1128 O O . HIS A 1 149 ? -6.631 15.629 18.556 1.00 74.75 149 HIS A O 1
ATOM 1134 N N . LEU A 1 150 ? -5.484 16.411 16.775 1.00 73.12 150 LEU A N 1
ATOM 1135 C CA . LEU A 1 150 ? -5.756 17.827 17.001 1.00 73.12 150 LEU A CA 1
ATOM 1136 C C . LEU A 1 150 ? -7.017 18.313 16.280 1.00 73.12 150 LEU A C 1
ATOM 1138 O O . LEU A 1 150 ? -7.571 19.340 16.666 1.00 73.12 150 LEU A O 1
ATOM 1142 N N . ALA A 1 151 ? -7.498 17.558 15.293 1.00 81.56 151 ALA A N 1
ATOM 1143 C CA . ALA A 1 151 ? -8.696 17.887 14.541 1.00 81.56 151 ALA A CA 1
ATOM 1144 C C . ALA A 1 151 ? -9.927 18.120 15.428 1.00 81.56 151 ALA A C 1
ATOM 1146 O O . ALA A 1 151 ? -10.136 17.469 16.458 1.00 81.56 151 ALA A O 1
ATOM 1147 N N . ASP A 1 152 ? -10.735 19.087 15.010 1.00 91.25 152 ASP A N 1
ATOM 1148 C CA . ASP A 1 152 ? -12.131 19.218 15.403 1.00 91.25 152 ASP A CA 1
ATOM 1149 C C . ASP A 1 152 ? -13.019 18.319 14.522 1.00 91.25 152 ASP A C 1
ATOM 1151 O O . ASP A 1 152 ? -12.524 17.521 13.720 1.00 91.25 152 ASP A O 1
ATOM 1155 N N . ALA A 1 153 ? -14.337 18.401 14.712 1.00 89.19 153 ALA A N 1
ATOM 1156 C CA . ALA A 1 153 ? -15.282 17.560 13.986 1.00 89.19 153 ALA A CA 1
ATOM 1157 C C . ALA A 1 153 ? -15.242 17.827 12.473 1.00 89.19 153 ALA A C 1
ATOM 1159 O O . ALA A 1 153 ? -15.250 16.874 11.698 1.00 89.19 153 ALA A O 1
ATOM 1160 N N . ASP A 1 154 ? -15.117 19.088 12.055 1.00 88.38 154 ASP A N 1
ATOM 1161 C CA . ASP A 1 154 ? -15.101 19.474 10.641 1.00 88.38 154 ASP A CA 1
ATOM 1162 C C . ASP A 1 154 ? -13.813 19.025 9.944 1.00 88.38 154 ASP A C 1
ATOM 1164 O O . ASP A 1 154 ? -13.838 18.509 8.824 1.00 88.38 154 ASP A O 1
ATOM 1168 N N . ALA A 1 155 ? -12.665 19.182 10.604 1.00 87.44 155 ALA A N 1
ATOM 1169 C CA . ALA A 1 155 ? -11.395 18.665 10.115 1.00 87.44 155 ALA A CA 1
ATOM 1170 C C . ALA A 1 155 ? -11.416 17.133 10.051 1.00 87.44 155 ALA A C 1
ATOM 1172 O O . ALA A 1 155 ? -10.937 16.552 9.073 1.00 87.44 155 ALA A O 1
ATOM 1173 N N . LEU A 1 156 ? -12.005 16.468 11.051 1.00 87.94 156 LEU A N 1
ATOM 1174 C CA . LEU A 1 156 ? -12.150 15.017 11.048 1.00 87.94 156 LEU A CA 1
ATOM 1175 C C . LEU A 1 156 ? -13.085 14.542 9.928 1.00 87.94 156 LEU A C 1
ATOM 1177 O O . LEU A 1 156 ? -12.735 13.583 9.252 1.00 87.94 156 LEU A O 1
ATOM 1181 N N . ALA A 1 157 ? -14.189 15.243 9.660 1.00 88.06 157 ALA A N 1
ATOM 1182 C CA . ALA A 1 157 ? -15.089 14.961 8.539 1.00 88.06 157 ALA A CA 1
ATOM 1183 C C . ALA A 1 157 ? -14.375 15.036 7.182 1.00 88.06 157 ALA A C 1
ATOM 1185 O O . ALA A 1 157 ? -14.622 14.232 6.291 1.00 88.06 157 ALA A O 1
ATOM 1186 N N . LYS A 1 158 ? -13.453 15.993 7.019 1.00 85.12 158 LYS A N 1
ATOM 1187 C CA . LYS A 1 158 ? -12.656 16.136 5.788 1.00 85.12 158 LYS A CA 1
ATOM 1188 C C . LYS A 1 158 ? -11.618 15.022 5.628 1.00 85.12 158 LYS A C 1
ATOM 1190 O O . LYS A 1 158 ? -11.282 14.658 4.501 1.00 85.12 158 LYS A O 1
ATOM 1195 N N . MET A 1 159 ? -11.089 14.506 6.740 1.00 81.50 159 MET A N 1
ATOM 1196 C CA . MET A 1 159 ? -10.103 13.419 6.744 1.00 81.50 159 MET A CA 1
ATOM 1197 C C . MET A 1 159 ? -10.750 12.042 6.599 1.00 81.50 159 MET A C 1
ATOM 1199 O O . MET A 1 159 ? -10.238 11.198 5.865 1.00 81.50 159 MET A O 1
ATOM 1203 N N . ILE A 1 160 ? -11.867 11.813 7.289 1.00 81.06 160 ILE A N 1
ATOM 1204 C CA . ILE A 1 160 ? -12.680 10.608 7.160 1.00 81.06 160 ILE A CA 1
ATOM 1205 C C . ILE A 1 160 ? -13.554 10.801 5.931 1.00 81.06 160 ILE A C 1
ATOM 1207 O O . ILE A 1 160 ? -14.693 11.253 6.011 1.00 81.06 160 ILE A O 1
ATOM 1211 N N . ARG A 1 161 ? -13.000 10.481 4.762 1.00 69.38 161 ARG A N 1
ATOM 1212 C CA . ARG A 1 161 ? -13.813 10.454 3.553 1.00 69.38 161 ARG A CA 1
ATOM 1213 C C . ARG A 1 161 ? -14.837 9.331 3.699 1.00 69.38 161 ARG A C 1
ATOM 1215 O O . ARG A 1 161 ? -14.423 8.201 3.965 1.00 69.38 161 ARG A O 1
ATOM 1222 N N . PRO A 1 162 ? -16.139 9.597 3.509 1.00 62.22 162 PRO A N 1
ATOM 1223 C CA . PRO A 1 162 ? -17.107 8.524 3.399 1.00 62.22 162 PRO A CA 1
ATOM 1224 C C . PRO A 1 162 ? -16.695 7.684 2.192 1.00 62.22 162 PRO A C 1
ATOM 1226 O O . PRO A 1 162 ? -16.758 8.134 1.044 1.00 62.22 162 PRO A O 1
ATOM 1229 N N . VAL A 1 163 ? -16.187 6.479 2.446 1.00 59.75 163 VAL A N 1
ATOM 1230 C CA . VAL A 1 163 ? -15.946 5.525 1.370 1.00 59.75 163 VAL A CA 1
ATOM 1231 C C . VAL A 1 163 ? -17.322 5.198 0.820 1.00 59.75 163 VAL A C 1
ATOM 1233 O O . VAL A 1 163 ? -18.155 4.643 1.535 1.00 59.75 163 VAL A O 1
ATOM 1236 N N . ALA A 1 164 ? -17.576 5.606 -0.427 1.00 57.34 164 ALA A N 1
ATOM 1237 C CA . ALA A 1 164 ? -18.836 5.344 -1.109 1.00 57.34 164 ALA A CA 1
ATOM 1238 C C . ALA A 1 164 ? -19.261 3.884 -0.875 1.00 57.34 164 ALA A C 1
ATOM 1240 O O . ALA A 1 164 ? -18.414 2.986 -0.943 1.00 57.34 164 ALA A O 1
ATOM 1241 N N . ALA A 1 165 ? -20.547 3.688 -0.559 1.00 59.94 165 ALA A N 1
ATOM 1242 C CA . ALA A 1 165 ? -21.157 2.422 -0.145 1.00 59.94 165 ALA A CA 1
ATOM 1243 C C . ALA A 1 165 ? -20.450 1.201 -0.748 1.00 59.94 165 ALA A C 1
ATOM 1245 O O . ALA A 1 165 ? -20.370 1.130 -1.968 1.00 59.94 165 ALA A O 1
ATOM 1246 N N . ARG A 1 166 ? -19.939 0.295 0.110 1.00 71.00 166 ARG A N 1
ATOM 1247 C CA . ARG A 1 166 ? -19.155 -0.943 -0.149 1.00 71.00 166 ARG A CA 1
ATOM 1248 C C . ARG A 1 166 ? -19.181 -1.468 -1.599 1.00 71.00 166 ARG A C 1
ATOM 1250 O O . ARG A 1 166 ? -19.682 -2.557 -1.867 1.00 71.00 166 ARG A O 1
ATOM 1257 N N . ALA A 1 167 ? -18.604 -0.712 -2.529 1.00 72.81 167 ALA A N 1
ATOM 1258 C CA . ALA A 1 167 ? -18.788 -0.979 -3.954 1.00 72.81 167 ALA A CA 1
ATOM 1259 C C . ALA A 1 167 ? -17.943 -2.169 -4.419 1.00 72.81 167 ALA A C 1
ATOM 1261 O O . ALA A 1 167 ? -18.272 -2.833 -5.397 1.00 72.81 167 ALA A O 1
ATOM 1262 N N . CYS A 1 168 ? -16.864 -2.459 -3.688 1.00 80.38 168 CYS A N 1
ATOM 1263 C CA . CYS A 1 168 ? -16.078 -3.664 -3.855 1.00 80.38 168 CYS A CA 1
ATOM 1264 C C . CYS A 1 168 ? -16.237 -4.566 -2.627 1.00 80.38 168 CYS A C 1
ATOM 1266 O O . CYS A 1 168 ? -15.984 -4.163 -1.487 1.00 80.38 168 CYS A O 1
ATOM 1268 N N . ALA A 1 169 ? -16.606 -5.825 -2.866 1.00 82.81 169 ALA A N 1
ATOM 1269 C CA . ALA A 1 169 ? -16.681 -6.832 -1.815 1.00 82.81 169 ALA A CA 1
ATOM 1270 C C . ALA A 1 169 ? -15.309 -7.076 -1.161 1.00 82.81 169 ALA A C 1
ATOM 1272 O O . ALA A 1 169 ? -15.252 -7.375 0.030 1.00 82.81 169 ALA A O 1
ATOM 1273 N N . GLN A 1 170 ? -14.219 -6.923 -1.917 1.00 81.50 170 GLN A N 1
ATOM 1274 C CA . GLN A 1 170 ? -12.845 -7.201 -1.492 1.00 81.50 170 GLN A CA 1
ATOM 1275 C C . GLN A 1 170 ? -12.088 -5.972 -0.970 1.00 81.50 170 GLN A C 1
ATOM 1277 O O . GLN A 1 170 ? -11.133 -6.143 -0.214 1.00 81.50 170 GLN A O 1
ATOM 1282 N N . HIS A 1 171 ? -12.530 -4.754 -1.297 1.00 85.50 171 HIS A N 1
ATOM 1283 C CA . HIS A 1 171 ? -11.872 -3.510 -0.887 1.00 85.50 171 HIS A CA 1
ATOM 1284 C C . HIS A 1 171 ? -12.899 -2.501 -0.404 1.00 85.50 171 HIS A C 1
ATOM 1286 O O . HIS A 1 171 ? -13.632 -1.892 -1.182 1.00 85.50 171 HIS A O 1
ATOM 1292 N N . ASN A 1 172 ? -12.977 -2.340 0.904 1.00 88.56 172 ASN A N 1
ATOM 1293 C CA . ASN A 1 172 ? -13.907 -1.411 1.523 1.00 88.56 172 ASN A CA 1
ATOM 1294 C C . ASN A 1 172 ? -13.397 -1.000 2.895 1.00 88.56 172 ASN A C 1
ATOM 1296 O O . ASN A 1 172 ? -12.475 -1.606 3.441 1.00 88.56 172 ASN A O 1
ATOM 1300 N N . GLU A 1 173 ? -14.019 0.031 3.445 1.00 90.50 173 GLU A N 1
ATOM 1301 C CA . GLU A 1 173 ? -13.833 0.416 4.834 1.00 90.50 173 GLU A CA 1
ATOM 1302 C C . GLU A 1 173 ? -15.143 0.238 5.593 1.00 90.50 173 GLU A C 1
ATOM 1304 O O . GLU A 1 173 ? -16.231 0.386 5.035 1.00 90.50 173 GLU A O 1
ATOM 1309 N N . SER A 1 174 ? -15.033 -0.127 6.865 1.00 93.00 174 SER A N 1
ATOM 1310 C CA . SER A 1 174 ? -16.163 -0.195 7.791 1.00 93.00 174 SER A CA 1
ATOM 1311 C C . SER A 1 174 ? -15.753 0.331 9.158 1.00 93.00 174 SER A C 1
ATOM 1313 O O . SER A 1 174 ? -14.600 0.183 9.577 1.00 93.00 174 SER A O 1
ATOM 1315 N N . PHE A 1 175 ? -16.703 0.943 9.860 1.00 95.44 175 PHE A N 1
ATOM 1316 C CA . PHE A 1 175 ? -16.489 1.525 11.179 1.00 95.44 175 PHE A CA 1
ATOM 1317 C C . PHE A 1 175 ? -17.304 0.768 12.219 1.00 95.44 175 PHE A C 1
ATOM 1319 O O . PHE A 1 175 ? -18.523 0.690 12.145 1.00 95.44 175 PHE A O 1
ATOM 1326 N N . TRP A 1 176 ? -16.619 0.206 13.209 1.00 97.88 176 TRP A N 1
ATOM 1327 C CA . TRP A 1 176 ? -17.230 -0.558 14.295 1.00 97.88 176 TRP A CA 1
ATOM 1328 C C . TRP A 1 176 ? -17.063 0.192 15.597 1.00 97.88 176 TRP A C 1
ATOM 1330 O O . TRP A 1 176 ? -15.945 0.567 15.939 1.00 97.88 176 TRP A O 1
ATOM 1340 N N . GLY A 1 177 ? -18.151 0.412 16.322 1.00 98.12 177 GLY A N 1
ATOM 1341 C CA . GLY A 1 177 ? -18.180 1.241 17.518 1.00 98.12 177 GLY A CA 1
ATOM 1342 C C . GLY A 1 177 ? -18.597 0.467 18.759 1.00 98.12 177 GLY A C 1
ATOM 1343 O O . GLY A 1 177 ? -19.352 -0.499 18.676 1.00 98.12 177 GLY A O 1
ATOM 1344 N N . VAL A 1 178 ? -18.112 0.908 19.919 1.00 98.56 178 VAL A N 1
ATOM 1345 C CA . VAL A 1 178 ? -18.691 0.575 21.225 1.00 98.56 178 VAL A CA 1
ATOM 1346 C C . VAL A 1 178 ? -19.518 1.760 21.674 1.00 98.56 178 VAL A C 1
ATOM 1348 O O . VAL A 1 178 ? -18.989 2.869 21.762 1.00 98.56 178 VAL A O 1
ATOM 1351 N N . PHE A 1 179 ? -20.769 1.506 22.023 1.00 98.06 179 PHE A N 1
ATOM 1352 C CA . PHE A 1 179 ? -21.727 2.527 22.413 1.00 98.06 179 PHE A CA 1
ATOM 1353 C C . PHE A 1 179 ? -22.122 2.371 23.873 1.00 98.06 179 PHE A C 1
ATOM 1355 O O . PHE A 1 179 ? -22.045 1.279 24.446 1.00 98.06 179 PHE A O 1
ATOM 1362 N N . ARG A 1 180 ? -22.523 3.481 24.485 1.00 96.38 180 ARG A N 1
ATOM 1363 C CA . ARG A 1 180 ? -23.155 3.512 25.801 1.00 96.38 180 ARG A CA 1
ATOM 1364 C C . ARG A 1 180 ? -24.365 4.425 25.731 1.00 96.38 180 ARG A C 1
ATOM 1366 O O . ARG A 1 180 ? -24.289 5.491 25.132 1.00 96.38 180 ARG A O 1
ATOM 1373 N N . GLU A 1 181 ? -25.446 4.026 26.380 1.00 94.25 181 GLU A N 1
ATOM 1374 C CA . GLU A 1 181 ? -26.613 4.886 26.561 1.00 94.25 181 GLU A CA 1
ATOM 1375 C C . GLU A 1 181 ? -26.210 6.183 27.284 1.00 94.25 181 GLU A C 1
ATOM 1377 O O . GLU A 1 181 ? -25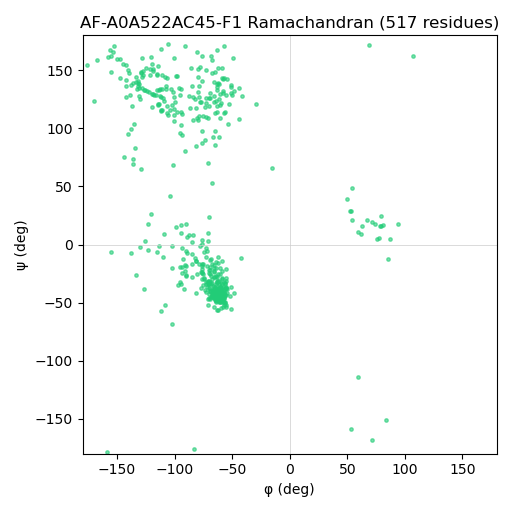.487 6.146 28.292 1.00 94.25 181 GLU A O 1
ATOM 1382 N N . ALA A 1 182 ? -26.616 7.332 26.742 1.00 85.88 182 ALA A N 1
ATOM 1383 C CA . ALA A 1 182 ? -26.408 8.608 27.403 1.00 85.88 182 ALA A CA 1
ATOM 1384 C C . ALA A 1 182 ? -27.431 8.767 28.527 1.00 85.88 182 ALA A C 1
ATOM 1386 O O . ALA A 1 182 ? -28.634 8.721 28.304 1.00 85.88 182 ALA A O 1
ATOM 1387 N N . THR A 1 183 ? -26.955 8.973 29.752 1.00 79.31 183 THR A N 1
ATOM 1388 C CA . THR A 1 183 ? -27.840 9.274 30.887 1.00 79.31 183 THR A CA 1
ATOM 1389 C C . THR A 1 183 ? -28.289 10.736 30.898 1.00 79.31 183 THR A C 1
ATOM 1391 O O . THR A 1 183 ? -29.220 11.085 31.612 1.00 79.31 183 THR A O 1
ATOM 1394 N N . ASP A 1 184 ? -27.588 11.591 30.155 1.00 77.81 184 ASP A N 1
ATOM 1395 C CA . ASP A 1 184 ? -27.667 13.052 30.192 1.00 77.81 184 ASP A CA 1
ATOM 1396 C C . ASP A 1 184 ? -27.834 13.704 28.808 1.00 77.81 184 ASP A C 1
ATOM 1398 O O . ASP A 1 184 ? -27.979 14.923 28.729 1.00 77.81 184 ASP A O 1
ATOM 1402 N N . ARG A 1 185 ? -27.845 12.924 27.717 1.00 73.56 185 ARG A N 1
ATOM 1403 C CA . ARG A 1 185 ? -28.164 13.421 26.368 1.00 73.56 185 ARG A CA 1
ATOM 1404 C C . ARG A 1 185 ? -29.545 12.920 25.971 1.00 73.56 185 ARG A C 1
ATOM 1406 O O . ARG A 1 185 ? -29.839 11.739 26.115 1.00 73.56 185 ARG A O 1
ATOM 1413 N N . SER A 1 186 ? -30.366 13.817 25.434 1.00 69.44 186 SER A N 1
ATOM 1414 C CA . SER A 1 186 ? -31.658 13.474 24.827 1.00 69.44 186 SER A CA 1
ATOM 1415 C C . SER A 1 186 ? -31.516 12.590 23.583 1.00 69.44 186 SER A C 1
ATOM 1417 O O . SER A 1 186 ? -32.463 11.904 23.211 1.00 69.44 186 SER A O 1
ATOM 1419 N N . ASP A 1 187 ? -30.332 12.584 22.964 1.0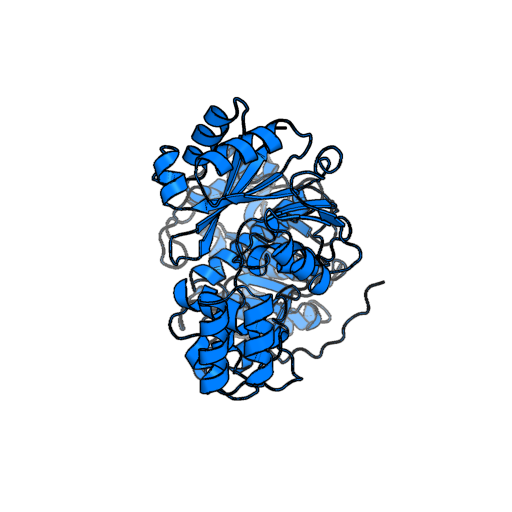0 68.06 187 ASP A N 1
ATOM 1420 C CA . ASP A 1 187 ? -30.122 12.118 21.590 1.00 68.06 187 ASP A CA 1
ATOM 1421 C C . ASP A 1 187 ? -29.459 10.727 21.511 1.00 68.06 187 ASP A C 1
ATOM 1423 O O . ASP A 1 187 ? -28.580 10.491 20.686 1.00 68.06 187 ASP A O 1
ATOM 1427 N N . GLY A 1 188 ? -29.874 9.787 22.364 1.00 85.81 188 GLY A N 1
ATOM 1428 C CA . GLY A 1 188 ? -29.527 8.367 22.215 1.00 85.81 188 GLY A CA 1
ATOM 1429 C C . GLY A 1 188 ? -28.163 7.935 22.774 1.00 85.81 188 GLY A C 1
ATOM 1430 O O . GLY A 1 188 ? -27.681 8.444 23.786 1.00 85.81 188 GLY A O 1
ATOM 1431 N N . ASP A 1 189 ? -27.577 6.896 22.174 1.00 93.06 189 ASP A N 1
ATOM 1432 C CA . ASP A 1 189 ? -26.295 6.324 22.587 1.00 93.06 189 ASP A CA 1
ATOM 1433 C C . ASP A 1 189 ? -25.100 7.152 22.079 1.00 93.06 189 ASP A C 1
ATOM 1435 O O . ASP A 1 189 ? -25.162 7.797 21.038 1.00 93.06 189 ASP A O 1
ATOM 1439 N N . TYR A 1 190 ? -23.982 7.138 22.810 1.00 95.19 190 TYR A N 1
ATOM 1440 C CA . TYR A 1 190 ? -22.745 7.816 22.404 1.00 95.19 190 TYR A CA 1
ATOM 1441 C C . TYR A 1 190 ? -21.586 6.834 22.234 1.00 95.19 190 TYR A C 1
ATOM 1443 O O . TYR A 1 190 ? -21.491 5.810 22.924 1.00 95.19 190 TYR A O 1
ATOM 1451 N N . LEU A 1 191 ? -20.675 7.165 21.321 1.00 97.56 191 LEU A N 1
ATOM 1452 C CA . LEU A 1 191 ? -19.525 6.341 20.964 1.00 97.56 191 LEU A CA 1
ATOM 1453 C C . LEU A 1 191 ? -18.401 6.485 22.011 1.00 97.56 191 LEU A C 1
ATOM 1455 O O . LEU A 1 191 ? -17.932 7.580 22.323 1.00 97.56 191 LEU A O 1
ATOM 1459 N N . VAL A 1 192 ? -17.914 5.361 22.547 1.00 97.94 192 VAL A N 1
ATOM 1460 C CA . VAL A 1 192 ? -16.829 5.322 23.556 1.00 97.94 192 VAL A CA 1
ATOM 1461 C C . VAL A 1 192 ? -15.553 4.635 23.069 1.00 97.94 192 VAL A C 1
ATOM 1463 O O . VAL A 1 192 ? -14.532 4.640 23.760 1.00 97.94 192 VAL A O 1
ATOM 1466 N N . GLY A 1 193 ? -15.577 4.047 21.880 1.00 98.12 193 GLY A N 1
ATOM 1467 C CA . GLY A 1 193 ? -14.418 3.456 21.219 1.00 98.12 193 GLY A CA 1
ATOM 1468 C C . GLY A 1 193 ? -14.791 2.957 19.835 1.00 98.12 193 GLY A C 1
ATOM 1469 O O . GLY A 1 193 ? -15.957 2.665 19.601 1.00 98.12 193 GLY A O 1
ATOM 1470 N N . TYR A 1 194 ? -13.827 2.868 18.924 1.00 98.19 194 TYR A N 1
ATOM 1471 C CA . TYR A 1 194 ? -14.083 2.428 17.560 1.00 98.19 194 TYR A CA 1
ATOM 1472 C C . TYR A 1 194 ? -12.892 1.713 16.906 1.00 98.19 194 TYR A C 1
ATOM 1474 O O . TYR A 1 194 ? -11.737 1.859 17.325 1.00 98.19 194 TYR A O 1
ATOM 1482 N N . ILE A 1 195 ? -13.202 0.942 15.862 1.00 97.31 195 ILE A N 1
ATOM 1483 C CA . ILE A 1 195 ? -12.275 0.369 14.889 1.00 97.31 195 ILE A CA 1
ATOM 1484 C C . ILE A 1 195 ? -12.640 0.909 13.509 1.00 97.31 195 ILE A C 1
ATOM 1486 O O . ILE A 1 195 ? -13.793 0.805 13.103 1.00 97.31 195 ILE A O 1
ATOM 1490 N N . CYS A 1 196 ? -11.653 1.429 12.782 1.00 95.06 196 CYS A N 1
ATOM 1491 C CA . CYS A 1 196 ? -11.733 1.579 11.329 1.00 95.06 196 CYS A CA 1
ATOM 1492 C C . CYS A 1 196 ? -11.071 0.347 10.702 1.00 95.06 196 CYS A C 1
ATOM 1494 O O . CYS A 1 196 ? -9.872 0.115 10.905 1.00 95.06 196 CYS A O 1
ATOM 1496 N N . LEU A 1 197 ? -11.866 -0.468 10.013 1.00 93.94 197 LEU A N 1
ATOM 1497 C CA . LEU A 1 197 ? -11.449 -1.715 9.388 1.00 93.94 197 LEU A CA 1
ATOM 1498 C C . LEU A 1 197 ? -11.355 -1.516 7.875 1.00 93.94 197 LEU A C 1
ATOM 1500 O O . LEU A 1 197 ? -12.383 -1.382 7.215 1.00 93.94 197 LEU A O 1
ATOM 1504 N N . THR A 1 198 ? -10.140 -1.545 7.331 1.00 90.81 198 THR A N 1
ATOM 1505 C CA . THR A 1 198 ? -9.894 -1.466 5.884 1.00 90.81 198 THR A CA 1
ATOM 1506 C C . THR A 1 198 ? -9.684 -2.874 5.338 1.00 90.81 198 THR A C 1
ATOM 1508 O O . THR A 1 198 ? -8.709 -3.540 5.690 1.00 90.81 198 THR A O 1
ATOM 1511 N N . ARG A 1 199 ? -10.593 -3.349 4.490 1.00 89.94 199 ARG A N 1
ATOM 1512 C CA . ARG A 1 199 ? -10.492 -4.644 3.817 1.00 89.94 199 ARG A CA 1
ATOM 1513 C C . ARG A 1 199 ? -9.651 -4.535 2.542 1.00 89.94 199 ARG A C 1
ATOM 1515 O O . ARG A 1 199 ? -9.825 -3.597 1.770 1.00 89.94 199 ARG A O 1
ATOM 1522 N N . LEU A 1 200 ? -8.773 -5.515 2.334 1.00 83.44 200 LEU A N 1
ATOM 1523 C CA . LEU A 1 200 ? -7.884 -5.669 1.185 1.00 83.44 200 LEU A CA 1
ATOM 1524 C C . LEU A 1 200 ? -7.815 -7.152 0.795 1.00 83.44 200 LEU A C 1
ATOM 1526 O O . LEU A 1 200 ? -7.066 -7.929 1.398 1.00 83.44 200 LEU A O 1
ATOM 1530 N N . GLY A 1 201 ? -8.640 -7.549 -0.175 1.00 84.75 201 GLY A N 1
ATOM 1531 C CA . GLY A 1 201 ? -8.710 -8.919 -0.680 1.00 84.75 201 GLY A CA 1
ATOM 1532 C C . GLY A 1 201 ? -9.062 -9.931 0.406 1.00 84.75 201 GLY A C 1
ATOM 1533 O O . GLY A 1 201 ? -10.175 -9.926 0.961 1.00 84.75 201 GLY A O 1
ATOM 1534 N N . ASN A 1 202 ? -8.098 -10.801 0.706 1.00 84.00 202 ASN A N 1
ATOM 1535 C CA . ASN A 1 202 ? -8.212 -11.850 1.714 1.00 84.00 202 ASN A CA 1
ATOM 1536 C C . ASN A 1 202 ? -7.894 -11.400 3.150 1.00 84.00 202 ASN A C 1
ATOM 1538 O O . ASN A 1 202 ? -7.952 -12.207 4.084 1.00 84.00 202 ASN A O 1
ATOM 1542 N N . SER A 1 203 ? -7.590 -10.120 3.354 1.00 88.56 203 SER A N 1
ATOM 1543 C CA . SER A 1 203 ? -7.254 -9.562 4.660 1.00 88.56 203 SER A CA 1
ATOM 1544 C C . SER A 1 203 ? -8.079 -8.323 4.993 1.00 88.56 203 SER A C 1
ATOM 1546 O O . SER A 1 203 ? -8.636 -7.664 4.118 1.00 88.56 203 SER A O 1
ATOM 1548 N N . ALA A 1 204 ? -8.154 -7.986 6.275 1.00 92.19 204 ALA A N 1
ATOM 1549 C CA . ALA A 1 204 ? -8.627 -6.694 6.734 1.00 92.19 204 ALA A CA 1
ATOM 1550 C C . ALA A 1 204 ? -7.712 -6.158 7.838 1.00 92.19 204 ALA A C 1
ATOM 1552 O O . ALA A 1 204 ? -7.237 -6.905 8.696 1.00 92.19 204 ALA A O 1
ATOM 1553 N N . VAL A 1 205 ? -7.431 -4.860 7.796 1.00 90.94 205 VAL A N 1
ATOM 1554 C CA . VAL A 1 205 ? -6.456 -4.180 8.650 1.00 90.94 205 VAL A CA 1
ATOM 1555 C C . VAL A 1 205 ? -7.180 -3.237 9.599 1.00 90.94 205 VAL A C 1
ATOM 1557 O O . VAL A 1 205 ? -8.030 -2.451 9.185 1.00 90.94 205 VAL A O 1
ATOM 1560 N N . TYR A 1 206 ? -6.814 -3.273 10.879 1.00 94.50 206 TYR A N 1
ATOM 1561 C CA . TYR A 1 206 ? -7.216 -2.256 11.848 1.00 94.50 206 TYR A CA 1
ATOM 1562 C C . TYR A 1 206 ? -6.421 -0.980 11.577 1.00 94.50 206 TYR A C 1
ATOM 1564 O O . TYR A 1 206 ? -5.326 -0.803 12.120 1.00 94.50 206 TYR A O 1
ATOM 1572 N N . ARG A 1 207 ? -6.969 -0.106 10.727 1.00 87.88 207 ARG A N 1
ATOM 1573 C CA . ARG A 1 207 ? -6.386 1.200 10.396 1.00 87.88 207 ARG A CA 1
ATOM 1574 C C . ARG A 1 207 ? -6.406 2.121 11.614 1.00 87.88 207 ARG A C 1
ATOM 1576 O O . ARG A 1 207 ? -5.399 2.741 11.945 1.00 87.88 207 ARG A O 1
ATOM 1583 N N . HIS A 1 208 ? -7.523 2.126 12.339 1.00 90.75 208 HIS A N 1
ATOM 1584 C CA . HIS A 1 208 ? -7.653 2.802 13.628 1.00 90.75 208 HIS A CA 1
ATOM 1585 C C . HIS A 1 208 ? -8.262 1.853 14.656 1.00 90.75 208 HIS A C 1
ATOM 1587 O O . HIS A 1 208 ? -9.199 1.126 14.346 1.00 90.75 208 HIS A O 1
ATOM 1593 N N . LEU A 1 209 ? -7.733 1.866 15.880 1.00 94.31 209 LEU A N 1
ATOM 1594 C CA . LEU A 1 209 ? -8.266 1.153 17.041 1.00 94.31 209 LEU A CA 1
ATOM 1595 C C . LEU A 1 209 ? -8.159 2.101 18.236 1.00 94.31 209 LEU A C 1
ATOM 1597 O O . LEU A 1 209 ? -7.084 2.270 18.813 1.00 94.31 209 LEU A O 1
ATOM 1601 N N . MET A 1 210 ? -9.263 2.756 18.581 1.00 95.25 210 MET A N 1
ATOM 1602 C CA . MET A 1 210 ? -9.279 3.833 19.568 1.00 95.25 210 MET A CA 1
ATOM 1603 C C . MET A 1 210 ? -10.363 3.602 20.615 1.00 95.25 210 MET A C 1
ATOM 1605 O O . MET A 1 210 ? -11.424 3.060 20.342 1.00 95.25 210 MET A O 1
ATOM 1609 N N . GLY A 1 211 ? -10.095 4.042 21.839 1.00 96.62 211 GLY A N 1
ATOM 1610 C CA . GLY A 1 211 ? -11.032 3.952 22.957 1.00 96.62 211 GLY A CA 1
ATOM 1611 C C . GLY A 1 211 ? -10.865 5.133 23.894 1.00 96.62 211 GLY A C 1
ATOM 1612 O O . GLY A 1 211 ? -9.736 5.603 24.095 1.00 96.62 211 GLY A O 1
ATOM 1613 N N . ARG A 1 212 ? -11.980 5.615 24.439 1.00 97.06 212 ARG A N 1
ATOM 1614 C CA . ARG A 1 212 ? -12.043 6.754 25.352 1.00 97.06 212 ARG A CA 1
ATOM 1615 C C . ARG A 1 212 ? -11.419 6.391 26.699 1.00 97.06 212 ARG A C 1
ATOM 1617 O O . ARG A 1 212 ? -11.710 5.333 27.261 1.00 97.06 212 ARG A O 1
ATOM 1624 N N . GLY A 1 213 ? -10.513 7.232 27.192 1.00 96.00 213 GLY A N 1
ATOM 1625 C CA . GLY A 1 213 ? -9.584 6.884 28.268 1.00 96.00 213 GLY A CA 1
ATOM 1626 C C . GLY A 1 213 ? -10.224 6.384 29.569 1.00 96.00 213 GLY A C 1
ATOM 1627 O O . GLY A 1 213 ? -9.769 5.381 30.124 1.00 96.00 213 GLY A O 1
ATOM 1628 N N . ASP A 1 214 ? -11.289 7.043 30.010 1.00 96.62 214 ASP A N 1
ATOM 1629 C CA . ASP A 1 214 ? -12.109 6.757 31.195 1.00 96.62 214 ASP A CA 1
ATOM 1630 C C . ASP A 1 214 ? -12.941 5.465 31.079 1.00 96.62 214 ASP A C 1
ATOM 1632 O O . ASP A 1 214 ? -13.268 4.835 32.091 1.00 96.62 214 ASP A O 1
ATOM 1636 N N . HIS A 1 215 ? -13.201 5.001 29.854 1.00 97.25 215 HIS A N 1
ATOM 1637 C CA . HIS A 1 215 ? -13.958 3.776 29.582 1.00 97.25 215 HIS A CA 1
ATOM 1638 C C . HIS A 1 215 ? -13.082 2.530 29.400 1.00 97.25 215 HIS A C 1
ATOM 1640 O O . HIS A 1 215 ? -13.561 1.406 29.577 1.00 97.25 215 HIS A O 1
ATOM 1646 N N . LEU A 1 216 ? -11.784 2.684 29.107 1.00 96.00 216 LEU A N 1
ATOM 1647 C CA . LEU A 1 216 ? -10.875 1.556 28.838 1.00 96.00 216 LEU A CA 1
ATOM 1648 C C . LEU A 1 216 ? -10.843 0.526 29.974 1.00 96.00 216 LEU A C 1
ATOM 1650 O O . LEU A 1 216 ? -10.809 -0.680 29.718 1.00 96.00 216 LEU A O 1
ATOM 1654 N N . ARG A 1 217 ? -10.919 0.982 31.233 1.00 96.00 217 ARG A N 1
ATOM 1655 C CA . ARG A 1 217 ? -10.909 0.104 32.416 1.00 96.00 217 ARG A CA 1
ATOM 1656 C C . ARG A 1 217 ? -12.076 -0.879 32.454 1.00 96.00 217 ARG A C 1
ATOM 1658 O O . ARG A 1 217 ? -11.962 -1.891 33.139 1.00 96.00 217 ARG A O 1
ATOM 1665 N N . ASN A 1 218 ? -13.159 -0.615 31.721 1.00 97.56 218 ASN A N 1
ATOM 1666 C CA . ASN A 1 218 ? -14.344 -1.467 31.687 1.00 97.56 218 ASN A CA 1
ATOM 1667 C C . ASN A 1 218 ? -14.192 -2.652 30.727 1.00 97.56 218 ASN A C 1
ATOM 1669 O O . ASN A 1 218 ? -14.943 -3.614 30.846 1.00 97.56 218 ASN A O 1
ATOM 1673 N N . GLY A 1 219 ? -13.157 -2.664 29.878 1.00 97.31 219 GLY A N 1
ATOM 1674 C CA . GLY A 1 219 ? -12.916 -3.742 28.913 1.00 97.31 219 GLY A CA 1
ATOM 1675 C C . GLY A 1 219 ? -13.506 -3.491 27.526 1.00 97.31 219 GLY A C 1
ATOM 1676 O O . GLY A 1 219 ? -13.630 -4.440 26.755 1.00 97.31 219 GLY A O 1
ATOM 1677 N N . ILE A 1 220 ? -13.847 -2.237 27.198 1.00 98.12 220 ILE A N 1
ATOM 1678 C CA . ILE A 1 220 ? -14.531 -1.872 25.946 1.00 98.12 220 ILE A CA 1
ATOM 1679 C C . ILE A 1 220 ? -13.776 -2.319 24.686 1.00 98.12 220 ILE A C 1
ATOM 1681 O O . ILE A 1 220 ? -14.403 -2.756 23.732 1.00 98.12 220 ILE A O 1
ATOM 1685 N N . MET A 1 221 ? -12.437 -2.316 24.694 1.00 97.62 221 MET A N 1
ATOM 1686 C CA . MET A 1 221 ? -11.653 -2.711 23.514 1.00 97.62 221 MET A CA 1
ATOM 1687 C C . MET A 1 221 ? -11.688 -4.220 23.257 1.00 97.62 221 MET A C 1
ATOM 1689 O O . MET A 1 221 ? -11.635 -4.641 22.106 1.00 97.62 221 MET A O 1
ATOM 1693 N N . TYR A 1 222 ? -11.785 -5.042 24.311 1.00 97.94 222 TYR A N 1
ATOM 1694 C CA . TYR A 1 222 ? -11.993 -6.481 24.132 1.00 97.94 222 TYR A CA 1
ATOM 1695 C C . TYR A 1 222 ? -13.417 -6.768 23.677 1.00 97.94 222 TYR A C 1
ATOM 1697 O O . TYR A 1 222 ? -13.593 -7.599 22.796 1.00 97.94 222 TYR A O 1
ATOM 1705 N N . LEU A 1 223 ? -14.414 -6.072 24.235 1.00 98.44 223 LEU A N 1
ATOM 1706 C CA . LEU A 1 223 ? -15.789 -6.186 23.752 1.00 98.44 223 LEU A CA 1
ATOM 1707 C C . LEU A 1 223 ? -15.848 -5.874 22.248 1.00 98.44 223 LEU A C 1
ATOM 1709 O O . LEU A 1 223 ? -16.293 -6.719 21.484 1.00 98.44 223 LEU A O 1
ATOM 1713 N N . LEU A 1 224 ? -15.291 -4.737 21.822 1.00 98.56 224 LEU A N 1
ATOM 1714 C CA . LEU A 1 224 ? -15.257 -4.331 20.416 1.00 98.56 224 LEU A CA 1
ATOM 1715 C C . LEU A 1 224 ? -14.616 -5.377 19.500 1.00 98.56 224 LEU A C 1
ATOM 1717 O O . LEU A 1 224 ? -15.216 -5.794 18.515 1.00 98.56 224 LEU A O 1
ATOM 1721 N N . HIS A 1 225 ? -13.396 -5.811 19.832 1.00 98.38 225 HIS A N 1
ATOM 1722 C CA . HIS A 1 225 ? -12.653 -6.764 19.011 1.00 98.38 225 HIS A CA 1
ATOM 1723 C C . HIS A 1 225 ? -13.378 -8.110 18.894 1.00 98.38 225 HIS A C 1
ATOM 1725 O O . HIS A 1 225 ? -13.521 -8.630 17.792 1.00 98.38 225 HIS A O 1
ATOM 1731 N N . TYR A 1 226 ? -13.849 -8.675 20.008 1.00 98.38 226 TYR A N 1
ATOM 1732 C CA . TYR A 1 226 ? -14.462 -10.003 19.990 1.00 98.38 226 TYR A CA 1
ATOM 1733 C C . TYR A 1 226 ? -15.873 -10.006 19.386 1.00 98.38 226 TYR A C 1
ATOM 1735 O O . TYR A 1 226 ? -16.241 -11.003 18.774 1.00 98.38 226 TYR A O 1
ATOM 1743 N N . GLU A 1 227 ? -16.641 -8.917 19.487 1.00 98.38 227 GLU A N 1
ATOM 1744 C CA . GLU A 1 227 ? -17.922 -8.773 18.768 1.00 98.38 227 GLU A CA 1
ATOM 1745 C C . GLU A 1 227 ? -17.710 -8.610 17.255 1.00 98.38 227 GLU A C 1
ATOM 1747 O O . GLU A 1 227 ? -18.443 -9.190 16.451 1.00 98.38 227 GLU A O 1
ATOM 1752 N N . LEU A 1 228 ? -16.657 -7.890 16.847 1.00 98.06 228 LEU A N 1
ATOM 1753 C CA . LEU A 1 228 ? -16.252 -7.821 15.443 1.00 98.06 228 LEU A CA 1
ATOM 1754 C C . LEU A 1 228 ? -15.862 -9.210 14.914 1.00 98.06 228 LEU A C 1
ATOM 1756 O O . LEU A 1 228 ? -16.360 -9.630 13.873 1.00 98.06 228 LEU A O 1
ATOM 1760 N N . VAL A 1 229 ? -15.020 -9.956 15.641 1.00 98.19 229 VAL A N 1
ATOM 1761 C CA . VAL A 1 229 ? -14.648 -11.334 15.267 1.00 98.19 229 VAL A CA 1
ATOM 1762 C C . VAL A 1 229 ? -15.883 -12.237 15.208 1.00 98.19 229 VAL A C 1
ATOM 1764 O O . VAL A 1 229 ? -16.023 -12.996 14.254 1.00 98.19 229 VAL A O 1
ATOM 1767 N N . ALA A 1 230 ? -16.811 -12.117 16.162 1.00 98.12 230 ALA A N 1
ATOM 1768 C CA . ALA A 1 230 ? -18.062 -12.873 16.155 1.00 98.12 230 ALA A CA 1
ATOM 1769 C C . ALA A 1 230 ? -18.892 -12.605 14.903 1.00 98.12 230 ALA A C 1
ATOM 1771 O O . ALA A 1 230 ? -19.391 -13.539 14.277 1.00 98.12 230 ALA A O 1
ATOM 1772 N N . THR A 1 231 ? -19.005 -11.336 14.519 1.00 97.50 231 THR A N 1
ATOM 1773 C CA . THR A 1 231 ? -19.748 -10.940 13.324 1.00 97.50 231 THR A CA 1
ATOM 1774 C C . THR A 1 231 ? -19.088 -11.488 12.060 1.00 97.50 231 THR A C 1
ATOM 1776 O O . THR A 1 231 ? -19.770 -12.070 11.217 1.00 97.50 231 THR A O 1
ATOM 1779 N N . LEU A 1 232 ? -17.760 -11.383 11.959 1.00 96.06 232 LEU A N 1
ATOM 1780 C CA . LEU A 1 232 ? -17.000 -11.885 10.814 1.00 96.06 232 LEU A CA 1
ATOM 1781 C C . LEU A 1 232 ? -17.011 -13.416 10.711 1.00 96.06 232 LEU A C 1
ATOM 1783 O O . LEU A 1 232 ? -17.020 -13.931 9.604 1.00 96.06 232 LEU A O 1
ATOM 1787 N N . LEU A 1 233 ? -17.044 -14.158 11.821 1.00 96.50 233 LEU A N 1
ATOM 1788 C CA . LEU A 1 233 ? -17.181 -15.621 11.779 1.00 96.50 233 LEU A CA 1
ATOM 1789 C C . LEU A 1 233 ? -18.611 -16.064 11.453 1.00 96.50 233 LEU A C 1
ATOM 1791 O O . LEU A 1 233 ? -18.801 -17.068 10.774 1.00 96.50 233 LEU A O 1
ATOM 1795 N N . LYS A 1 234 ? -19.622 -15.319 11.917 1.00 97.19 234 LYS A N 1
ATOM 1796 C CA . LYS A 1 234 ? -21.034 -15.627 11.649 1.00 97.19 234 LYS A CA 1
ATOM 1797 C C . LYS A 1 234 ? -21.406 -15.406 10.181 1.00 97.19 234 LYS A C 1
ATOM 1799 O O . LYS A 1 234 ? -22.205 -16.162 9.637 1.00 97.19 234 LYS A O 1
ATOM 1804 N N . ALA A 1 235 ? -20.864 -14.360 9.564 1.00 94.56 235 ALA A N 1
ATOM 1805 C CA . ALA A 1 235 ? -21.114 -14.005 8.171 1.00 94.56 235 ALA A CA 1
ATOM 1806 C C . ALA A 1 235 ? -19.788 -13.634 7.482 1.00 94.56 235 ALA A C 1
ATOM 1808 O O . ALA A 1 235 ? -19.536 -12.448 7.247 1.00 94.56 235 ALA A O 1
ATOM 1809 N N . PRO A 1 236 ? -18.920 -14.623 7.185 1.00 89.25 236 PRO A N 1
ATOM 1810 C CA . PRO A 1 236 ? -17.592 -14.374 6.641 1.00 89.25 236 PRO A CA 1
ATOM 1811 C C . PRO A 1 236 ? -17.691 -13.712 5.269 1.00 89.25 236 PRO A C 1
ATOM 1813 O O . PRO A 1 236 ? -18.239 -14.304 4.333 1.00 89.25 236 PRO A O 1
ATOM 1816 N N . PRO A 1 237 ? -17.155 -12.489 5.109 1.00 90.00 237 PRO A N 1
ATOM 1817 C CA . PRO A 1 237 ? -17.085 -11.859 3.804 1.00 90.00 237 PRO A CA 1
ATOM 1818 C C . PRO A 1 237 ? -16.292 -12.747 2.834 1.00 90.00 237 PRO A C 1
ATOM 1820 O O . PRO A 1 237 ? -15.202 -13.208 3.168 1.00 90.00 237 PRO A O 1
ATOM 1823 N N . ALA A 1 238 ? -16.811 -12.977 1.624 1.00 87.06 238 ALA A N 1
ATOM 1824 C CA . ALA A 1 238 ? -16.223 -13.925 0.672 1.00 87.06 238 ALA A CA 1
ATOM 1825 C C . ALA A 1 238 ? -14.730 -13.651 0.429 1.00 87.06 238 ALA A C 1
ATOM 1827 O O . ALA A 1 238 ? -14.368 -12.552 0.010 1.00 87.06 238 ALA A O 1
ATOM 1828 N N . GLY A 1 239 ? -13.871 -14.632 0.713 1.00 85.00 239 GLY A N 1
ATOM 1829 C CA . GLY A 1 239 ? -12.414 -14.540 0.574 1.00 85.00 239 GLY A CA 1
ATOM 1830 C C . GLY A 1 239 ? -11.670 -13.931 1.768 1.00 85.00 239 GLY A C 1
ATOM 1831 O O . GLY A 1 239 ? -10.455 -14.072 1.828 1.00 85.00 239 GLY A O 1
ATOM 1832 N N . LEU A 1 240 ? -12.347 -13.291 2.733 1.00 89.94 240 LEU A N 1
ATOM 1833 C CA . LEU A 1 240 ? -11.689 -12.756 3.927 1.00 89.94 240 LEU A CA 1
ATOM 1834 C C . LEU A 1 240 ? -11.213 -13.907 4.814 1.00 89.94 240 LEU A C 1
ATOM 1836 O O . LEU A 1 240 ? -12.000 -14.753 5.231 1.00 89.94 240 LEU A O 1
ATOM 1840 N N . ARG A 1 241 ? -9.928 -13.894 5.151 1.00 91.19 241 ARG A N 1
ATOM 1841 C CA . ARG A 1 241 ? -9.293 -14.891 6.010 1.00 91.19 241 ARG A CA 1
ATOM 1842 C C . ARG A 1 241 ? -8.554 -14.265 7.180 1.00 91.19 241 ARG A C 1
ATOM 1844 O O . ARG A 1 241 ? -8.583 -14.804 8.281 1.00 91.19 241 ARG A O 1
ATOM 1851 N N . TYR A 1 242 ? -7.896 -13.134 6.963 1.00 92.12 242 TYR A N 1
ATOM 1852 C CA . TYR A 1 242 ? -6.985 -12.569 7.949 1.00 92.12 242 TYR A CA 1
ATOM 1853 C C . TYR A 1 242 ? -7.500 -11.249 8.515 1.00 92.12 242 TYR A C 1
ATOM 1855 O O . TYR A 1 242 ? -7.863 -10.348 7.766 1.00 92.12 242 TYR A O 1
ATOM 1863 N N . LEU A 1 243 ? -7.462 -11.097 9.839 1.00 94.44 243 LEU A N 1
ATOM 1864 C CA . LEU A 1 243 ? -7.521 -9.785 10.487 1.00 94.44 243 LEU A CA 1
ATOM 1865 C C . LEU A 1 243 ? -6.132 -9.394 10.950 1.00 94.44 243 LEU A C 1
ATOM 1867 O O . LEU A 1 243 ? -5.444 -10.186 11.589 1.00 94.44 243 LEU A O 1
ATOM 1871 N N . THR A 1 244 ? -5.730 -8.162 10.677 1.00 92.00 244 THR A N 1
ATOM 1872 C CA . THR A 1 244 ? -4.384 -7.685 10.980 1.00 92.00 244 THR A CA 1
ATOM 1873 C C . THR A 1 244 ? -4.401 -6.389 11.776 1.00 92.00 244 THR A C 1
ATOM 1875 O O . THR A 1 244 ? -5.315 -5.574 11.658 1.00 92.00 244 THR A O 1
ATOM 1878 N N . HIS A 1 245 ? -3.386 -6.190 12.616 1.00 91.00 245 HIS A N 1
ATOM 1879 C CA . HIS A 1 245 ? -3.265 -5.006 13.461 1.00 91.00 245 HIS A CA 1
ATOM 1880 C C . HIS A 1 245 ? -1.804 -4.559 13.627 1.00 91.00 245 HIS A C 1
ATOM 1882 O O . HIS A 1 245 ? -1.179 -4.738 14.681 1.00 91.00 245 HIS A O 1
ATOM 1888 N N . GLY A 1 246 ? -1.272 -3.941 12.568 1.00 84.50 246 GLY A N 1
ATOM 1889 C CA . GLY A 1 246 ? 0.086 -3.390 12.522 1.00 84.50 246 GLY A CA 1
ATOM 1890 C C . GLY A 1 246 ? 1.170 -4.398 12.923 1.00 84.50 246 GLY A C 1
ATOM 1891 O O . GLY A 1 246 ? 0.954 -5.609 12.907 1.00 84.50 246 GLY A O 1
ATOM 1892 N N . ALA A 1 247 ? 2.339 -3.901 13.329 1.00 80.88 247 ALA A N 1
ATOM 1893 C CA . ALA A 1 247 ? 3.429 -4.739 13.839 1.00 80.88 247 ALA A CA 1
ATOM 1894 C C . ALA A 1 247 ? 3.031 -5.472 15.134 1.00 80.88 247 ALA A C 1
ATOM 1896 O O . ALA A 1 247 ? 2.430 -4.874 16.021 1.00 80.88 247 ALA A O 1
ATOM 1897 N N . TYR A 1 248 ? 3.385 -6.744 15.286 1.00 80.19 248 TYR A N 1
ATOM 1898 C CA . TYR A 1 248 ? 3.064 -7.582 16.442 1.00 80.19 248 TYR A CA 1
ATOM 1899 C C . TYR A 1 248 ? 3.711 -7.068 17.731 1.00 80.19 248 TYR A C 1
ATOM 1901 O O . TYR A 1 248 ? 3.011 -6.860 18.723 1.00 80.19 248 TYR A O 1
ATOM 1909 N N . ALA A 1 249 ? 5.009 -6.782 17.686 1.00 76.19 249 ALA A N 1
ATOM 1910 C CA . ALA A 1 249 ? 5.760 -6.091 18.725 1.00 76.19 249 ALA A CA 1
ATOM 1911 C C . ALA A 1 249 ? 6.766 -5.167 18.033 1.00 76.19 249 ALA A C 1
ATOM 1913 O O . ALA A 1 249 ? 7.395 -5.616 17.092 1.00 76.19 249 ALA A O 1
ATOM 1914 N N . ARG A 1 250 ? 6.948 -3.915 18.465 1.00 63.72 250 ARG A N 1
ATOM 1915 C CA . ARG A 1 250 ? 8.067 -3.061 18.007 1.00 63.72 250 ARG A CA 1
ATOM 1916 C C . ARG A 1 250 ? 9.280 -3.207 18.928 1.00 63.72 250 ARG A C 1
ATOM 1918 O O . ARG A 1 250 ? 10.404 -2.918 18.531 1.00 63.72 250 ARG A O 1
ATOM 1925 N N . ARG A 1 251 ? 9.056 -3.641 20.173 1.00 65.69 251 ARG A N 1
ATOM 1926 C CA . ARG A 1 251 ? 10.074 -3.945 21.189 1.00 65.69 251 ARG A CA 1
ATOM 1927 C C . ARG A 1 251 ? 9.659 -5.173 22.015 1.00 65.69 251 ARG A C 1
ATOM 1929 O O . ARG A 1 251 ? 8.460 -5.400 22.195 1.00 65.69 251 ARG A O 1
ATOM 1936 N N . PRO A 1 252 ? 10.612 -5.923 22.606 1.00 57.75 252 PRO A N 1
ATOM 1937 C CA . PRO A 1 252 ? 10.322 -7.132 23.392 1.00 57.75 252 PRO A CA 1
ATOM 1938 C C . PRO A 1 252 ? 9.330 -6.953 24.559 1.00 57.75 252 PRO A C 1
ATOM 1940 O O . PRO A 1 252 ? 8.727 -7.926 25.003 1.00 57.75 252 PRO A O 1
ATOM 1943 N N . LEU A 1 253 ? 9.139 -5.722 25.055 1.00 66.81 253 LEU A N 1
ATOM 1944 C CA . LEU A 1 253 ? 8.291 -5.392 26.211 1.00 66.81 253 LEU A CA 1
ATOM 1945 C C . LEU A 1 253 ? 7.160 -4.404 25.881 1.00 66.81 253 LEU A C 1
ATOM 1947 O O . LEU A 1 253 ? 6.705 -3.661 26.754 1.00 66.81 253 LEU A O 1
ATOM 1951 N N . ASP A 1 254 ? 6.714 -4.362 24.628 1.00 70.69 254 ASP A N 1
ATOM 1952 C CA . ASP A 1 254 ? 5.663 -3.434 24.219 1.00 70.69 254 ASP A CA 1
ATOM 1953 C C . ASP A 1 254 ? 4.314 -3.750 24.894 1.00 70.69 254 ASP A C 1
ATOM 1955 O O . ASP A 1 254 ? 3.774 -4.848 24.721 1.00 70.69 254 ASP A O 1
ATOM 1959 N N . PRO A 1 255 ? 3.709 -2.793 25.631 1.00 72.00 255 PRO A N 1
ATOM 1960 C CA . PRO A 1 255 ? 2.395 -2.987 26.243 1.00 72.00 255 PRO A CA 1
ATOM 1961 C C . PRO A 1 255 ? 1.290 -3.415 25.252 1.00 72.00 255 PRO A C 1
ATOM 1963 O O . PRO A 1 255 ? 0.503 -4.298 25.611 1.00 72.00 255 PRO A O 1
ATOM 1966 N N . PRO A 1 256 ? 1.236 -2.898 24.001 1.00 77.50 256 PRO A N 1
ATOM 1967 C CA . PRO A 1 256 ? 0.284 -3.370 22.991 1.00 77.50 256 PRO A CA 1
ATOM 1968 C C . PRO A 1 256 ? 0.396 -4.862 22.662 1.00 77.50 256 PRO A C 1
ATOM 1970 O O . PRO A 1 256 ? -0.612 -5.489 22.333 1.00 77.50 256 PRO A O 1
ATOM 1973 N N . THR A 1 257 ? 1.582 -5.463 22.795 1.00 82.69 257 THR A N 1
ATOM 1974 C CA . THR A 1 257 ? 1.801 -6.896 22.542 1.00 82.69 257 THR A CA 1
ATOM 1975 C C . THR A 1 257 ? 0.971 -7.756 23.491 1.00 82.69 257 THR A C 1
ATOM 1977 O O . THR A 1 257 ? 0.460 -8.806 23.102 1.00 82.69 257 THR A O 1
ATOM 1980 N N . HIS A 1 258 ? 0.769 -7.304 24.734 1.00 88.06 258 HIS A N 1
ATOM 1981 C CA . HIS A 1 258 ? -0.089 -8.010 25.683 1.00 88.06 258 HIS A CA 1
ATOM 1982 C C . HIS A 1 258 ? -1.548 -8.036 25.216 1.00 88.06 258 HIS A C 1
ATOM 1984 O O . HIS A 1 258 ? -2.170 -9.100 25.213 1.00 88.06 258 HIS A O 1
ATOM 1990 N N . TRP A 1 259 ? -2.077 -6.889 24.778 1.00 91.88 259 TRP A N 1
ATOM 1991 C CA . TRP A 1 259 ? -3.432 -6.815 24.231 1.00 91.88 259 TRP A CA 1
ATOM 1992 C C . TRP A 1 259 ? -3.566 -7.670 22.967 1.00 91.88 259 TRP A C 1
ATOM 1994 O O . TRP A 1 259 ? -4.485 -8.476 22.888 1.00 91.88 259 TRP A O 1
ATOM 2004 N N . LYS A 1 260 ? -2.605 -7.585 22.036 1.00 92.56 260 LYS A N 1
ATOM 2005 C CA . LYS A 1 260 ? -2.583 -8.370 20.787 1.00 92.56 260 LYS A CA 1
ATOM 2006 C C . LYS A 1 260 ? -2.627 -9.874 21.041 1.00 92.56 260 LYS A C 1
ATOM 2008 O O . LYS A 1 260 ? -3.447 -10.566 20.447 1.00 92.56 260 LYS A O 1
ATOM 2013 N N . ARG A 1 261 ? -1.821 -10.369 21.986 1.00 91.62 261 ARG A N 1
ATOM 2014 C CA . ARG A 1 261 ? -1.847 -11.777 22.421 1.00 91.62 261 ARG A CA 1
ATOM 2015 C C . ARG A 1 261 ? -3.206 -12.185 22.975 1.00 91.62 261 ARG A C 1
ATOM 2017 O O . ARG A 1 261 ? -3.714 -13.253 22.648 1.00 91.62 261 ARG A O 1
ATOM 2024 N N . LEU A 1 262 ? -3.790 -11.343 23.827 1.00 93.56 262 LEU A N 1
ATOM 2025 C CA . LEU A 1 262 ? -5.114 -11.587 24.400 1.00 93.56 262 LEU A CA 1
ATOM 2026 C C . LEU A 1 262 ? -6.250 -11.421 23.387 1.00 93.56 262 LEU A C 1
ATOM 2028 O O . LEU A 1 262 ? -7.331 -11.932 23.643 1.00 93.56 262 LEU A O 1
ATOM 2032 N N . ALA A 1 263 ? -6.010 -10.748 22.266 1.00 95.94 263 ALA A N 1
ATOM 2033 C CA . ALA A 1 263 ? -6.872 -10.657 21.091 1.00 95.94 263 ALA A CA 1
ATOM 2034 C C . ALA A 1 263 ? -6.507 -11.708 20.016 1.00 95.94 263 ALA A C 1
ATOM 2036 O O . ALA A 1 263 ? -6.887 -11.585 18.860 1.00 95.94 263 ALA A O 1
ATOM 2037 N N . LEU A 1 264 ? -5.747 -12.747 20.392 1.00 95.75 264 LEU A N 1
ATOM 2038 C CA . LEU A 1 264 ? -5.377 -13.892 19.548 1.00 95.75 264 LEU A CA 1
ATOM 2039 C C . LEU A 1 264 ? -4.554 -13.577 18.296 1.00 95.75 264 LEU A C 1
ATOM 2041 O O . LEU A 1 264 ? -4.298 -14.483 17.497 1.00 95.75 264 LEU A O 1
ATOM 2045 N N . PHE A 1 265 ? -4.080 -12.343 18.141 1.00 93.31 265 PHE A N 1
ATOM 2046 C CA . PHE A 1 265 ? -3.116 -12.035 17.102 1.00 93.31 265 PHE A CA 1
ATOM 2047 C C . PHE A 1 265 ? -1.832 -12.831 17.347 1.00 93.31 265 PHE A C 1
ATOM 2049 O O . PHE A 1 265 ? -1.352 -12.958 18.477 1.00 93.31 265 PHE A O 1
ATOM 2056 N N . LYS A 1 266 ? -1.265 -13.349 16.263 1.00 87.81 266 LYS A N 1
ATOM 2057 C CA . LYS A 1 266 ? 0.011 -14.059 16.210 1.00 87.81 266 LYS A CA 1
ATOM 2058 C C . LYS A 1 266 ? 0.949 -13.335 15.243 1.00 87.81 266 LYS A C 1
ATOM 2060 O O . LYS A 1 266 ? 0.457 -12.727 14.288 1.00 87.81 266 LYS A O 1
ATOM 2065 N N . PRO A 1 267 ? 2.272 -13.410 15.447 1.00 82.19 267 PRO A N 1
ATOM 2066 C CA . PRO A 1 267 ? 3.222 -12.849 14.498 1.00 82.19 267 PRO A CA 1
ATOM 2067 C C . PRO A 1 267 ? 3.113 -13.597 13.164 1.00 82.19 267 PRO A C 1
ATOM 2069 O O . PRO A 1 267 ? 3.244 -14.818 13.133 1.00 82.19 267 PRO A O 1
ATOM 2072 N N . HIS A 1 268 ? 2.859 -12.863 12.083 1.00 73.06 268 HIS A N 1
ATOM 2073 C CA . HIS A 1 268 ? 2.937 -13.368 10.716 1.00 73.06 268 HIS A CA 1
ATOM 2074 C C . HIS A 1 268 ? 3.803 -12.457 9.851 1.00 73.06 268 HIS A C 1
ATOM 2076 O O . HIS A 1 268 ? 3.770 -11.236 10.003 1.00 73.06 268 HIS A O 1
ATOM 2082 N N . TYR A 1 269 ? 4.546 -13.047 8.924 1.00 65.31 269 TYR A N 1
ATOM 2083 C CA . TYR A 1 269 ? 5.311 -12.310 7.921 1.00 65.31 269 TYR A CA 1
ATOM 2084 C C . TYR A 1 269 ? 4.507 -12.215 6.632 1.00 65.31 269 TYR A C 1
ATOM 2086 O O . TYR A 1 269 ? 3.889 -13.196 6.220 1.00 65.31 269 TYR A O 1
ATOM 2094 N N . LEU A 1 270 ? 4.467 -11.023 6.039 1.00 61.12 270 LEU A N 1
ATOM 2095 C CA . LEU A 1 270 ? 3.652 -10.768 4.857 1.00 61.12 270 LEU A CA 1
ATOM 2096 C C . LEU A 1 270 ? 4.339 -11.283 3.593 1.00 61.12 270 LEU A C 1
ATOM 2098 O O . LEU A 1 270 ? 5.477 -10.939 3.337 1.00 61.12 270 LEU A O 1
ATOM 2102 N N . LEU A 1 271 ? 3.630 -12.028 2.764 1.00 52.28 271 LEU A N 1
ATOM 2103 C CA . LEU A 1 271 ? 3.998 -12.343 1.390 1.00 52.28 271 LEU A CA 1
ATOM 2104 C C . LEU A 1 271 ? 3.056 -11.586 0.476 1.00 52.28 271 LEU A C 1
ATOM 2106 O O . LEU A 1 271 ? 1.843 -11.762 0.600 1.00 52.28 271 LEU A O 1
ATOM 2110 N N . TYR A 1 272 ? 3.591 -10.771 -0.426 1.00 52.00 272 TYR A N 1
ATOM 2111 C CA . TYR A 1 272 ? 2.778 -10.145 -1.461 1.00 52.00 272 TYR A CA 1
ATOM 2112 C C . TYR A 1 272 ? 2.848 -10.996 -2.730 1.00 52.00 272 TYR A C 1
ATOM 2114 O O . TYR A 1 272 ? 3.938 -11.361 -3.167 1.00 52.00 272 TYR A O 1
ATOM 2122 N N . ALA A 1 273 ? 1.692 -11.347 -3.296 1.00 42.34 273 ALA A N 1
ATOM 2123 C CA . ALA A 1 273 ? 1.622 -12.159 -4.514 1.00 42.34 273 ALA A CA 1
ATOM 2124 C C . ALA A 1 273 ? 2.217 -11.438 -5.744 1.00 42.34 273 ALA A C 1
ATOM 2126 O O . ALA A 1 273 ? 2.751 -12.087 -6.639 1.00 42.34 273 ALA A O 1
ATOM 2127 N N . ASP A 1 274 ? 2.166 -10.104 -5.735 1.00 41.31 274 ASP A N 1
ATOM 2128 C CA . ASP A 1 274 ? 2.635 -9.195 -6.790 1.00 41.31 274 ASP A CA 1
ATOM 2129 C C . ASP A 1 274 ? 4.113 -8.785 -6.629 1.00 41.31 274 ASP A C 1
ATOM 2131 O O . ASP A 1 274 ? 4.613 -7.948 -7.382 1.00 41.31 274 ASP A O 1
ATOM 2135 N N . ASP A 1 275 ? 4.849 -9.360 -5.668 1.00 44.03 275 ASP A N 1
ATOM 2136 C CA . ASP A 1 275 ? 6.309 -9.281 -5.718 1.00 44.03 275 ASP A CA 1
ATOM 2137 C C . ASP A 1 275 ? 6.759 -10.081 -6.938 1.00 44.03 275 ASP A C 1
ATOM 2139 O O . ASP A 1 275 ? 6.922 -11.300 -6.867 1.00 44.03 275 ASP A O 1
ATOM 2143 N N . HIS A 1 276 ? 6.905 -9.386 -8.074 1.00 38.28 276 HIS A N 1
ATOM 2144 C CA . HIS A 1 276 ? 7.488 -9.924 -9.291 1.00 38.28 276 HIS A CA 1
ATOM 2145 C C . HIS A 1 276 ? 8.725 -10.712 -8.882 1.00 38.28 276 HIS A C 1
ATOM 2147 O O . HIS A 1 276 ? 9.735 -10.139 -8.468 1.00 38.28 276 HIS A O 1
ATOM 2153 N N . SER A 1 277 ? 8.642 -12.040 -8.959 1.00 38.91 277 SER A N 1
ATOM 2154 C CA . SER A 1 277 ? 9.821 -12.866 -8.792 1.00 38.91 277 SER A CA 1
ATOM 2155 C C . SER A 1 277 ? 10.790 -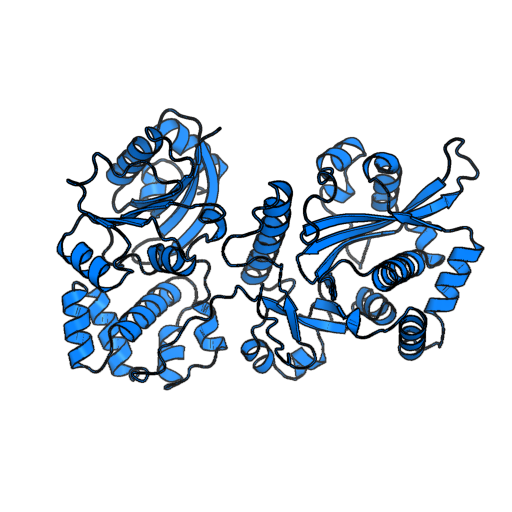12.383 -9.860 1.00 38.91 277 SER A C 1
ATOM 2157 O O . SER A 1 277 ? 10.492 -12.540 -11.047 1.00 38.91 277 SER A O 1
ATOM 2159 N N . THR A 1 278 ? 11.907 -11.766 -9.472 1.00 43.44 278 THR A N 1
ATOM 2160 C CA . THR A 1 278 ? 13.023 -11.566 -10.393 1.00 43.44 278 THR A CA 1
ATOM 2161 C C . THR A 1 278 ? 13.335 -12.947 -10.956 1.00 43.44 278 THR A C 1
ATOM 2163 O O . THR A 1 278 ? 13.835 -13.813 -10.238 1.00 43.44 278 THR A O 1
ATOM 2166 N N . ARG A 1 279 ? 12.921 -13.204 -12.202 1.00 45.22 279 ARG A N 1
ATOM 2167 C CA . ARG A 1 279 ? 13.113 -14.502 -12.844 1.00 45.22 279 ARG A CA 1
ATOM 2168 C C . ARG A 1 279 ? 14.571 -14.572 -13.241 1.00 45.22 279 ARG A C 1
ATOM 2170 O O . ARG A 1 279 ? 14.972 -13.997 -14.246 1.00 45.22 279 ARG A O 1
ATOM 2177 N N . ILE A 1 280 ? 15.359 -15.231 -12.406 1.00 52.59 280 ILE A N 1
ATOM 2178 C CA . ILE A 1 280 ? 16.739 -15.544 -12.734 1.00 52.59 280 ILE A CA 1
ATOM 2179 C C . ILE A 1 280 ? 16.706 -16.738 -13.692 1.00 52.59 280 ILE A C 1
ATOM 2181 O O . ILE A 1 280 ? 16.105 -17.759 -13.342 1.00 52.59 280 ILE A O 1
ATOM 2185 N N . PRO A 1 281 ? 17.288 -16.626 -14.897 1.00 49.06 281 PRO A N 1
ATOM 2186 C CA . PRO A 1 281 ? 17.396 -17.743 -15.813 1.00 49.06 281 PRO A CA 1
ATOM 2187 C C . PRO A 1 281 ? 18.193 -18.847 -15.119 1.00 49.06 281 PRO A C 1
ATOM 2189 O O . PRO A 1 281 ? 19.318 -18.644 -14.667 1.00 49.06 281 PRO A O 1
ATOM 2192 N N . VAL A 1 282 ? 17.572 -20.018 -14.994 1.00 51.69 282 VAL A N 1
ATOM 2193 C CA . VAL A 1 282 ? 18.226 -21.217 -14.445 1.00 51.69 282 VAL A CA 1
ATOM 2194 C C . VAL A 1 282 ? 19.162 -21.825 -15.497 1.00 51.69 282 VAL A C 1
ATOM 2196 O O . VAL A 1 282 ? 20.138 -22.495 -15.166 1.00 51.69 282 VAL A O 1
ATOM 2199 N N . THR A 1 283 ? 18.876 -21.557 -16.773 1.00 49.03 283 THR A N 1
ATOM 2200 C CA . THR A 1 283 ? 19.654 -21.988 -17.930 1.00 49.03 283 THR A CA 1
ATOM 2201 C C . THR A 1 283 ? 19.748 -20.849 -18.951 1.00 49.03 283 THR A C 1
ATOM 2203 O O . THR A 1 283 ? 18.697 -20.324 -19.327 1.00 49.03 283 THR A O 1
ATOM 2206 N N . PRO A 1 284 ? 20.957 -20.501 -19.426 1.00 62.56 284 PRO A N 1
ATOM 2207 C CA . PRO A 1 284 ? 22.239 -21.067 -18.997 1.00 62.56 284 PRO A CA 1
ATOM 2208 C C . PRO A 1 284 ? 22.595 -20.671 -17.555 1.00 62.56 284 PRO A C 1
ATOM 2210 O O . PRO A 1 284 ? 21.993 -19.767 -16.973 1.00 62.56 284 PRO A O 1
ATOM 2213 N N . SER A 1 285 ? 23.525 -21.413 -16.948 1.00 72.12 285 SER A N 1
ATOM 2214 C CA . SER A 1 285 ? 23.983 -21.143 -15.583 1.00 72.12 285 SER A CA 1
ATOM 2215 C C . SER A 1 285 ? 24.570 -19.740 -15.481 1.00 72.12 285 SER A C 1
ATOM 2217 O O . SER A 1 285 ? 25.119 -19.224 -16.453 1.00 72.12 285 SER A O 1
ATOM 2219 N N . MET A 1 286 ? 24.495 -19.150 -14.290 1.00 79.50 286 MET A N 1
ATOM 2220 C CA . MET A 1 286 ? 25.114 -17.855 -14.029 1.00 79.50 286 MET A CA 1
ATOM 2221 C C . MET A 1 286 ? 26.581 -17.826 -14.454 1.00 79.50 286 MET A C 1
ATOM 2223 O O . MET A 1 286 ? 27.301 -18.792 -14.172 1.00 79.50 286 MET A O 1
ATOM 2227 N N . PRO A 1 287 ? 27.031 -16.733 -15.092 1.00 87.50 287 PRO A N 1
ATOM 2228 C CA . PRO A 1 287 ? 28.436 -16.572 -15.413 1.00 87.50 287 PRO A CA 1
ATOM 2229 C C . PRO A 1 287 ? 29.284 -16.524 -14.140 1.00 87.50 287 PRO A C 1
ATOM 2231 O O . PRO A 1 287 ? 28.826 -16.097 -13.076 1.00 87.50 287 PRO A O 1
ATOM 2234 N N . GLY A 1 288 ? 30.540 -16.950 -14.256 1.00 90.19 288 GLY A N 1
ATOM 2235 C CA . GLY A 1 288 ? 31.512 -16.763 -13.189 1.00 90.19 288 GLY A CA 1
ATOM 2236 C C . GLY A 1 288 ? 31.771 -15.279 -12.924 1.00 90.19 288 GLY A C 1
ATOM 2237 O O . GLY A 1 288 ? 31.373 -14.392 -13.682 1.00 90.19 288 GLY A O 1
ATOM 2238 N N . LEU A 1 289 ? 32.440 -14.987 -11.807 1.00 91.38 289 LEU A N 1
ATOM 2239 C CA . LEU A 1 289 ? 32.720 -13.611 -11.397 1.00 91.38 289 LEU A CA 1
ATOM 2240 C C . LEU A 1 289 ? 33.503 -12.831 -12.463 1.00 91.38 289 LEU A C 1
ATOM 2242 O O . LEU A 1 289 ? 33.195 -11.668 -12.711 1.00 91.38 289 LEU A O 1
ATOM 2246 N N . ALA A 1 290 ? 34.504 -13.456 -13.086 1.00 93.12 290 ALA A N 1
ATOM 2247 C CA . ALA A 1 290 ? 35.334 -12.799 -14.091 1.00 93.12 290 ALA A CA 1
ATOM 2248 C C . ALA A 1 290 ? 34.540 -12.516 -15.374 1.00 93.12 290 ALA A C 1
ATOM 2250 O O . ALA A 1 290 ? 34.566 -11.393 -15.874 1.00 93.12 290 ALA A O 1
ATOM 2251 N N . GLU A 1 291 ? 33.792 -13.507 -15.859 1.00 94.12 291 GLU A N 1
ATOM 2252 C CA . GLU A 1 291 ? 32.952 -13.408 -17.050 1.00 94.12 291 GLU A CA 1
ATOM 2253 C C . GLU A 1 291 ? 31.833 -12.386 -16.845 1.00 94.12 291 GLU A C 1
ATOM 2255 O O . GLU A 1 291 ? 31.607 -11.548 -17.710 1.00 94.12 291 GLU A O 1
ATOM 2260 N N . GLY A 1 292 ? 31.178 -12.393 -15.681 1.00 91.00 292 GLY A N 1
ATOM 2261 C CA . GLY A 1 292 ? 30.108 -11.456 -15.352 1.00 91.00 292 GLY A CA 1
ATOM 2262 C C . GLY A 1 292 ? 30.585 -10.005 -15.270 1.00 91.00 292 GLY A C 1
ATOM 2263 O O . GLY A 1 292 ? 29.952 -9.119 -15.841 1.00 91.00 292 GLY A O 1
ATOM 2264 N N . LEU A 1 293 ? 31.726 -9.752 -14.618 1.00 91.19 293 LEU A N 1
ATOM 2265 C CA . LEU A 1 293 ? 32.311 -8.407 -14.556 1.00 91.19 293 LEU A CA 1
ATOM 2266 C C . LEU A 1 293 ? 32.775 -7.919 -15.931 1.00 91.19 293 LEU A C 1
ATOM 2268 O O . LEU A 1 293 ? 32.545 -6.761 -16.281 1.00 91.19 293 LEU A O 1
ATOM 2272 N N . LEU A 1 294 ? 33.407 -8.797 -16.716 1.00 92.06 294 LEU A N 1
ATOM 2273 C CA . LEU A 1 294 ? 33.831 -8.467 -18.072 1.00 92.06 294 LEU A CA 1
ATOM 2274 C C . LEU A 1 294 ? 32.623 -8.180 -18.967 1.00 92.06 294 LEU A C 1
ATOM 2276 O O . LEU A 1 294 ? 32.628 -7.177 -19.670 1.00 92.06 294 LEU A O 1
ATOM 2280 N N . ALA A 1 295 ? 31.574 -9.000 -18.894 1.00 90.38 295 ALA A N 1
ATOM 2281 C CA . ALA A 1 295 ? 30.339 -8.820 -19.647 1.00 90.38 295 ALA A CA 1
ATOM 2282 C C . ALA A 1 295 ? 29.676 -7.469 -19.343 1.00 90.38 295 ALA A C 1
ATOM 2284 O O . ALA A 1 295 ? 29.330 -6.738 -20.265 1.00 90.38 295 ALA A O 1
ATOM 2285 N N . VAL A 1 296 ? 29.569 -7.087 -18.064 1.00 87.56 296 VAL A N 1
ATOM 2286 C CA . VAL A 1 296 ? 29.041 -5.766 -17.681 1.00 87.56 296 VAL A CA 1
ATOM 2287 C C . VAL A 1 296 ? 29.910 -4.648 -18.221 1.00 87.56 296 VAL A C 1
ATOM 2289 O O . VAL A 1 296 ? 29.371 -3.694 -18.771 1.00 87.56 296 VAL A O 1
ATOM 2292 N N . LYS A 1 297 ? 31.237 -4.767 -18.136 1.00 88.56 297 LYS A N 1
ATOM 2293 C CA . LYS A 1 297 ? 32.133 -3.779 -18.740 1.00 88.56 297 LYS A CA 1
ATOM 2294 C C . LYS A 1 297 ? 31.839 -3.595 -20.237 1.00 88.56 297 LYS A C 1
ATOM 2296 O O . LYS A 1 297 ? 31.721 -2.458 -20.677 1.00 88.56 297 LYS A O 1
ATOM 2301 N N . GLN A 1 298 ? 31.617 -4.678 -20.989 1.00 86.31 298 GLN A N 1
ATOM 2302 C CA . GLN A 1 298 ? 31.249 -4.571 -22.410 1.00 86.31 298 GLN A CA 1
ATOM 2303 C C . GLN A 1 298 ? 29.938 -3.810 -22.624 1.00 86.31 298 GLN A C 1
ATOM 2305 O O . GLN A 1 298 ? 29.841 -3.028 -23.558 1.00 86.31 298 GLN A O 1
ATOM 2310 N N . THR A 1 299 ? 28.947 -3.959 -21.737 1.00 74.88 299 THR A N 1
ATOM 2311 C CA . THR A 1 299 ? 27.699 -3.171 -21.835 1.00 74.88 299 THR A CA 1
ATOM 2312 C C . THR A 1 299 ? 27.888 -1.670 -21.606 1.00 74.88 299 THR A C 1
ATOM 2314 O O . THR A 1 299 ? 26.993 -0.897 -21.936 1.00 74.88 299 THR A O 1
ATOM 2317 N N . LEU A 1 300 ? 29.009 -1.260 -21.005 1.00 73.88 300 LEU A N 1
ATOM 2318 C CA . LEU A 1 300 ? 29.346 0.144 -20.766 1.00 73.88 300 LEU A CA 1
ATOM 2319 C C . LEU A 1 300 ? 30.217 0.720 -21.888 1.00 73.88 300 LEU A C 1
ATOM 2321 O O . LEU A 1 300 ? 30.088 1.899 -22.207 1.00 73.88 300 LEU A O 1
ATOM 2325 N N . ASP A 1 301 ? 31.086 -0.108 -22.471 1.00 73.31 301 ASP A N 1
ATOM 2326 C CA . ASP A 1 301 ? 32.076 0.309 -23.469 1.00 73.31 301 ASP A CA 1
ATOM 2327 C C . ASP A 1 301 ? 31.575 0.148 -24.920 1.00 73.31 301 ASP A C 1
ATOM 2329 O O . ASP A 1 301 ? 32.056 0.840 -25.819 1.00 73.31 301 ASP A O 1
ATOM 2333 N N . GLU A 1 302 ? 30.617 -0.752 -25.168 1.00 75.44 302 GLU A N 1
ATOM 2334 C CA . GLU A 1 302 ? 30.163 -1.134 -26.509 1.00 75.44 302 GLU A CA 1
ATOM 2335 C C . GLU A 1 302 ? 28.642 -0.954 -26.694 1.00 75.44 302 GLU A C 1
ATOM 2337 O O . GLU A 1 302 ? 27.866 -1.107 -25.745 1.00 75.44 302 GLU A O 1
ATOM 2342 N N . PRO A 1 303 ? 28.164 -0.708 -27.933 1.00 68.12 303 PRO A N 1
ATOM 2343 C CA . PRO A 1 303 ? 26.748 -0.848 -28.265 1.00 68.12 303 PRO A CA 1
ATOM 2344 C C . PRO A 1 303 ? 26.253 -2.263 -27.953 1.00 68.12 303 PRO A C 1
ATOM 2346 O O . PRO A 1 303 ? 26.955 -3.246 -28.197 1.00 68.12 303 PRO A O 1
ATOM 2349 N N . TRP A 1 304 ? 25.018 -2.413 -27.479 1.00 67.50 304 TRP A N 1
ATOM 2350 C CA . TRP A 1 304 ? 24.583 -3.698 -26.931 1.00 67.50 304 TRP A CA 1
ATOM 2351 C C . TRP A 1 304 ? 24.559 -4.882 -27.917 1.00 67.50 304 TRP A C 1
ATOM 2353 O O . TRP A 1 304 ? 24.841 -5.987 -27.461 1.00 67.50 304 TRP A O 1
ATOM 2363 N N . PRO A 1 305 ? 24.298 -4.759 -29.241 1.00 69.31 305 PRO A N 1
ATOM 2364 C CA . PRO A 1 305 ? 24.433 -5.915 -30.138 1.00 69.31 305 PRO A CA 1
ATOM 2365 C C . PRO A 1 305 ? 25.868 -6.464 -30.146 1.00 69.31 305 PRO A C 1
ATOM 2367 O O . PRO A 1 305 ? 26.083 -7.679 -30.174 1.00 69.31 305 PRO A O 1
ATOM 2370 N N . GLN A 1 306 ? 26.847 -5.560 -30.059 1.00 77.88 306 GLN A N 1
ATOM 2371 C CA . GLN A 1 306 ? 28.253 -5.909 -29.928 1.00 77.88 306 GLN A CA 1
ATOM 2372 C C . GLN A 1 306 ? 28.527 -6.475 -28.533 1.00 77.88 306 GLN A C 1
ATOM 2374 O O . GLN A 1 306 ? 29.047 -7.580 -28.450 1.00 77.88 306 GLN A O 1
ATOM 2379 N N . ALA A 1 307 ? 28.037 -5.836 -27.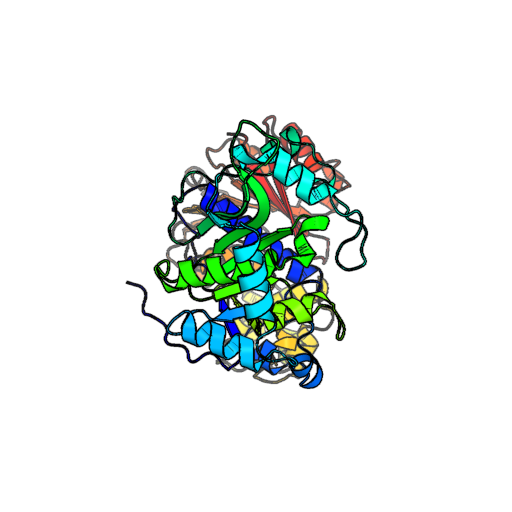464 1.00 75.56 307 ALA A N 1
ATOM 2380 C CA . ALA A 1 307 ? 28.191 -6.346 -26.101 1.00 75.56 307 ALA A CA 1
ATOM 2381 C C . ALA A 1 307 ? 27.582 -7.748 -25.913 1.00 75.56 307 ALA A C 1
ATOM 2383 O O . ALA A 1 307 ? 28.176 -8.570 -25.227 1.00 75.56 307 ALA A O 1
ATOM 2384 N N . VAL A 1 308 ? 26.440 -8.065 -26.541 1.00 74.50 308 VAL A N 1
ATOM 2385 C CA . VAL A 1 308 ? 25.841 -9.418 -26.559 1.00 74.50 308 VAL A CA 1
ATOM 2386 C C . VAL A 1 308 ? 26.731 -10.396 -27.297 1.00 74.50 308 VAL A C 1
ATOM 2388 O O . VAL A 1 308 ? 26.954 -11.498 -26.807 1.00 74.50 308 VAL A O 1
ATOM 2391 N N . THR A 1 309 ? 27.253 -9.997 -28.455 1.00 85.94 309 THR A N 1
ATOM 2392 C CA . THR A 1 309 ? 28.168 -10.834 -29.235 1.00 85.94 309 THR A CA 1
ATOM 2393 C C . THR A 1 309 ? 29.436 -11.132 -28.431 1.00 85.94 309 THR A C 1
ATOM 2395 O O . THR A 1 309 ? 29.824 -12.292 -28.301 1.00 85.94 309 THR A O 1
ATOM 2398 N N . THR A 1 310 ? 30.039 -10.111 -27.819 1.00 89.94 310 THR A N 1
ATOM 2399 C CA . THR A 1 310 ? 31.227 -10.221 -26.965 1.00 89.94 310 THR A CA 1
ATOM 2400 C C . THR A 1 310 ? 30.935 -11.031 -25.696 1.00 89.94 310 THR A C 1
ATOM 2402 O O . THR A 1 310 ? 31.715 -11.907 -25.328 1.00 89.94 310 THR A O 1
ATOM 2405 N N . ALA A 1 311 ? 29.787 -10.811 -25.050 1.00 87.75 311 ALA A N 1
ATOM 2406 C CA . ALA A 1 311 ? 29.335 -11.565 -23.879 1.00 87.75 311 ALA A CA 1
ATOM 2407 C C . ALA A 1 311 ? 29.127 -13.052 -24.206 1.00 87.75 311 ALA A C 1
ATOM 2409 O O . ALA A 1 311 ? 29.587 -13.918 -23.461 1.00 87.75 311 ALA A O 1
ATOM 2410 N N . ALA A 1 312 ? 28.515 -13.360 -25.351 1.00 90.00 312 ALA A N 1
ATOM 2411 C CA . ALA A 1 312 ? 28.314 -14.730 -25.806 1.00 90.00 312 ALA A CA 1
ATOM 2412 C C . ALA A 1 312 ? 29.650 -15.453 -26.050 1.00 90.00 312 ALA A C 1
ATOM 2414 O O . ALA A 1 312 ? 29.783 -16.624 -25.696 1.00 90.00 312 ALA A O 1
ATOM 2415 N N . GLN A 1 313 ? 30.664 -14.755 -26.579 1.00 94.56 313 GLN A N 1
ATOM 2416 C CA . GLN A 1 313 ? 32.015 -15.306 -26.770 1.00 94.56 313 GLN A CA 1
ATOM 2417 C C . GLN A 1 313 ? 32.703 -15.688 -25.450 1.00 94.56 313 GLN A C 1
ATOM 2419 O O . GLN A 1 313 ? 33.512 -16.614 -25.437 1.00 94.56 313 GLN A O 1
ATOM 2424 N N . ILE A 1 314 ? 32.363 -15.021 -24.341 1.00 94.12 314 ILE A N 1
ATOM 2425 C CA . ILE A 1 314 ? 32.863 -15.337 -22.991 1.00 94.12 314 ILE A CA 1
ATOM 2426 C C . ILE A 1 314 ? 31.870 -16.172 -22.164 1.00 94.12 314 ILE A C 1
ATOM 2428 O O . ILE A 1 314 ? 32.011 -16.283 -20.949 1.00 94.12 314 ILE A O 1
ATOM 2432 N N . GLY A 1 315 ? 30.863 -16.771 -22.809 1.00 89.56 315 GLY A N 1
ATOM 2433 C CA . GLY A 1 315 ? 29.923 -17.694 -22.170 1.00 89.56 315 GLY A CA 1
ATOM 2434 C C . GLY A 1 315 ? 28.815 -17.035 -21.342 1.00 89.56 315 GLY A C 1
ATOM 2435 O O . GLY A 1 315 ? 28.165 -17.717 -20.551 1.00 89.56 315 GLY A O 1
ATOM 2436 N N . VAL A 1 316 ? 28.568 -15.733 -21.510 1.00 88.06 316 VAL A N 1
ATOM 2437 C CA . VAL A 1 316 ? 27.468 -15.011 -20.854 1.00 88.06 316 VAL A CA 1
ATOM 2438 C C . VAL A 1 316 ? 26.307 -14.847 -21.837 1.00 88.06 316 VAL A C 1
ATOM 2440 O O . VAL A 1 316 ? 26.424 -14.168 -22.853 1.00 88.06 316 VAL A O 1
ATOM 2443 N N . SER A 1 317 ? 25.157 -15.452 -21.534 1.00 82.19 317 SER A N 1
ATOM 2444 C CA . SER A 1 317 ? 23.935 -15.289 -22.339 1.00 82.19 317 SER A CA 1
ATOM 2445 C C . SER A 1 317 ? 23.364 -13.876 -22.274 1.00 82.19 317 SER A C 1
ATOM 2447 O O . SER A 1 317 ? 23.541 -13.190 -21.265 1.00 82.19 317 SER A O 1
ATOM 2449 N N . GLN A 1 318 ? 22.559 -13.500 -23.267 1.00 77.94 318 GLN A N 1
ATOM 2450 C CA . GLN A 1 318 ? 21.850 -12.220 -23.310 1.00 77.94 318 GLN A CA 1
ATOM 2451 C C . GLN A 1 318 ? 20.964 -11.976 -22.074 1.00 77.94 318 GLN A C 1
ATOM 2453 O O . GLN A 1 318 ? 20.923 -10.858 -21.561 1.00 77.94 318 GLN A O 1
ATOM 2458 N N . GLU A 1 319 ? 20.295 -13.004 -21.548 1.00 69.06 319 GLU A N 1
ATOM 2459 C CA . GLU A 1 319 ? 19.445 -12.898 -20.358 1.00 69.06 319 GLU A CA 1
ATOM 2460 C C . GLU A 1 319 ? 20.267 -12.529 -19.119 1.00 69.06 319 GLU A C 1
ATOM 2462 O O . GLU A 1 319 ? 19.924 -11.599 -18.382 1.00 69.06 319 GLU A O 1
ATOM 2467 N N . TRP A 1 320 ? 21.389 -13.225 -18.912 1.00 80.62 320 TRP A N 1
ATOM 2468 C CA . TRP A 1 320 ? 22.343 -12.900 -17.851 1.00 80.62 320 TRP A CA 1
ATOM 2469 C C . TRP A 1 320 ? 22.991 -11.535 -18.046 1.00 80.62 320 TRP A C 1
ATOM 2471 O O . TRP A 1 320 ? 23.128 -10.808 -17.067 1.00 80.62 320 TRP A O 1
ATOM 2481 N N . LEU A 1 321 ? 23.323 -11.147 -19.277 1.00 79.62 321 LEU A N 1
ATOM 2482 C CA . LEU A 1 321 ? 23.845 -9.815 -19.575 1.00 79.62 321 LEU A CA 1
ATOM 2483 C C . LEU A 1 321 ? 22.859 -8.725 -19.128 1.00 79.62 321 LEU A C 1
ATOM 2485 O O . LEU A 1 321 ? 23.252 -7.787 -18.438 1.00 79.62 321 LEU A O 1
ATOM 2489 N N . GLY A 1 322 ? 21.565 -8.890 -19.433 1.00 68.25 322 GLY A N 1
ATOM 2490 C CA . GLY A 1 322 ? 20.488 -7.996 -18.986 1.00 68.25 322 GLY A CA 1
ATOM 2491 C C . GLY A 1 322 ? 20.385 -7.892 -17.465 1.00 68.25 322 GLY A C 1
ATOM 2492 O O . GLY A 1 322 ? 20.271 -6.799 -16.907 1.00 68.25 322 GLY A O 1
ATOM 2493 N N . ILE A 1 323 ? 20.467 -9.029 -16.772 1.00 72.00 323 ILE A N 1
ATOM 2494 C CA . ILE A 1 323 ? 20.411 -9.084 -15.307 1.00 72.00 323 ILE A CA 1
ATOM 2495 C C . ILE A 1 323 ? 21.635 -8.430 -14.672 1.00 72.00 323 ILE A C 1
ATOM 2497 O O . ILE A 1 323 ? 21.485 -7.671 -13.717 1.00 72.00 323 ILE A O 1
ATOM 2501 N N . LEU A 1 324 ? 22.829 -8.699 -15.194 1.00 82.56 324 LEU A N 1
ATOM 2502 C CA . LEU A 1 324 ? 24.067 -8.125 -14.685 1.00 82.56 324 LEU A CA 1
ATOM 2503 C C . LEU A 1 324 ? 24.131 -6.616 -14.929 1.00 82.56 324 LEU A C 1
ATOM 2505 O O . LEU A 1 324 ? 24.512 -5.872 -14.029 1.00 82.56 324 LEU A O 1
ATOM 2509 N N . HIS A 1 325 ? 23.672 -6.145 -16.090 1.00 76.25 325 HIS A N 1
ATOM 2510 C CA . HIS A 1 325 ? 23.545 -4.715 -16.362 1.00 76.25 325 HIS A CA 1
ATOM 2511 C C . HIS A 1 325 ? 22.557 -4.051 -15.389 1.00 76.25 325 HIS A C 1
ATOM 2513 O O . HIS A 1 325 ? 22.854 -3.023 -14.786 1.00 76.25 325 HIS A O 1
ATOM 2519 N N . ARG A 1 326 ? 21.412 -4.691 -15.117 1.00 68.56 326 ARG A N 1
ATOM 2520 C CA . ARG A 1 326 ? 20.474 -4.231 -14.080 1.00 68.56 326 ARG A CA 1
ATOM 2521 C C . ARG A 1 326 ? 21.098 -4.233 -12.679 1.00 68.56 326 ARG A C 1
ATOM 2523 O O . ARG A 1 326 ? 20.853 -3.303 -11.913 1.00 68.56 326 ARG A O 1
ATOM 2530 N N . MET A 1 327 ? 21.884 -5.251 -12.321 1.00 77.69 327 MET A N 1
ATOM 2531 C CA . MET A 1 327 ? 22.633 -5.287 -11.056 1.00 77.69 327 MET A CA 1
ATOM 2532 C C . MET A 1 327 ? 23.608 -4.122 -10.965 1.00 77.69 327 MET A C 1
ATOM 2534 O O . MET A 1 327 ? 23.654 -3.479 -9.923 1.00 77.69 327 MET A O 1
ATOM 2538 N N . TRP A 1 328 ? 24.320 -3.815 -12.048 1.00 80.38 328 TRP A N 1
ATOM 2539 C CA . TRP A 1 328 ? 25.213 -2.665 -12.118 1.00 80.38 328 TRP A CA 1
ATOM 2540 C C . TRP A 1 328 ? 24.461 -1.346 -11.902 1.00 80.38 328 TRP A C 1
ATOM 2542 O O . TRP A 1 328 ? 24.892 -0.537 -11.080 1.00 80.38 328 TRP A O 1
ATOM 2552 N N . ILE A 1 329 ? 23.297 -1.157 -12.537 1.00 57.38 329 ILE A N 1
ATOM 2553 C CA . ILE A 1 329 ? 22.449 0.024 -12.300 1.00 57.3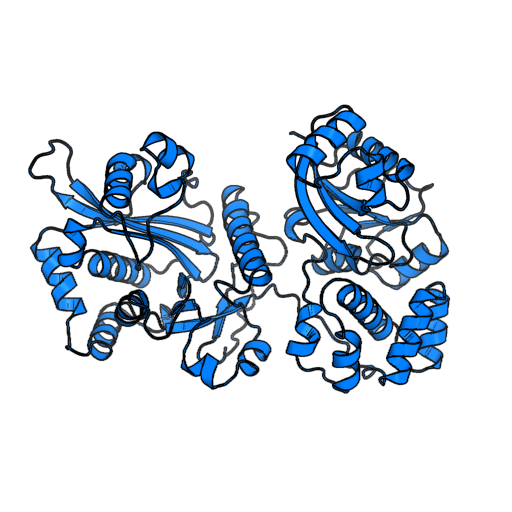8 329 ILE A CA 1
ATOM 2554 C C . ILE A 1 329 ? 22.080 0.115 -10.815 1.00 57.38 329 ILE A C 1
ATOM 2556 O O . ILE A 1 329 ? 22.299 1.140 -10.182 1.00 57.38 329 ILE A O 1
ATOM 2560 N N . VAL A 1 330 ? 21.554 -0.960 -10.221 1.00 61.22 330 VAL A N 1
ATOM 2561 C CA . VAL A 1 330 ? 21.127 -0.955 -8.810 1.00 61.22 330 VAL A CA 1
ATOM 2562 C C . VAL A 1 330 ? 22.306 -0.754 -7.849 1.00 61.22 330 VAL A C 1
ATOM 2564 O O . VAL A 1 330 ? 22.159 -0.079 -6.823 1.00 61.22 330 VAL A O 1
ATOM 2567 N N . GLU A 1 331 ? 23.468 -1.318 -8.173 1.00 81.00 331 GLU A N 1
ATOM 2568 C CA . GLU A 1 331 ? 24.694 -1.188 -7.392 1.00 81.00 331 GLU A CA 1
ATOM 2569 C C . GLU A 1 331 ? 25.146 0.268 -7.282 1.00 81.00 331 GLU A C 1
ATOM 2571 O O . GLU A 1 331 ? 25.356 0.752 -6.170 1.00 81.00 331 GLU A O 1
ATOM 2576 N N . ASN A 1 332 ? 25.205 0.977 -8.413 1.00 61.66 332 ASN A N 1
ATOM 2577 C CA . ASN A 1 332 ? 25.617 2.384 -8.484 1.00 61.66 332 ASN A CA 1
ATOM 2578 C C . ASN A 1 332 ? 24.566 3.361 -7.937 1.00 61.66 332 ASN A C 1
ATOM 2580 O O . ASN A 1 332 ? 24.785 4.566 -7.897 1.00 61.66 332 ASN A O 1
ATOM 2584 N N . VAL A 1 333 ? 23.411 2.841 -7.530 1.00 48.94 333 VAL A N 1
ATOM 2585 C CA . VAL A 1 333 ? 22.264 3.630 -7.092 1.00 48.94 333 VAL A CA 1
ATOM 2586 C C . VAL A 1 333 ? 22.051 3.538 -5.595 1.00 48.94 333 VAL A C 1
ATOM 2588 O O . VAL A 1 333 ? 21.880 4.549 -4.922 1.00 48.94 333 VAL A O 1
ATOM 2591 N N . ARG A 1 334 ? 21.985 2.317 -5.061 1.00 57.16 334 ARG A N 1
ATOM 2592 C CA . ARG A 1 334 ? 21.515 2.116 -3.681 1.00 57.16 334 ARG A CA 1
ATOM 2593 C C . ARG A 1 334 ? 22.013 0.853 -3.000 1.00 57.16 334 ARG A C 1
ATOM 2595 O O . ARG A 1 334 ? 21.716 0.658 -1.825 1.00 57.16 334 ARG A O 1
ATOM 2602 N N . ALA A 1 335 ? 22.708 -0.027 -3.716 1.00 65.00 335 ALA A N 1
ATOM 2603 C CA . ALA A 1 335 ? 23.226 -1.260 -3.136 1.00 65.00 335 ALA A CA 1
ATOM 2604 C C . ALA A 1 335 ? 24.669 -1.544 -3.573 1.00 65.00 335 ALA A C 1
ATOM 2606 O O . ALA A 1 335 ? 24.897 -2.506 -4.309 1.00 65.00 335 ALA A O 1
ATOM 2607 N N . PRO A 1 336 ? 25.641 -0.737 -3.104 1.00 76.94 336 PRO A N 1
ATOM 2608 C CA . PRO A 1 336 ? 27.056 -0.965 -3.375 1.00 76.94 336 PRO A CA 1
ATOM 2609 C C . PRO A 1 336 ? 27.467 -2.418 -3.103 1.00 76.94 336 PRO A C 1
ATOM 2611 O O . PRO A 1 336 ? 27.133 -2.983 -2.058 1.00 76.94 336 PRO A O 1
ATOM 2614 N N . GLY A 1 337 ? 28.184 -3.028 -4.047 1.00 82.50 337 GLY A N 1
ATOM 2615 C CA . GLY A 1 337 ? 28.620 -4.420 -3.971 1.00 82.50 337 GLY A CA 1
ATOM 2616 C C . GLY A 1 337 ? 27.551 -5.469 -4.290 1.00 82.50 337 GLY A C 1
ATOM 2617 O O . GLY A 1 337 ? 27.836 -6.657 -4.141 1.00 82.50 337 GLY A O 1
ATOM 2618 N N . LEU A 1 338 ? 26.345 -5.085 -4.727 1.00 82.62 338 LEU A N 1
ATOM 2619 C CA . LEU A 1 338 ? 25.297 -6.020 -5.153 1.00 82.62 338 LEU A CA 1
ATOM 2620 C C . LEU A 1 338 ? 25.813 -7.028 -6.182 1.00 82.62 338 LEU A C 1
ATOM 2622 O O . LEU A 1 338 ? 25.706 -8.231 -5.963 1.00 82.62 338 LEU A O 1
ATOM 2626 N N . MET A 1 339 ? 26.379 -6.553 -7.287 1.00 87.50 339 MET A N 1
ATOM 2627 C CA . MET A 1 339 ? 26.852 -7.390 -8.384 1.00 87.50 339 MET A CA 1
ATOM 2628 C C . MET A 1 339 ? 27.952 -8.334 -7.902 1.00 87.50 339 MET A C 1
ATOM 2630 O O . MET A 1 339 ? 27.904 -9.531 -8.176 1.00 87.50 339 MET A O 1
ATOM 2634 N N . MET A 1 340 ? 28.894 -7.823 -7.102 1.00 89.75 340 MET A N 1
ATOM 2635 C CA . MET A 1 340 ? 29.950 -8.635 -6.491 1.00 89.75 340 MET A CA 1
ATOM 2636 C C . MET A 1 340 ? 29.389 -9.724 -5.577 1.00 89.75 340 MET A C 1
ATOM 2638 O O . MET A 1 340 ? 29.858 -10.859 -5.617 1.00 89.75 340 MET A O 1
ATOM 2642 N N . ASN A 1 341 ? 28.386 -9.397 -4.764 1.00 85.75 341 ASN A N 1
ATOM 2643 C CA . ASN A 1 341 ? 27.751 -10.353 -3.868 1.00 85.75 341 ASN A CA 1
ATOM 2644 C C . ASN A 1 341 ? 26.980 -11.420 -4.655 1.00 85.75 341 ASN A C 1
ATOM 2646 O O . ASN A 1 341 ? 27.093 -12.601 -4.329 1.00 85.75 341 ASN A O 1
ATOM 2650 N N . VAL A 1 342 ? 26.253 -11.039 -5.713 1.00 82.44 342 VAL A N 1
ATOM 2651 C CA . VAL A 1 342 ? 25.523 -11.981 -6.581 1.00 82.44 342 VAL A CA 1
ATOM 2652 C C . VAL A 1 342 ? 26.506 -12.926 -7.260 1.00 82.44 342 VAL A C 1
ATOM 2654 O O . VAL A 1 342 ? 26.401 -14.135 -7.077 1.00 82.44 342 VAL A O 1
ATOM 2657 N N . LEU A 1 343 ? 27.486 -12.385 -7.984 1.00 88.38 343 LEU A N 1
ATOM 2658 C CA . LEU A 1 343 ? 28.444 -13.175 -8.758 1.00 88.38 343 LEU A CA 1
ATOM 2659 C C . LEU A 1 343 ? 29.297 -14.102 -7.875 1.00 88.38 343 LEU A C 1
ATOM 2661 O O . LEU A 1 343 ? 29.671 -15.194 -8.297 1.00 88.38 343 LEU A O 1
ATOM 2665 N N . ARG A 1 344 ? 29.590 -13.709 -6.627 1.00 89.00 344 ARG A N 1
ATOM 2666 C CA . ARG A 1 344 ? 30.309 -14.560 -5.657 1.00 89.00 344 ARG A CA 1
ATOM 2667 C C . ARG A 1 344 ? 29.454 -15.656 -5.037 1.00 89.00 344 ARG A C 1
ATOM 2669 O O . ARG A 1 344 ? 30.008 -16.605 -4.491 1.00 89.00 344 ARG A O 1
ATOM 2676 N N . SER A 1 345 ? 28.133 -15.537 -5.100 1.00 79.31 345 SER A N 1
ATOM 2677 C CA . SER A 1 345 ? 27.231 -16.504 -4.478 1.00 79.31 345 SER A CA 1
ATOM 2678 C C . SER A 1 345 ? 27.077 -17.802 -5.284 1.00 79.31 345 SER A C 1
ATOM 2680 O O . SER A 1 345 ? 26.392 -18.722 -4.838 1.00 79.31 345 SER A O 1
ATOM 2682 N N . GLY A 1 346 ? 27.734 -17.911 -6.446 1.00 75.69 346 GLY A N 1
ATOM 2683 C CA . GLY A 1 346 ? 27.628 -19.075 -7.327 1.00 75.69 346 GLY A CA 1
ATOM 2684 C C . GLY A 1 346 ? 26.260 -19.145 -8.015 1.00 75.69 346 GLY A C 1
ATOM 2685 O O . GLY A 1 346 ? 25.510 -18.187 -7.922 1.00 75.69 346 GLY A O 1
ATOM 2686 N N . PRO A 1 347 ? 25.888 -20.257 -8.680 1.00 66.25 347 PRO A N 1
ATOM 2687 C CA . PRO A 1 347 ? 24.744 -20.341 -9.606 1.00 66.25 347 PRO A CA 1
ATOM 2688 C C . PRO A 1 347 ? 23.366 -19.997 -9.009 1.00 66.25 347 PRO A C 1
ATOM 2690 O O . PRO A 1 347 ? 22.419 -19.766 -9.757 1.00 66.25 347 PRO A O 1
ATOM 2693 N N . TYR A 1 348 ? 23.252 -19.938 -7.682 1.00 62.16 348 TYR A N 1
ATOM 2694 C CA . TYR A 1 348 ? 22.011 -19.669 -6.963 1.00 62.16 348 TYR A CA 1
ATOM 2695 C C . TYR A 1 348 ? 22.269 -18.633 -5.861 1.00 62.16 348 TYR A C 1
ATOM 2697 O O . TYR A 1 348 ? 22.492 -19.018 -4.709 1.00 62.16 348 TYR A O 1
ATOM 2705 N N . PRO A 1 349 ? 22.260 -17.323 -6.173 1.00 65.62 349 PRO A N 1
ATOM 2706 C CA . PRO A 1 349 ? 22.481 -16.303 -5.171 1.00 65.62 349 PRO A CA 1
ATOM 2707 C C . PRO A 1 349 ? 21.384 -16.383 -4.119 1.00 65.62 349 PRO A C 1
ATOM 2709 O O . PRO A 1 349 ? 20.208 -16.548 -4.469 1.00 65.62 349 PRO A O 1
ATOM 2712 N N . PRO A 1 350 ? 21.728 -16.245 -2.834 1.00 59.62 350 PRO A N 1
ATOM 2713 C CA . PRO A 1 350 ? 20.719 -16.184 -1.806 1.00 59.62 350 PRO A CA 1
ATOM 2714 C C . PRO A 1 350 ? 19.887 -14.904 -2.004 1.00 59.62 350 PRO A C 1
ATOM 2716 O O . PRO A 1 350 ? 20.331 -13.891 -2.549 1.00 59.62 350 PRO A O 1
ATOM 2719 N N . LEU A 1 351 ? 18.607 -14.967 -1.646 1.00 51.38 351 LEU A N 1
ATOM 2720 C CA . LEU A 1 351 ? 17.659 -13.905 -1.994 1.00 51.38 351 LEU A CA 1
ATOM 2721 C C . LEU A 1 351 ? 17.903 -12.588 -1.251 1.00 51.38 351 LEU A C 1
ATOM 2723 O O . LEU A 1 351 ? 17.472 -11.545 -1.725 1.00 51.38 351 LEU A O 1
ATOM 2727 N N . ASP A 1 352 ? 18.628 -12.605 -0.135 1.00 51.03 352 ASP A N 1
ATOM 2728 C CA . ASP A 1 352 ? 19.133 -11.406 0.539 1.00 51.03 352 ASP A CA 1
ATOM 2729 C C . ASP A 1 352 ? 20.127 -10.628 -0.333 1.00 51.03 352 ASP A C 1
ATOM 2731 O O . ASP A 1 352 ? 20.058 -9.401 -0.392 1.00 51.03 352 ASP A O 1
ATOM 2735 N N . VAL A 1 353 ? 20.981 -11.342 -1.067 1.00 64.44 353 VAL A N 1
ATOM 2736 C CA . VAL A 1 353 ? 21.900 -10.775 -2.054 1.00 64.44 353 VAL A CA 1
ATOM 2737 C C . VAL A 1 353 ? 21.134 -10.225 -3.258 1.00 64.44 353 VAL A C 1
ATOM 2739 O O . VAL A 1 353 ? 21.510 -9.193 -3.795 1.00 64.44 353 VAL A O 1
ATOM 2742 N N . LEU A 1 354 ? 20.020 -10.845 -3.651 1.00 59.38 354 LEU A N 1
ATOM 2743 C CA . LEU A 1 354 ? 19.187 -10.390 -4.775 1.00 59.38 354 LEU A CA 1
ATOM 2744 C C . LEU A 1 354 ? 18.162 -9.319 -4.395 1.00 59.38 354 LEU A C 1
ATOM 2746 O O . LEU A 1 354 ? 17.634 -8.647 -5.280 1.00 59.38 354 LEU A O 1
ATOM 2750 N N . ARG A 1 355 ? 17.871 -9.142 -3.102 1.00 58.69 355 ARG A N 1
ATOM 2751 C CA . ARG A 1 355 ? 16.845 -8.223 -2.586 1.00 58.69 355 ARG A CA 1
ATOM 2752 C C . ARG A 1 355 ? 16.940 -6.818 -3.187 1.00 58.69 355 ARG A C 1
ATOM 2754 O O . ARG A 1 355 ? 15.894 -6.269 -3.540 1.00 58.69 355 ARG A O 1
ATOM 2761 N N . PRO A 1 356 ? 18.134 -6.221 -3.368 1.00 64.69 356 PRO A N 1
ATOM 2762 C CA . PRO A 1 356 ? 18.225 -4.899 -3.971 1.00 64.69 356 PRO A CA 1
ATOM 2763 C C . PRO A 1 356 ? 17.667 -4.804 -5.395 1.00 64.69 356 PRO A C 1
ATOM 2765 O O . PRO A 1 356 ? 17.226 -3.718 -5.773 1.00 64.69 356 PRO A O 1
ATOM 2768 N N . LEU A 1 357 ? 17.630 -5.910 -6.153 1.00 58.78 357 LEU A N 1
ATOM 2769 C CA . LEU A 1 357 ? 17.070 -5.971 -7.510 1.00 58.78 357 LEU A CA 1
ATOM 2770 C C . LEU A 1 357 ? 15.554 -5.847 -7.552 1.00 58.78 357 LEU A C 1
ATOM 2772 O O . LEU A 1 357 ? 15.023 -5.439 -8.584 1.00 58.78 357 LEU A O 1
ATOM 2776 N N . GLY A 1 358 ? 14.859 -6.150 -6.453 1.00 56.06 358 GLY A N 1
ATOM 2777 C CA . GLY A 1 358 ? 13.404 -6.026 -6.329 1.00 56.06 358 GLY A CA 1
ATOM 2778 C C . GLY A 1 358 ? 12.896 -4.577 -6.301 1.00 56.06 358 GLY A C 1
ATOM 2779 O O . GLY A 1 358 ? 11.854 -4.301 -5.717 1.00 56.06 358 GLY A O 1
ATOM 2780 N N . SER A 1 359 ? 13.649 -3.615 -6.843 1.00 51.25 359 SER A N 1
ATOM 2781 C CA . SER A 1 359 ? 13.308 -2.195 -6.812 1.00 51.25 359 SER A CA 1
ATOM 2782 C C . SER A 1 359 ? 12.057 -1.839 -7.607 1.00 51.25 359 SER A C 1
ATOM 2784 O O . SER A 1 359 ? 11.962 -2.144 -8.794 1.00 51.25 359 SER A O 1
ATOM 2786 N N . ASN A 1 360 ? 11.271 -0.945 -7.010 1.00 54.75 360 ASN A N 1
ATOM 2787 C CA . ASN A 1 360 ? 10.436 0.054 -7.677 1.00 54.75 360 ASN A CA 1
ATOM 2788 C C . ASN A 1 360 ? 11.307 1.125 -8.383 1.00 54.75 360 ASN A C 1
ATOM 2790 O O . ASN A 1 360 ? 11.175 2.306 -8.075 1.00 54.75 360 ASN A O 1
ATOM 2794 N N . LEU A 1 361 ? 12.265 0.738 -9.245 1.00 63.69 361 LEU A N 1
ATOM 2795 C CA . LEU A 1 361 ? 12.969 1.731 -10.085 1.00 63.69 361 LEU A CA 1
ATOM 2796 C C . LEU A 1 361 ? 12.000 2.374 -11.073 1.00 63.69 361 LEU A C 1
ATOM 2798 O O . LEU A 1 361 ? 12.242 3.481 -11.517 1.00 63.69 361 LEU A O 1
ATOM 2802 N N . PHE A 1 362 ? 10.909 1.683 -11.385 1.00 77.75 362 PHE A N 1
ATOM 2803 C CA . PHE A 1 362 ? 9.803 2.173 -12.179 1.00 77.75 362 PHE A CA 1
ATOM 2804 C C . PHE A 1 362 ? 8.572 2.338 -11.273 1.00 77.75 362 PHE A C 1
ATOM 2806 O O . PHE A 1 362 ? 8.279 1.420 -10.494 1.00 77.75 362 PHE A O 1
ATOM 2813 N N . PRO A 1 363 ? 7.839 3.461 -11.341 1.00 80.44 363 PRO A N 1
ATOM 2814 C CA . PRO A 1 363 ? 6.604 3.644 -10.589 1.00 80.44 363 PRO A CA 1
ATOM 2815 C C . PRO A 1 363 ? 5.472 2.854 -11.241 1.00 80.44 363 PRO A C 1
ATOM 2817 O O . PRO A 1 363 ? 4.741 3.362 -12.090 1.00 80.44 363 PRO A O 1
ATOM 2820 N N . ALA A 1 364 ? 5.347 1.583 -10.858 1.00 78.56 364 ALA A N 1
ATOM 2821 C CA . ALA A 1 364 ? 4.360 0.657 -11.412 1.00 78.56 364 ALA A CA 1
ATOM 2822 C C . ALA A 1 364 ? 2.919 1.186 -11.300 1.00 78.56 364 ALA A C 1
ATOM 2824 O O . ALA A 1 364 ? 2.101 0.915 -12.171 1.00 78.56 364 ALA A O 1
ATOM 2825 N N . GLU A 1 365 ? 2.625 2.007 -10.289 1.00 79.00 365 GLU A N 1
ATOM 2826 C CA . GLU A 1 365 ? 1.341 2.691 -10.129 1.00 79.00 365 GLU A CA 1
ATOM 2827 C C . GLU A 1 365 ? 0.965 3.604 -11.314 1.00 79.00 365 GLU A C 1
ATOM 2829 O O . GLU A 1 365 ? -0.219 3.844 -11.551 1.00 79.00 365 GLU A O 1
ATOM 2834 N N . ALA A 1 366 ? 1.935 4.064 -12.113 1.00 86.00 366 ALA A N 1
ATOM 2835 C CA . ALA A 1 366 ? 1.660 4.809 -13.341 1.00 86.00 366 ALA A CA 1
ATOM 2836 C C . ALA A 1 366 ? 0.953 3.949 -14.409 1.00 86.00 366 ALA A C 1
ATOM 2838 O O . ALA A 1 366 ? 0.250 4.500 -15.259 1.00 86.00 366 ALA A O 1
ATOM 2839 N N . LEU A 1 367 ? 1.093 2.616 -14.340 1.00 86.00 367 LEU A N 1
ATOM 2840 C CA . LEU A 1 367 ? 0.459 1.644 -15.242 1.00 86.00 367 LEU A CA 1
ATOM 2841 C C . LEU A 1 367 ? -0.971 1.276 -14.817 1.00 86.00 367 LEU A C 1
ATOM 2843 O O . LEU A 1 367 ? -1.679 0.610 -15.572 1.00 86.00 367 LEU A O 1
ATOM 2847 N N . ASP A 1 368 ? -1.432 1.705 -13.638 1.00 80.00 368 ASP A N 1
ATOM 2848 C CA . ASP A 1 368 ? -2.745 1.313 -13.122 1.00 80.00 368 ASP A CA 1
ATOM 2849 C C . ASP A 1 368 ? -3.879 1.824 -14.032 1.00 80.00 368 ASP A C 1
ATOM 2851 O O . ASP A 1 368 ? -4.147 3.028 -14.133 1.00 80.00 368 ASP A O 1
ATOM 2855 N N . GLY A 1 369 ? -4.593 0.887 -14.663 1.00 81.50 369 GLY A N 1
ATOM 2856 C CA . GLY A 1 369 ? -5.700 1.183 -15.578 1.00 81.50 369 GLY A CA 1
ATOM 2857 C C . GLY A 1 369 ? -5.275 1.733 -16.942 1.00 81.50 369 GLY A C 1
ATOM 2858 O O . GLY A 1 369 ? -6.107 2.327 -17.618 1.00 81.50 369 GLY A O 1
ATOM 2859 N N . ILE A 1 370 ? -4.007 1.565 -17.318 1.00 90.25 370 ILE A N 1
ATOM 2860 C CA . ILE A 1 370 ? -3.466 1.899 -18.639 1.00 90.25 370 ILE A CA 1
ATOM 2861 C C . ILE A 1 370 ? -3.658 0.697 -19.562 1.00 90.25 370 ILE A C 1
ATOM 2863 O O . ILE A 1 370 ? -3.262 -0.416 -19.216 1.00 90.25 370 ILE A O 1
ATOM 2867 N N . GLU A 1 371 ? -4.264 0.908 -20.729 1.00 90.56 371 GLU A N 1
ATOM 2868 C CA . GLU A 1 371 ? -4.463 -0.142 -21.736 1.00 90.56 371 GLU A CA 1
ATOM 2869 C C . GLU A 1 371 ? -3.456 -0.022 -22.883 1.00 90.56 371 GLU A C 1
ATOM 2871 O O . GLU A 1 371 ? -3.193 -1.003 -23.580 1.00 90.56 371 GLU A O 1
ATOM 2876 N N . SER A 1 372 ? -2.869 1.164 -23.053 1.00 93.38 372 SER A N 1
ATOM 2877 C CA . SER A 1 372 ? -1.907 1.468 -24.104 1.00 93.38 372 SER A CA 1
ATOM 2878 C C . SER A 1 372 ? -0.774 2.385 -23.636 1.00 93.38 372 SER A C 1
ATOM 2880 O O . SER A 1 372 ? -0.991 3.328 -22.873 1.00 93.38 372 SER A O 1
ATOM 2882 N N . THR A 1 373 ? 0.447 2.126 -24.112 1.00 94.94 373 THR A N 1
ATOM 2883 C CA . THR A 1 373 ? 1.636 2.932 -23.788 1.00 94.94 373 THR A CA 1
ATOM 2884 C C . THR A 1 373 ? 2.428 3.298 -25.037 1.00 94.94 373 THR A C 1
ATOM 2886 O O . THR A 1 373 ? 2.666 2.454 -25.898 1.00 94.94 373 THR A O 1
ATOM 2889 N N . LEU A 1 374 ? 2.900 4.544 -25.087 1.00 94.31 374 LEU A N 1
ATOM 2890 C CA . LEU A 1 374 ? 3.940 5.005 -26.004 1.00 94.31 374 LEU A CA 1
ATOM 2891 C C . LEU A 1 374 ? 5.238 5.221 -25.221 1.00 94.31 374 LEU A C 1
ATOM 2893 O O . LEU A 1 374 ? 5.275 6.066 -24.330 1.00 94.31 374 LEU A O 1
ATOM 2897 N N . ALA A 1 375 ? 6.302 4.497 -25.557 1.00 94.25 375 ALA A N 1
ATOM 2898 C CA . ALA A 1 375 ? 7.624 4.666 -24.965 1.00 94.25 375 ALA A CA 1
ATOM 2899 C C . ALA A 1 375 ? 8.577 5.346 -25.959 1.00 94.25 375 ALA A C 1
ATOM 2901 O O . ALA A 1 375 ? 8.933 4.768 -26.982 1.00 94.25 375 ALA A O 1
ATOM 2902 N N . LEU A 1 376 ? 8.995 6.572 -25.648 1.00 93.00 376 LEU A N 1
ATOM 2903 C CA . LEU A 1 376 ? 10.004 7.341 -26.370 1.00 93.00 376 LEU A CA 1
ATOM 2904 C C . LEU A 1 376 ? 11.355 7.136 -25.681 1.00 93.00 376 LEU A C 1
ATOM 2906 O O . LEU A 1 376 ? 11.670 7.803 -24.693 1.00 93.00 376 LEU A O 1
ATOM 2910 N N . LEU A 1 377 ? 12.131 6.193 -26.196 1.00 91.50 377 LEU A N 1
ATOM 2911 C CA . LEU A 1 377 ? 13.419 5.797 -25.647 1.00 91.50 377 LEU A CA 1
ATOM 2912 C C . LEU A 1 377 ? 14.559 6.488 -26.395 1.00 91.50 377 LEU A C 1
ATOM 2914 O O . LEU A 1 377 ? 14.487 6.718 -27.607 1.00 91.50 377 LEU A O 1
ATOM 2918 N N . ARG A 1 378 ? 15.616 6.827 -25.660 1.00 83.06 378 ARG A N 1
ATOM 2919 C CA . ARG A 1 378 ? 16.805 7.484 -26.227 1.00 83.06 378 ARG A CA 1
ATOM 2920 C C . ARG A 1 378 ? 18.113 6.866 -25.772 1.00 83.06 378 ARG A C 1
ATOM 2922 O O . ARG A 1 378 ? 19.103 6.949 -26.496 1.00 83.06 378 ARG A O 1
ATOM 2929 N N . ASN A 1 379 ? 18.108 6.248 -24.596 1.00 72.88 379 ASN A N 1
ATOM 2930 C CA . ASN A 1 379 ? 19.309 5.692 -24.005 1.00 72.88 379 ASN A CA 1
ATOM 2931 C C . ASN A 1 379 ? 19.567 4.275 -24.528 1.00 72.88 379 ASN A C 1
ATOM 2933 O O . ASN A 1 379 ? 18.643 3.499 -24.770 1.00 72.88 379 ASN A O 1
ATOM 2937 N N . ASN A 1 380 ? 20.839 3.876 -24.552 1.00 68.62 380 ASN A N 1
ATOM 2938 C CA . ASN A 1 380 ? 21.264 2.517 -24.919 1.00 68.62 380 ASN A CA 1
ATOM 2939 C C . ASN A 1 380 ? 20.904 1.455 -23.855 1.00 68.62 380 ASN A C 1
ATOM 2941 O O . ASN A 1 380 ? 21.343 0.313 -23.932 1.00 68.62 380 ASN A O 1
ATOM 2945 N N . GLY A 1 381 ? 20.097 1.813 -22.848 1.00 65.38 381 GLY A N 1
ATOM 2946 C CA . GLY A 1 381 ? 19.640 0.910 -21.789 1.00 65.38 381 GLY A CA 1
ATOM 2947 C C . GLY A 1 381 ? 18.536 -0.055 -22.228 1.00 65.38 381 GLY A C 1
ATOM 2948 O O . GLY A 1 381 ? 18.045 -0.827 -21.403 1.00 65.38 381 GLY A O 1
ATOM 2949 N N . ARG A 1 382 ? 18.106 0.001 -23.501 1.00 69.00 382 ARG A N 1
ATOM 2950 C CA . ARG A 1 382 ? 17.092 -0.891 -24.105 1.00 69.00 382 ARG A CA 1
ATOM 2951 C C . ARG A 1 382 ? 15.781 -0.958 -23.332 1.00 69.00 382 ARG A C 1
ATOM 2953 O O . ARG A 1 382 ? 15.103 -1.988 -23.297 1.00 69.00 382 ARG A O 1
ATOM 2960 N N . GLY A 1 383 ? 15.465 0.134 -22.645 1.00 73.25 383 GLY A N 1
ATOM 2961 C CA . GLY A 1 383 ? 14.334 0.219 -21.742 1.00 73.25 383 GLY A CA 1
ATOM 2962 C C . GLY A 1 383 ? 14.292 -0.905 -20.704 1.00 73.25 383 GLY A C 1
ATOM 2963 O O . GLY A 1 383 ? 13.201 -1.277 -20.302 1.00 73.25 383 GLY A O 1
ATOM 2964 N N . LEU A 1 384 ? 15.408 -1.492 -20.261 1.00 68.81 384 LEU A N 1
ATOM 2965 C CA . LEU A 1 384 ? 15.353 -2.575 -19.266 1.00 68.81 384 LEU A CA 1
ATOM 2966 C C . LEU A 1 384 ? 14.670 -2.127 -17.965 1.00 68.81 384 LEU A C 1
ATOM 2968 O O . LEU A 1 384 ? 13.954 -2.892 -17.328 1.00 68.81 384 LEU A O 1
ATOM 2972 N N . ASP A 1 385 ? 14.843 -0.875 -17.576 1.00 71.75 385 ASP A N 1
ATOM 2973 C CA . ASP A 1 385 ? 14.185 -0.267 -16.423 1.00 71.75 385 ASP A CA 1
ATOM 2974 C C . ASP A 1 385 ? 12.838 0.401 -16.754 1.00 71.75 385 ASP A C 1
ATOM 2976 O O . ASP A 1 385 ? 12.119 0.798 -15.839 1.00 71.75 385 ASP A O 1
ATOM 2980 N N . THR A 1 386 ? 12.471 0.460 -18.038 1.00 83.69 386 THR A N 1
ATOM 2981 C CA . THR A 1 386 ? 11.265 1.128 -18.555 1.00 83.69 386 THR A CA 1
ATOM 2982 C C . THR A 1 386 ? 10.230 0.136 -19.100 1.00 83.69 386 THR A C 1
ATOM 2984 O O . THR A 1 386 ? 9.089 0.089 -18.653 1.00 83.69 386 THR A O 1
ATOM 2987 N N . LEU A 1 387 ? 10.632 -0.685 -20.065 1.00 86.19 387 LEU A N 1
ATOM 2988 C CA . LEU A 1 387 ? 9.822 -1.637 -20.814 1.00 86.19 387 LEU A CA 1
ATOM 2989 C C . LEU A 1 387 ? 9.649 -2.988 -20.115 1.00 86.19 387 LEU A C 1
ATOM 2991 O O . LEU A 1 387 ? 8.625 -3.627 -20.339 1.00 86.19 387 LEU A O 1
ATOM 2995 N N . LEU A 1 388 ? 10.583 -3.445 -19.265 1.00 79.12 388 LEU A N 1
ATOM 2996 C CA . LEU A 1 388 ? 10.353 -4.682 -18.495 1.00 79.12 388 LEU A CA 1
ATOM 2997 C C . LEU A 1 388 ? 9.100 -4.571 -17.604 1.00 79.12 388 LEU A C 1
ATOM 2999 O O . LEU A 1 388 ? 8.256 -5.461 -17.698 1.00 79.12 388 LEU A O 1
ATOM 3003 N N . PRO A 1 389 ? 8.899 -3.492 -16.817 1.00 79.25 389 PRO A N 1
ATOM 3004 C CA . PRO A 1 389 ? 7.649 -3.280 -16.081 1.00 79.25 389 PRO A CA 1
ATOM 3005 C C . PRO A 1 389 ? 6.399 -3.256 -16.974 1.00 79.25 389 PRO A C 1
ATOM 3007 O O . PRO A 1 389 ? 5.381 -3.846 -16.616 1.00 79.25 389 PRO A O 1
ATOM 3010 N N . VAL A 1 390 ? 6.478 -2.620 -18.149 1.00 86.44 390 VAL A N 1
ATOM 3011 C CA . VAL A 1 390 ? 5.369 -2.543 -19.122 1.00 86.44 390 VAL A CA 1
ATOM 3012 C C . VAL A 1 390 ? 5.043 -3.918 -19.717 1.00 86.44 390 VAL A C 1
ATOM 3014 O O . VAL A 1 390 ? 3.879 -4.272 -19.884 1.00 86.44 390 VAL A O 1
ATOM 3017 N N . ARG A 1 391 ? 6.057 -4.735 -20.007 1.00 84.50 391 ARG A N 1
ATOM 3018 C CA . ARG A 1 391 ? 5.878 -6.121 -20.455 1.00 84.50 391 ARG A CA 1
ATOM 3019 C C . ARG A 1 391 ? 5.267 -6.976 -19.354 1.00 84.50 391 ARG A C 1
ATOM 3021 O O . ARG A 1 391 ? 4.348 -7.754 -19.601 1.00 84.50 391 ARG A O 1
ATOM 3028 N N . ASP A 1 392 ? 5.781 -6.846 -18.138 1.00 75.44 392 ASP A N 1
ATOM 3029 C CA . ASP A 1 392 ? 5.392 -7.691 -17.013 1.00 75.44 392 ASP A CA 1
ATOM 3030 C C . ASP A 1 392 ? 3.960 -7.391 -16.527 1.00 75.44 392 ASP A C 1
ATOM 3032 O O . ASP A 1 392 ? 3.290 -8.298 -16.013 1.00 75.44 392 ASP A O 1
ATOM 3036 N N . SER A 1 393 ? 3.448 -6.176 -16.774 1.00 74.81 393 SER A N 1
ATOM 3037 C CA . SER A 1 393 ? 2.029 -5.835 -16.581 1.00 74.81 393 SER A CA 1
ATOM 3038 C C . SER A 1 393 ? 1.093 -6.534 -17.579 1.00 74.81 393 SER A C 1
ATOM 3040 O O . SER A 1 393 ? -0.112 -6.591 -17.349 1.00 74.81 393 SER A O 1
ATOM 3042 N N . GLY A 1 394 ? 1.632 -7.148 -18.641 1.00 80.88 394 GLY A N 1
ATOM 3043 C CA . GLY A 1 394 ? 0.858 -7.850 -19.666 1.00 80.88 394 GLY A CA 1
ATOM 3044 C C . GLY A 1 394 ? 0.208 -6.915 -20.685 1.00 80.88 394 GLY A C 1
ATOM 3045 O O . GLY A 1 394 ? -0.806 -7.273 -21.275 1.00 80.88 394 GLY A O 1
ATOM 3046 N N . MET A 1 395 ? 0.756 -5.713 -20.870 1.00 87.94 395 MET A N 1
ATOM 3047 C CA . MET A 1 395 ? 0.220 -4.740 -21.814 1.00 87.94 395 MET A CA 1
ATOM 3048 C C . MET A 1 395 ? 0.442 -5.179 -23.266 1.00 87.94 395 MET A C 1
ATOM 3050 O O . MET A 1 395 ? 1.568 -5.455 -23.684 1.00 87.94 395 MET A O 1
ATOM 3054 N N . GLU A 1 396 ? -0.637 -5.215 -24.048 1.00 90.06 396 GLU A N 1
ATOM 3055 C CA . GLU A 1 396 ? -0.595 -5.656 -25.449 1.00 90.06 396 GLU A CA 1
ATOM 3056 C C . GLU A 1 396 ? -0.367 -4.490 -26.421 1.00 90.06 396 GLU A C 1
ATOM 3058 O O . GLU A 1 396 ? 0.379 -4.629 -27.387 1.00 90.06 396 GLU A O 1
ATOM 3063 N N . ARG A 1 397 ? -0.964 -3.320 -26.152 1.00 93.25 397 ARG A N 1
ATOM 3064 C CA . ARG A 1 397 ? -0.861 -2.130 -27.010 1.00 93.25 397 ARG A CA 1
ATOM 3065 C C . ARG A 1 397 ? 0.313 -1.250 -26.595 1.00 93.25 397 ARG A C 1
ATOM 3067 O O . ARG A 1 397 ? 0.141 -0.246 -25.904 1.00 93.25 397 ARG A O 1
ATOM 3074 N N . VAL A 1 398 ? 1.510 -1.633 -27.019 1.00 94.56 398 VAL A N 1
ATOM 3075 C CA . VAL A 1 398 ? 2.730 -0.871 -26.741 1.00 94.56 398 VAL A CA 1
ATOM 3076 C C . VAL A 1 398 ? 3.372 -0.423 -28.044 1.00 94.56 398 VAL A C 1
ATOM 3078 O O . VAL A 1 398 ? 3.579 -1.210 -28.970 1.00 94.56 398 VAL A O 1
ATOM 3081 N N . HIS A 1 399 ? 3.678 0.865 -28.094 1.00 94.06 399 HIS A N 1
ATOM 3082 C CA . HIS A 1 399 ? 4.385 1.507 -29.185 1.00 94.06 399 HIS A CA 1
ATOM 3083 C C . HIS A 1 399 ? 5.744 1.972 -28.671 1.00 94.06 399 HIS A C 1
ATOM 3085 O O . HIS A 1 399 ? 5.817 2.745 -27.715 1.00 94.06 399 HIS A O 1
ATOM 3091 N N . ILE A 1 400 ? 6.821 1.494 -29.281 1.00 94.56 400 ILE A N 1
ATOM 3092 C CA . ILE A 1 400 ? 8.190 1.842 -28.913 1.00 94.56 400 ILE A CA 1
ATOM 3093 C C . ILE A 1 400 ? 8.781 2.698 -30.016 1.00 94.56 400 ILE A C 1
ATOM 3095 O O . ILE A 1 400 ? 8.808 2.306 -31.181 1.00 94.56 400 ILE A O 1
ATOM 3099 N N . ILE A 1 401 ? 9.293 3.858 -29.627 1.00 92.75 401 ILE A N 1
ATOM 3100 C CA . ILE A 1 401 ? 10.031 4.742 -30.512 1.00 92.75 401 ILE A CA 1
ATOM 3101 C C . ILE A 1 401 ? 11.440 4.890 -29.987 1.00 92.75 401 ILE A C 1
ATOM 3103 O O . ILE A 1 401 ? 11.640 5.242 -28.825 1.00 92.75 401 ILE A O 1
ATOM 3107 N N . HIS A 1 402 ? 12.410 4.666 -30.866 1.00 92.12 402 HIS A N 1
ATOM 3108 C CA . HIS A 1 402 ? 13.817 4.874 -30.564 1.00 92.12 402 HIS A CA 1
ATOM 3109 C C . HIS A 1 402 ? 14.465 5.776 -31.620 1.00 92.12 402 HIS A C 1
ATOM 3111 O O . HIS A 1 402 ? 14.102 5.751 -32.798 1.00 92.12 402 HIS A O 1
ATOM 3117 N N . THR A 1 403 ? 15.423 6.608 -31.210 1.00 86.38 403 THR A N 1
ATOM 3118 C CA . THR A 1 403 ? 16.150 7.510 -32.124 1.00 86.38 403 THR A CA 1
ATOM 3119 C C . THR A 1 403 ? 17.194 6.779 -32.968 1.00 86.38 403 THR A C 1
ATOM 3121 O O . THR A 1 403 ? 17.463 7.182 -34.096 1.00 86.38 403 THR A O 1
ATOM 3124 N N . HIS A 1 404 ? 17.755 5.691 -32.441 1.00 87.19 404 HIS A N 1
ATOM 3125 C CA . HIS A 1 404 ? 18.751 4.854 -33.111 1.00 87.19 404 HIS A CA 1
ATOM 3126 C C . HIS A 1 404 ? 18.128 3.560 -33.652 1.00 87.19 404 HIS A C 1
ATOM 3128 O O . HIS A 1 404 ? 17.653 2.741 -32.866 1.00 87.19 404 HIS A O 1
ATOM 3134 N N . THR A 1 405 ? 18.195 3.340 -34.970 1.00 88.50 405 THR A N 1
ATOM 3135 C CA . THR A 1 405 ? 17.656 2.140 -35.644 1.00 88.50 405 THR A CA 1
ATOM 3136 C C . THR A 1 405 ? 18.285 0.840 -35.142 1.00 88.50 405 THR A C 1
ATOM 3138 O O . THR A 1 405 ? 17.590 -0.153 -34.979 1.00 88.50 405 THR A O 1
ATOM 3141 N N . ALA A 1 406 ? 19.590 0.838 -34.850 1.00 85.19 406 ALA A N 1
ATOM 3142 C CA . ALA A 1 406 ? 20.273 -0.357 -34.352 1.00 85.19 406 ALA A CA 1
ATOM 3143 C C . ALA A 1 406 ? 19.714 -0.828 -32.998 1.00 85.19 406 ALA A C 1
ATOM 3145 O O . ALA A 1 406 ? 19.528 -2.024 -32.797 1.00 85.19 406 ALA A O 1
ATOM 3146 N N . GLU A 1 407 ? 19.410 0.105 -32.092 1.00 84.75 407 GLU A N 1
ATOM 3147 C CA . GLU A 1 407 ? 18.767 -0.220 -30.816 1.00 84.75 407 GLU A CA 1
ATOM 3148 C C . GLU A 1 407 ? 17.294 -0.591 -31.004 1.00 84.75 407 GLU A C 1
ATOM 3150 O O . GLU A 1 407 ? 16.813 -1.479 -30.311 1.00 84.75 407 GLU A O 1
ATOM 3155 N N . LEU A 1 408 ? 16.592 0.015 -31.969 1.00 89.50 408 LEU A N 1
ATOM 3156 C CA . LEU A 1 408 ? 15.211 -0.354 -32.291 1.00 89.50 408 LEU A CA 1
ATOM 3157 C C . LEU A 1 408 ? 15.093 -1.824 -32.717 1.00 89.50 408 LEU A C 1
ATOM 3159 O O . LEU A 1 408 ? 14.302 -2.553 -32.128 1.00 89.50 408 LEU A O 1
ATOM 3163 N N . ASN A 1 409 ? 15.936 -2.277 -33.648 1.00 85.81 409 ASN A N 1
ATOM 3164 C CA . ASN A 1 409 ? 15.979 -3.684 -34.067 1.00 85.81 409 ASN A CA 1
ATOM 3165 C C . ASN A 1 409 ? 16.247 -4.607 -32.870 1.00 85.81 409 ASN A C 1
ATOM 3167 O O . ASN A 1 409 ? 15.655 -5.665 -32.705 1.00 85.81 409 ASN A O 1
ATOM 3171 N N . ALA A 1 410 ? 17.123 -4.170 -31.973 1.00 79.00 410 ALA A N 1
ATOM 3172 C CA . ALA A 1 410 ? 17.448 -4.931 -30.785 1.00 79.00 410 ALA A CA 1
ATOM 3173 C C . ALA A 1 410 ? 16.301 -4.989 -29.759 1.00 79.00 410 ALA A C 1
ATOM 3175 O O . ALA A 1 410 ? 16.177 -5.967 -29.018 1.00 79.00 410 ALA A O 1
ATOM 3176 N N . LEU A 1 411 ? 15.483 -3.938 -29.688 1.00 85.69 411 LEU A N 1
ATOM 3177 C CA . LEU A 1 411 ? 14.251 -3.899 -28.904 1.00 85.69 411 LEU A CA 1
ATOM 3178 C C . LEU A 1 411 ? 13.192 -4.832 -29.514 1.00 85.69 411 LEU A C 1
ATOM 3180 O O . LEU A 1 411 ? 12.523 -5.536 -28.756 1.00 85.69 411 LEU A O 1
ATOM 3184 N N . GLU A 1 412 ? 13.077 -4.884 -30.844 1.00 91.06 412 GLU A N 1
ATOM 3185 C CA . GLU A 1 412 ? 12.221 -5.842 -31.566 1.00 91.06 412 GLU A CA 1
ATOM 3186 C C . GLU A 1 412 ? 12.600 -7.291 -31.241 1.00 91.06 412 GLU A C 1
ATOM 3188 O O . GLU A 1 412 ? 11.731 -8.091 -30.907 1.00 91.06 412 GLU A O 1
ATOM 3193 N N . ASP A 1 413 ? 13.898 -7.605 -31.226 1.00 79.88 413 ASP A N 1
ATOM 3194 C CA . ASP A 1 413 ? 14.394 -8.944 -30.885 1.00 79.88 413 ASP A CA 1
ATOM 3195 C C . ASP A 1 413 ? 14.172 -9.318 -29.405 1.00 79.88 413 ASP A C 1
ATOM 3197 O O . ASP A 1 413 ? 14.103 -10.496 -29.050 1.00 79.88 413 ASP A O 1
ATOM 3201 N N . THR A 1 414 ? 14.106 -8.325 -28.509 1.00 76.88 414 THR A N 1
ATOM 3202 C CA . THR A 1 414 ? 14.087 -8.544 -27.048 1.00 76.88 414 THR A CA 1
ATOM 3203 C C . THR A 1 414 ? 12.674 -8.579 -26.455 1.00 76.88 414 THR A C 1
ATOM 3205 O O . THR A 1 414 ? 12.438 -9.256 -25.448 1.00 76.88 414 THR A O 1
ATOM 3208 N N . TYR A 1 415 ? 11.735 -7.822 -27.021 1.00 87.25 415 TYR A N 1
ATOM 3209 C CA . TYR A 1 415 ? 10.396 -7.603 -26.463 1.00 87.25 415 TYR A CA 1
ATOM 3210 C C . TYR A 1 415 ? 9.303 -8.260 -27.331 1.00 87.25 415 TYR A C 1
ATOM 3212 O O . TYR A 1 415 ? 9.601 -8.758 -28.413 1.00 87.25 415 TYR A O 1
ATOM 3220 N N . PRO A 1 416 ? 8.044 -8.368 -26.853 1.00 89.94 416 PRO A N 1
ATOM 3221 C CA . PRO A 1 416 ? 7.000 -9.080 -27.585 1.00 89.94 416 PRO A CA 1
ATOM 3222 C C . PRO A 1 416 ? 6.805 -8.565 -29.015 1.00 89.94 416 PRO A C 1
ATOM 3224 O O . PRO A 1 416 ? 6.510 -7.395 -29.217 1.00 89.94 416 PRO A O 1
ATOM 3227 N N . ALA A 1 417 ? 6.823 -9.472 -29.993 1.00 90.31 417 ALA A N 1
ATOM 3228 C CA . ALA A 1 417 ? 6.571 -9.150 -31.402 1.00 90.31 417 ALA A CA 1
ATOM 3229 C C . ALA A 1 417 ? 5.161 -8.580 -31.679 1.00 90.31 417 ALA A C 1
ATOM 3231 O O . ALA A 1 417 ? 4.884 -8.113 -32.779 1.00 90.31 417 ALA A O 1
ATOM 3232 N N . THR A 1 418 ? 4.249 -8.644 -30.702 1.00 92.75 418 THR A N 1
ATOM 3233 C CA . THR A 1 418 ? 2.926 -8.002 -30.756 1.00 92.75 418 THR A CA 1
ATOM 3234 C C . THR A 1 418 ? 2.983 -6.496 -30.513 1.00 92.75 418 THR A C 1
ATOM 3236 O O . THR A 1 418 ? 2.004 -5.801 -30.775 1.00 92.75 418 THR A O 1
ATOM 3239 N N . TRP A 1 419 ? 4.088 -5.989 -29.967 1.00 94.81 419 TRP A N 1
ATOM 3240 C CA . TRP A 1 419 ? 4.330 -4.560 -29.843 1.00 94.81 419 TRP A CA 1
ATOM 3241 C C . TRP A 1 419 ? 4.724 -3.978 -31.197 1.00 94.81 419 TRP A C 1
ATOM 3243 O O . TRP A 1 419 ? 5.106 -4.691 -32.122 1.00 94.81 419 TRP A O 1
ATOM 3253 N N . THR A 1 420 ? 4.613 -2.663 -31.321 1.00 94.00 420 THR A N 1
ATOM 3254 C CA . THR A 1 420 ? 5.038 -1.961 -32.535 1.00 94.00 420 THR A CA 1
ATOM 3255 C C . THR A 1 420 ? 6.261 -1.120 -32.239 1.00 94.00 420 THR A C 1
ATOM 3257 O O . THR A 1 420 ? 6.408 -0.567 -31.147 1.00 94.00 420 THR A O 1
ATOM 3260 N N . TYR A 1 421 ? 7.126 -1.024 -33.234 1.00 93.94 421 TYR A N 1
ATOM 3261 C CA . TYR A 1 421 ? 8.445 -0.438 -33.118 1.00 93.94 421 TYR A CA 1
ATOM 3262 C C . TYR A 1 421 ? 8.620 0.517 -34.289 1.00 93.94 421 TYR A C 1
ATOM 3264 O O . TYR A 1 421 ? 8.243 0.205 -35.418 1.00 93.94 421 TYR A O 1
ATOM 3272 N N . GLY A 1 422 ? 9.115 1.714 -34.008 1.00 93.06 422 GLY A N 1
ATOM 3273 C CA . GLY A 1 422 ? 9.289 2.741 -35.020 1.00 93.06 422 GLY A CA 1
ATOM 3274 C C . GLY A 1 422 ? 10.390 3.723 -34.669 1.00 93.06 422 GLY A C 1
ATOM 3275 O O . GLY A 1 422 ? 10.879 3.812 -33.541 1.00 93.06 422 GLY A O 1
ATOM 3276 N N . THR A 1 423 ? 10.788 4.494 -35.664 1.00 90.94 423 THR A N 1
ATOM 3277 C CA . THR A 1 423 ? 11.653 5.652 -35.483 1.00 90.94 423 THR A CA 1
ATOM 3278 C C . THR A 1 423 ? 10.811 6.905 -35.265 1.00 90.94 423 THR A C 1
ATOM 3280 O O . THR A 1 423 ? 9.597 6.928 -35.465 1.00 90.94 423 THR A O 1
ATOM 3283 N N . ARG A 1 424 ? 11.459 8.015 -34.899 1.00 80.50 424 ARG A N 1
ATOM 3284 C CA . ARG A 1 424 ? 10.785 9.319 -34.781 1.00 80.50 424 ARG A CA 1
ATOM 3285 C C . ARG A 1 424 ? 10.193 9.823 -36.113 1.00 80.50 424 ARG A C 1
ATOM 3287 O O . ARG A 1 424 ? 9.370 10.737 -36.103 1.00 80.50 424 ARG A O 1
ATOM 3294 N N . ALA A 1 425 ? 10.582 9.270 -37.259 1.00 77.69 425 ALA A N 1
ATOM 3295 C CA . ALA A 1 425 ? 9.944 9.606 -38.532 1.00 77.69 425 ALA A CA 1
ATOM 3296 C C . ALA A 1 425 ? 8.557 8.950 -38.680 1.00 77.69 425 ALA A C 1
ATOM 3298 O O . ALA A 1 425 ? 7.682 9.516 -39.328 1.00 77.69 425 ALA A O 1
ATOM 3299 N N . ASP A 1 426 ? 8.326 7.828 -37.994 1.00 69.44 426 ASP A N 1
ATOM 3300 C CA . ASP A 1 426 ? 7.133 6.978 -38.132 1.00 69.44 426 ASP A CA 1
ATOM 3301 C C . ASP A 1 426 ? 5.968 7.424 -37.225 1.00 69.44 426 ASP A C 1
ATOM 3303 O O . ASP A 1 426 ? 4.944 6.759 -37.096 1.00 69.44 426 ASP A O 1
ATOM 3307 N N . THR A 1 427 ? 6.118 8.582 -36.579 1.00 61.88 427 THR A N 1
ATOM 3308 C CA . THR A 1 427 ? 5.258 9.049 -35.487 1.00 61.88 427 THR A CA 1
ATOM 3309 C C . THR A 1 427 ? 3.844 9.586 -35.823 1.00 61.88 427 THR A C 1
ATOM 3311 O O . THR A 1 427 ? 3.076 9.677 -34.868 1.00 61.88 427 THR A O 1
ATOM 3314 N N . PRO A 1 428 ? 3.422 9.965 -37.057 1.00 52.97 428 PRO A N 1
ATOM 3315 C CA . PRO A 1 428 ? 2.210 10.784 -37.254 1.00 52.97 428 PRO A CA 1
ATOM 3316 C C . PRO A 1 428 ? 0.889 10.253 -36.665 1.00 52.97 428 PRO A C 1
ATOM 3318 O O . PRO A 1 428 ? 0.073 11.066 -36.232 1.00 52.97 428 PRO A O 1
ATOM 3321 N N . ASP A 1 429 ? 0.701 8.931 -36.586 1.00 54.53 429 ASP A N 1
ATOM 3322 C CA . ASP A 1 429 ? -0.576 8.305 -36.190 1.00 54.53 429 ASP A CA 1
ATOM 3323 C C . ASP A 1 429 ? -0.526 7.554 -34.841 1.00 54.53 429 ASP A C 1
ATOM 3325 O O . ASP A 1 429 ? -1.541 7.062 -34.354 1.00 54.53 429 ASP A O 1
ATOM 3329 N N . ILE A 1 430 ? 0.635 7.502 -34.176 1.00 59.41 430 ILE A N 1
ATOM 3330 C CA . ILE A 1 430 ? 0.901 6.636 -33.002 1.00 59.41 430 ILE A CA 1
ATOM 3331 C C . ILE A 1 430 ? 0.557 7.337 -31.658 1.00 59.41 430 ILE A C 1
ATOM 3333 O O . ILE A 1 430 ? 0.986 6.955 -30.572 1.00 59.41 430 ILE A O 1
ATOM 3337 N N . TYR A 1 431 ? -0.231 8.413 -31.697 1.00 65.81 431 TYR A N 1
ATOM 3338 C CA . TYR A 1 431 ? -0.315 9.380 -30.592 1.00 65.81 431 TYR A CA 1
ATOM 3339 C C . TYR A 1 431 ? -1.421 9.160 -29.550 1.00 65.81 431 TYR A C 1
ATOM 3341 O O . TYR A 1 431 ? -1.478 9.931 -28.587 1.00 65.81 431 TYR A O 1
ATOM 3349 N N . ASP A 1 432 ? -2.283 8.155 -29.708 1.00 82.94 432 ASP A N 1
ATOM 3350 C CA . ASP A 1 432 ? -3.379 7.880 -28.766 1.00 82.94 432 ASP A CA 1
ATOM 3351 C C . ASP A 1 432 ? -3.031 6.723 -27.821 1.00 82.94 432 ASP A C 1
ATOM 3353 O O . ASP A 1 432 ? -3.557 5.613 -27.918 1.00 82.94 432 ASP A O 1
ATOM 3357 N N . ALA A 1 433 ? -2.063 6.984 -26.941 1.00 91.06 433 ALA A N 1
ATOM 3358 C CA . ALA A 1 433 ? -1.707 6.095 -25.840 1.00 91.06 433 ALA A CA 1
ATOM 3359 C C . ALA A 1 433 ? -2.203 6.668 -24.505 1.00 91.06 433 ALA A C 1
ATOM 3361 O O . ALA A 1 433 ? -2.124 7.878 -24.279 1.00 91.06 433 ALA A O 1
ATOM 3362 N N . ASP A 1 434 ? -2.651 5.820 -23.583 1.00 92.69 434 ASP A N 1
ATOM 3363 C CA . ASP A 1 434 ? -3.097 6.256 -22.252 1.00 92.69 434 ASP A CA 1
ATOM 3364 C C . ASP A 1 434 ? -1.928 6.808 -21.414 1.00 92.69 434 ASP A C 1
ATOM 3366 O O . ASP A 1 434 ? -2.091 7.776 -20.658 1.00 92.69 434 ASP A O 1
ATOM 3370 N N . LEU A 1 435 ? -0.742 6.207 -21.580 1.00 94.69 435 LEU A N 1
ATOM 3371 C CA . LEU A 1 435 ? 0.507 6.585 -20.924 1.00 94.69 435 LEU A CA 1
ATOM 3372 C C . LEU A 1 435 ? 1.608 6.884 -21.945 1.00 94.69 435 LEU A C 1
ATOM 3374 O O . LEU A 1 435 ? 1.887 6.090 -22.840 1.00 94.69 435 LEU A O 1
ATOM 3378 N N . TRP A 1 436 ? 2.293 8.009 -21.755 1.00 94.69 436 TRP A N 1
ATOM 3379 C CA . TRP A 1 436 ? 3.561 8.292 -22.424 1.00 94.69 436 TRP A CA 1
ATOM 3380 C C . TRP A 1 436 ? 4.714 8.043 -21.468 1.00 94.69 436 TRP A C 1
ATOM 3382 O O . TRP A 1 436 ? 4.699 8.562 -20.357 1.00 94.69 436 TRP A O 1
ATOM 3392 N N . ILE A 1 437 ? 5.731 7.307 -21.897 1.00 94.56 437 ILE A N 1
ATOM 3393 C CA . ILE A 1 437 ? 6.994 7.192 -21.178 1.00 94.56 437 ILE A CA 1
ATOM 3394 C C . ILE A 1 437 ? 8.067 7.885 -22.006 1.00 94.56 437 ILE A C 1
ATOM 3396 O O . ILE A 1 437 ? 8.329 7.472 -23.129 1.00 94.56 437 ILE A O 1
ATOM 3400 N N . GLY A 1 438 ? 8.647 8.964 -21.492 1.00 92.19 438 GLY A N 1
ATOM 3401 C CA . GLY A 1 438 ? 9.635 9.762 -22.216 1.00 92.19 438 GLY A CA 1
ATOM 3402 C C . GLY A 1 438 ? 10.994 9.741 -21.541 1.00 92.19 438 GLY A C 1
ATOM 3403 O O . GLY A 1 438 ? 11.092 10.057 -20.358 1.00 92.19 438 GLY A O 1
ATOM 3404 N N . GLU A 1 439 ? 12.045 9.427 -22.291 1.00 90.06 439 GLU A N 1
ATOM 3405 C CA . GLU A 1 439 ? 13.427 9.588 -21.844 1.00 90.06 439 GLU A CA 1
ATOM 3406 C C . GLU A 1 439 ? 14.031 10.874 -22.415 1.00 90.06 439 GLU A C 1
ATOM 3408 O O . GLU A 1 439 ? 14.050 11.080 -23.632 1.00 90.06 439 GLU A O 1
ATOM 3413 N N . SER A 1 440 ? 14.504 11.749 -21.524 1.00 83.00 440 SER A N 1
ATOM 3414 C CA . SER A 1 440 ? 15.313 12.913 -21.879 1.00 83.00 440 SER A CA 1
ATOM 3415 C C . SER A 1 440 ? 16.794 12.572 -21.756 1.00 83.00 440 SER A C 1
ATOM 3417 O O . SER A 1 440 ? 17.219 11.981 -20.764 1.00 83.00 440 SER A O 1
ATOM 3419 N N . ASP A 1 441 ? 17.556 12.958 -22.772 1.00 74.94 441 ASP A N 1
ATOM 3420 C CA . ASP A 1 441 ? 19.017 12.974 -22.804 1.00 74.94 441 ASP A CA 1
ATOM 3421 C C . ASP A 1 441 ? 19.581 14.407 -22.803 1.00 74.94 441 ASP A C 1
ATOM 3423 O O . ASP A 1 441 ? 20.787 14.586 -22.650 1.00 74.94 441 ASP A O 1
ATOM 3427 N N . GLN A 1 442 ? 18.723 15.423 -22.997 1.00 78.94 442 GLN A N 1
ATOM 3428 C CA . GLN A 1 442 ? 19.083 16.843 -23.056 1.00 78.94 442 GLN A CA 1
ATOM 3429 C C . GLN A 1 442 ? 17.892 17.750 -22.672 1.00 78.94 442 GLN A C 1
ATOM 3431 O O . GLN A 1 442 ? 16.758 17.456 -23.070 1.00 78.94 442 GLN A O 1
ATOM 3436 N N . PRO A 1 443 ? 18.124 18.933 -22.068 1.00 75.12 443 PRO A N 1
ATOM 3437 C CA . PRO A 1 443 ? 17.043 19.833 -21.641 1.00 75.12 443 PRO A CA 1
ATOM 3438 C C . PRO A 1 443 ? 16.093 20.269 -22.772 1.00 75.12 443 PRO A C 1
ATOM 3440 O O . PRO A 1 443 ? 14.875 20.388 -22.591 1.00 75.12 443 PRO A O 1
ATOM 3443 N N . GLU A 1 444 ? 16.630 20.486 -23.978 1.00 80.25 444 GLU A N 1
ATOM 3444 C CA . GLU A 1 444 ? 15.841 20.860 -25.161 1.00 80.25 444 GLU A CA 1
ATOM 3445 C C . GLU A 1 444 ? 14.887 19.735 -25.590 1.00 80.25 444 GLU A C 1
ATOM 3447 O O . GLU A 1 444 ? 13.740 19.982 -25.983 1.00 80.25 444 GLU A O 1
ATOM 3452 N N . SER A 1 445 ? 15.342 18.484 -25.460 1.00 82.38 445 SER A N 1
ATOM 3453 C CA . SER A 1 445 ? 14.538 17.293 -25.723 1.00 82.38 445 SER A CA 1
ATOM 3454 C C . SER A 1 445 ? 13.365 17.208 -24.755 1.00 82.38 445 SER A C 1
ATOM 3456 O O . SER A 1 445 ? 12.229 17.010 -25.191 1.00 82.38 445 SER A O 1
ATOM 3458 N N . LEU A 1 446 ? 13.612 17.441 -23.464 1.00 86.31 446 LEU A N 1
ATOM 3459 C CA . LEU A 1 446 ? 12.587 17.410 -22.425 1.00 86.31 446 LEU A CA 1
ATOM 3460 C C . LEU A 1 446 ? 11.438 18.374 -22.735 1.00 86.31 446 LEU A C 1
ATOM 3462 O O . LEU A 1 446 ? 10.275 17.966 -22.766 1.00 86.31 446 LEU A O 1
ATOM 3466 N N . THR A 1 447 ? 11.755 19.634 -23.043 1.00 87.44 447 THR A N 1
ATOM 3467 C CA . THR A 1 447 ? 10.739 20.645 -23.382 1.00 87.44 447 THR A CA 1
ATOM 3468 C C . THR A 1 447 ? 9.927 20.235 -24.611 1.00 87.44 447 THR A C 1
ATOM 3470 O O . THR A 1 447 ? 8.703 20.383 -24.633 1.00 87.44 447 THR A O 1
ATOM 3473 N N . HIS A 1 448 ? 10.586 19.691 -25.636 1.00 89.06 448 HIS A N 1
ATOM 3474 C CA . HIS A 1 448 ? 9.906 19.204 -26.831 1.00 89.06 448 HIS A CA 1
ATOM 3475 C C . HIS A 1 448 ? 8.981 18.016 -26.523 1.00 89.06 448 HIS A C 1
ATOM 3477 O O . HIS A 1 448 ? 7.842 17.993 -26.992 1.00 89.06 448 HIS A O 1
ATOM 3483 N N . ILE A 1 449 ? 9.441 17.030 -25.745 1.00 89.19 449 ILE A N 1
ATOM 3484 C CA . ILE A 1 449 ? 8.630 15.866 -25.361 1.00 89.19 449 ILE A CA 1
ATOM 3485 C C . ILE A 1 449 ? 7.408 16.329 -24.559 1.00 89.19 449 ILE A C 1
ATOM 3487 O O . ILE A 1 449 ? 6.291 15.935 -24.893 1.00 89.19 449 ILE A O 1
ATOM 3491 N N . LEU A 1 450 ? 7.599 17.210 -23.571 1.00 89.75 450 LEU A N 1
ATOM 3492 C CA . LEU A 1 450 ? 6.514 17.773 -22.766 1.00 89.75 450 LEU A CA 1
ATOM 3493 C C . LEU A 1 450 ? 5.468 18.488 -23.623 1.00 89.75 450 LEU A C 1
ATOM 3495 O O . LEU A 1 450 ? 4.279 18.217 -23.484 1.00 89.75 450 LEU A O 1
ATOM 3499 N N . LYS A 1 451 ? 5.892 19.375 -24.531 1.00 91.00 451 LYS A N 1
ATOM 3500 C CA . LYS A 1 451 ? 4.975 20.106 -25.424 1.00 91.00 451 LYS A CA 1
ATOM 3501 C C . LYS A 1 451 ? 4.252 19.172 -26.391 1.00 91.00 451 LYS A C 1
ATOM 3503 O O . LYS A 1 451 ? 3.051 19.327 -26.612 1.00 91.00 451 LYS A O 1
ATOM 3508 N N . SER A 1 452 ? 4.962 18.181 -26.930 1.00 89.12 452 SER A N 1
ATOM 3509 C CA . SER A 1 452 ? 4.368 17.156 -27.788 1.00 89.12 452 SER A CA 1
ATOM 3510 C C . SER A 1 452 ? 3.282 16.399 -27.031 1.00 89.12 452 SER A C 1
ATOM 3512 O O . SER A 1 452 ? 2.132 16.421 -27.458 1.00 89.12 452 SER A O 1
ATOM 3514 N N . TRP A 1 453 ? 3.594 15.840 -25.859 1.00 91.31 453 TRP A N 1
ATOM 3515 C CA . TRP A 1 453 ? 2.623 15.150 -25.010 1.00 91.31 453 TRP A CA 1
ATOM 3516 C C . TRP A 1 453 ? 1.449 16.055 -24.613 1.00 91.31 453 TRP A C 1
ATOM 3518 O O . TRP A 1 453 ? 0.293 15.640 -24.708 1.00 91.31 453 TRP A O 1
ATOM 3528 N N . ALA A 1 454 ? 1.712 17.307 -24.226 1.00 89.81 454 ALA A N 1
ATOM 3529 C CA . ALA A 1 454 ? 0.696 18.283 -23.835 1.00 89.81 454 ALA A CA 1
ATOM 3530 C C . ALA A 1 454 ? -0.370 18.497 -24.921 1.00 89.81 454 ALA A C 1
ATOM 3532 O O . ALA A 1 454 ? -1.553 18.586 -24.596 1.00 89.81 454 ALA A O 1
ATOM 3533 N N . SER A 1 455 ? 0.024 18.460 -26.196 1.00 88.56 455 SER A N 1
ATOM 3534 C CA . SER A 1 455 ? -0.889 18.604 -27.339 1.00 88.56 455 SER A CA 1
ATOM 3535 C C . SER A 1 455 ? -1.793 17.389 -27.614 1.00 88.56 455 SER A C 1
ATOM 3537 O O . SER A 1 455 ? -2.704 17.481 -28.434 1.00 88.56 455 SER A O 1
ATOM 3539 N N . LYS A 1 456 ? -1.548 16.239 -26.970 1.00 88.12 456 LYS A N 1
ATOM 3540 C CA . LYS A 1 456 ? -2.227 14.960 -27.258 1.00 88.12 456 LYS A CA 1
ATOM 3541 C C . LYS A 1 456 ? -3.347 14.631 -26.262 1.00 88.12 456 LYS A C 1
ATOM 3543 O O . LYS A 1 456 ? -3.358 15.173 -25.162 1.00 88.12 456 LYS A O 1
ATOM 3548 N N . PRO A 1 457 ? -4.294 13.738 -26.588 1.00 83.19 457 PRO A N 1
ATOM 3549 C CA . PRO A 1 457 ? -5.361 13.348 -25.655 1.00 83.19 457 PRO A CA 1
ATOM 3550 C C . PRO A 1 457 ? -4.861 12.589 -24.413 1.00 83.19 457 PRO A C 1
ATOM 3552 O O . PRO A 1 457 ? -5.548 12.566 -23.390 1.00 83.19 457 PRO A O 1
ATOM 3555 N N . SER A 1 458 ? -3.658 12.009 -24.474 1.00 81.62 458 SER A N 1
ATOM 3556 C CA . SER A 1 458 ? -3.030 11.259 -23.384 1.00 81.62 458 SER A CA 1
ATOM 3557 C C . SER A 1 458 ? -3.048 12.022 -22.063 1.00 81.62 458 SER A C 1
ATOM 3559 O O . SER A 1 458 ? -2.623 13.178 -21.978 1.00 81.62 458 SER A O 1
ATOM 3561 N N . ARG A 1 459 ? -3.523 11.354 -21.008 1.00 86.62 459 ARG A N 1
ATOM 3562 C CA . ARG A 1 459 ? -3.718 11.976 -19.690 1.00 86.62 459 ARG A CA 1
ATOM 3563 C C . ARG A 1 459 ? -2.504 11.869 -18.788 1.00 86.62 459 ARG A C 1
ATOM 3565 O O . ARG A 1 459 ? -2.358 12.707 -17.901 1.00 86.62 459 ARG A O 1
ATOM 3572 N N . ARG A 1 460 ? -1.659 10.855 -18.995 1.00 95.12 460 ARG A N 1
ATOM 3573 C CA . ARG A 1 460 ? -0.510 10.564 -18.134 1.00 95.12 460 ARG A CA 1
ATOM 3574 C C . ARG A 1 460 ? 0.796 10.587 -18.904 1.00 95.12 460 ARG A C 1
ATOM 3576 O O . ARG A 1 460 ? 0.856 10.173 -20.062 1.00 95.12 460 ARG A O 1
ATOM 3583 N N . MET A 1 461 ? 1.840 11.028 -18.218 1.00 95.50 461 MET A N 1
ATOM 3584 C CA . MET A 1 461 ? 3.212 10.916 -18.674 1.00 95.50 461 MET A CA 1
ATOM 3585 C C . MET A 1 461 ? 4.114 10.497 -17.524 1.00 95.50 461 MET A C 1
ATOM 3587 O O . MET A 1 461 ? 4.010 11.012 -16.413 1.00 95.50 461 MET A O 1
ATOM 3591 N N . LEU A 1 462 ? 5.024 9.583 -17.817 1.00 94.94 462 LEU A N 1
ATOM 3592 C CA . LEU A 1 462 ? 6.154 9.257 -16.984 1.00 94.94 462 LEU A CA 1
ATOM 3593 C C . LEU A 1 462 ? 7.422 9.722 -17.695 1.00 94.94 462 LEU A C 1
ATOM 3595 O O . LEU A 1 462 ? 7.751 9.232 -18.769 1.00 94.94 462 LEU A O 1
ATOM 3599 N N . MET A 1 463 ? 8.123 10.692 -17.124 1.00 94.12 463 MET A N 1
ATOM 3600 C CA . MET A 1 463 ? 9.285 11.294 -17.769 1.00 94.12 463 MET A CA 1
ATOM 3601 C C . MET A 1 463 ? 10.555 11.016 -16.986 1.00 94.12 463 MET A C 1
ATOM 3603 O O . MET A 1 463 ? 10.578 11.216 -15.777 1.00 94.12 463 MET A O 1
ATOM 3607 N N . SER A 1 464 ? 11.612 10.592 -17.666 1.00 92.25 464 SER A N 1
ATOM 3608 C CA . SER A 1 464 ? 12.949 10.551 -17.091 1.00 92.25 464 SER A CA 1
ATOM 3609 C C . SER A 1 464 ? 13.580 11.933 -17.181 1.00 92.25 464 SER A C 1
ATOM 3611 O O . SER A 1 464 ? 13.667 12.488 -18.275 1.00 92.25 464 SER A O 1
ATOM 3613 N N . VAL A 1 465 ? 14.031 12.457 -16.048 1.00 91.19 465 VAL A N 1
ATOM 3614 C CA . VAL A 1 465 ? 14.607 13.798 -15.904 1.00 91.19 465 VAL A CA 1
ATOM 3615 C C . VAL A 1 465 ? 15.917 13.689 -15.136 1.00 91.19 465 VAL A C 1
ATOM 3617 O O . VAL A 1 465 ? 15.950 13.072 -14.067 1.00 91.19 465 VAL A O 1
ATOM 3620 N N . SER A 1 466 ? 16.989 14.250 -15.688 1.00 89.12 466 SER A N 1
ATOM 3621 C CA . SER A 1 466 ? 18.291 14.311 -15.022 1.00 89.12 466 SER A CA 1
ATOM 3622 C C . SER A 1 466 ? 18.362 15.463 -14.011 1.00 89.12 466 SER A C 1
ATOM 3624 O O . SER A 1 466 ? 17.517 16.360 -13.999 1.00 89.12 466 SER A O 1
ATOM 3626 N N . GLU A 1 467 ? 19.361 15.464 -13.136 1.00 85.50 467 GLU A N 1
ATOM 3627 C CA . GLU A 1 467 ? 19.618 16.583 -12.225 1.00 85.50 467 GLU A CA 1
ATOM 3628 C C . GLU A 1 467 ? 19.935 17.886 -12.976 1.00 85.50 467 GLU A C 1
ATOM 3630 O O . GLU A 1 467 ? 19.393 18.942 -12.655 1.00 85.50 467 GLU A O 1
ATOM 3635 N N . THR A 1 468 ? 20.754 17.807 -14.016 1.00 86.81 468 THR A N 1
ATOM 3636 C CA . THR A 1 468 ? 21.089 18.892 -14.941 1.00 86.81 468 THR A CA 1
ATOM 3637 C C . THR A 1 468 ? 19.842 19.395 -15.648 1.00 86.81 468 THR A C 1
ATOM 3639 O O . THR A 1 468 ? 19.665 20.606 -15.743 1.00 86.81 468 THR A O 1
ATOM 3642 N N . ASP A 1 469 ? 18.944 18.504 -16.077 1.00 90.00 469 ASP A N 1
ATOM 3643 C CA . ASP A 1 469 ? 17.654 18.893 -16.647 1.00 90.00 469 ASP A CA 1
ATOM 3644 C C . ASP A 1 469 ? 16.809 19.656 -15.612 1.00 90.00 469 ASP A C 1
ATOM 3646 O O . ASP A 1 469 ? 16.256 20.706 -15.930 1.00 90.00 469 ASP A O 1
ATOM 3650 N N . PHE A 1 470 ? 16.740 19.204 -14.354 1.00 91.00 470 PHE A N 1
ATOM 3651 C CA . PHE A 1 470 ? 16.039 19.953 -13.301 1.00 91.00 470 PHE A CA 1
ATOM 3652 C C . PHE A 1 470 ? 16.633 21.346 -13.071 1.00 91.00 470 PHE A C 1
ATOM 3654 O O . PHE A 1 470 ? 15.884 22.314 -12.929 1.00 91.00 470 PHE A O 1
ATOM 3661 N N . LEU A 1 471 ? 17.962 21.462 -13.047 1.00 88.56 471 LEU A N 1
ATOM 3662 C CA . LEU A 1 471 ? 18.653 22.740 -12.874 1.00 88.56 471 LEU A CA 1
ATOM 3663 C C . LEU A 1 471 ? 18.440 23.668 -14.078 1.00 88.56 471 LEU A C 1
ATOM 3665 O O . LEU A 1 471 ? 18.167 24.852 -13.894 1.00 88.56 471 LEU A O 1
ATOM 3669 N N . ALA A 1 472 ? 18.500 23.134 -15.300 1.00 89.31 472 ALA A N 1
ATOM 3670 C CA . ALA A 1 472 ? 18.266 23.887 -16.531 1.00 89.31 472 ALA A CA 1
ATOM 3671 C C . ALA A 1 472 ? 16.829 24.426 -16.631 1.00 89.31 472 ALA A C 1
ATOM 3673 O O . ALA A 1 472 ? 16.597 25.450 -17.271 1.00 89.31 472 ALA A O 1
ATOM 3674 N N . LEU A 1 473 ? 15.873 23.756 -15.982 1.00 87.81 473 LEU A N 1
ATOM 3675 C CA . LEU A 1 473 ? 14.465 24.156 -15.912 1.00 87.81 473 LEU A CA 1
ATOM 3676 C C . LEU A 1 473 ? 14.124 24.986 -14.663 1.00 87.81 473 LEU A C 1
ATOM 3678 O O . LEU A 1 473 ? 12.943 25.205 -14.392 1.00 87.81 473 LEU A O 1
ATOM 3682 N N . ASP A 1 474 ? 15.130 25.431 -13.902 1.00 91.12 474 ASP A N 1
ATOM 3683 C CA . ASP A 1 474 ? 14.964 26.209 -12.667 1.00 91.12 474 ASP A CA 1
ATOM 3684 C C . ASP A 1 474 ? 14.036 25.518 -11.643 1.00 91.12 474 ASP A C 1
ATOM 3686 O O . ASP A 1 474 ? 13.082 26.100 -11.114 1.00 91.12 474 ASP A O 1
ATOM 3690 N N . CYS A 1 475 ? 14.296 24.226 -11.402 1.00 89.81 475 CYS A N 1
ATOM 3691 C CA . CYS A 1 475 ? 13.523 23.359 -10.509 1.00 89.81 475 CYS A CA 1
ATOM 3692 C C . CYS A 1 475 ? 14.420 22.613 -9.484 1.00 89.81 475 CYS A C 1
ATOM 3694 O O . CYS A 1 475 ? 14.517 21.381 -9.514 1.00 89.81 475 CYS A O 1
ATOM 3696 N N . PRO A 1 476 ? 15.089 23.321 -8.551 1.00 78.31 476 PRO A N 1
ATOM 3697 C CA . PRO A 1 476 ? 16.170 22.759 -7.736 1.00 78.31 476 PRO A CA 1
ATOM 3698 C C . PRO A 1 476 ? 15.726 21.805 -6.614 1.00 78.31 476 PRO A C 1
ATOM 3700 O O . PRO A 1 476 ? 16.499 20.921 -6.248 1.00 78.31 476 PRO A O 1
ATOM 3703 N N . THR A 1 477 ? 14.520 21.939 -6.038 1.00 70.25 477 THR A N 1
ATOM 3704 C CA . THR A 1 477 ? 14.134 21.117 -4.865 1.00 70.25 477 THR A CA 1
ATOM 3705 C C . THR A 1 477 ? 13.469 19.790 -5.233 1.00 70.25 477 THR A C 1
ATOM 3707 O O . THR A 1 477 ? 13.237 18.952 -4.358 1.00 70.25 477 THR A O 1
ATOM 3710 N N . ARG A 1 478 ? 13.166 19.582 -6.525 1.00 82.69 478 ARG A N 1
ATOM 3711 C CA . ARG A 1 478 ? 12.513 18.376 -7.071 1.00 82.69 478 ARG A CA 1
ATOM 3712 C C . ARG A 1 478 ? 11.183 18.038 -6.372 1.00 82.69 478 ARG A C 1
ATOM 3714 O O . ARG A 1 478 ? 10.728 16.893 -6.405 1.00 82.69 478 ARG A O 1
ATOM 3721 N N . THR A 1 479 ? 10.551 19.012 -5.715 1.00 86.00 479 THR A N 1
ATOM 3722 C CA . THR A 1 479 ? 9.250 18.812 -5.072 1.00 86.00 479 THR A CA 1
ATOM 3723 C C . THR A 1 479 ? 8.153 18.718 -6.126 1.00 86.00 479 THR A C 1
ATOM 3725 O O . THR A 1 479 ? 8.225 19.316 -7.200 1.00 86.00 479 THR A O 1
ATOM 3728 N N . THR A 1 480 ? 7.096 17.964 -5.826 1.00 89.88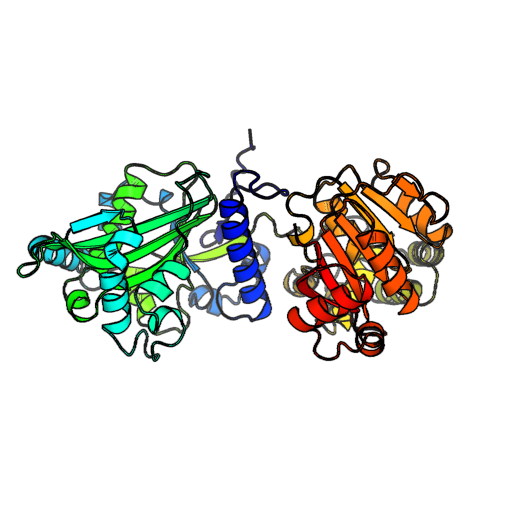 480 THR A N 1
ATOM 3729 C CA . THR A 1 480 ? 5.957 17.814 -6.742 1.00 89.88 480 THR A CA 1
ATOM 3730 C C . THR A 1 480 ? 5.289 19.155 -7.051 1.00 89.88 480 THR A C 1
ATOM 3732 O O . THR A 1 480 ? 4.819 19.351 -8.166 1.00 89.88 480 THR A O 1
ATOM 3735 N N . GLU A 1 481 ? 5.259 20.088 -6.099 1.00 92.00 481 GLU A N 1
ATOM 3736 C CA . GLU A 1 481 ? 4.657 21.421 -6.252 1.00 92.00 481 GLU A CA 1
ATOM 3737 C C . GLU A 1 481 ? 5.469 22.318 -7.197 1.00 92.00 481 GLU A C 1
ATOM 3739 O O . GLU A 1 481 ? 4.902 22.911 -8.120 1.00 92.00 481 GLU A O 1
ATOM 3744 N N . GLU A 1 482 ? 6.795 22.359 -7.034 1.00 92.06 482 GLU A N 1
ATOM 3745 C CA . GLU A 1 482 ? 7.678 23.110 -7.934 1.00 92.06 482 GLU A CA 1
ATOM 3746 C C . GLU A 1 482 ? 7.651 22.538 -9.349 1.00 92.06 482 GLU A C 1
ATOM 3748 O O . GLU A 1 482 ? 7.433 23.285 -10.301 1.00 92.06 482 GLU A O 1
ATOM 3753 N N . ILE A 1 483 ? 7.770 21.212 -9.490 1.00 94.00 483 ILE A N 1
ATOM 3754 C CA . ILE A 1 483 ? 7.695 20.544 -10.797 1.00 94.00 483 ILE A CA 1
ATOM 3755 C C . ILE A 1 483 ? 6.348 20.824 -11.460 1.00 94.00 483 ILE A C 1
ATOM 3757 O O . ILE A 1 483 ? 6.299 21.131 -12.647 1.00 94.00 483 ILE A O 1
ATOM 3761 N N . THR A 1 484 ? 5.250 20.746 -10.699 1.00 94.81 484 THR A N 1
ATOM 3762 C CA . THR A 1 484 ? 3.911 21.068 -11.208 1.00 94.81 484 THR A CA 1
ATOM 3763 C C . THR A 1 484 ? 3.872 22.482 -11.772 1.00 94.81 484 THR A C 1
ATOM 3765 O O . THR A 1 484 ? 3.420 22.670 -12.899 1.00 94.81 484 THR A O 1
ATOM 3768 N N . THR A 1 485 ? 4.365 23.460 -11.013 1.00 94.75 485 THR A N 1
ATOM 3769 C CA . THR A 1 485 ? 4.364 24.873 -11.406 1.00 94.75 485 THR A CA 1
ATOM 3770 C C . THR A 1 485 ? 5.216 25.089 -12.653 1.00 94.75 485 THR A C 1
ATOM 3772 O O . THR A 1 485 ? 4.700 25.520 -13.683 1.00 94.75 485 THR A O 1
ATOM 3775 N N . ARG A 1 486 ? 6.492 24.690 -12.604 1.00 94.75 486 ARG A N 1
ATOM 3776 C CA . ARG A 1 486 ? 7.451 24.899 -13.695 1.00 94.75 486 ARG A CA 1
ATOM 3777 C C . ARG A 1 486 ? 7.050 24.186 -14.973 1.00 94.75 486 ARG A C 1
ATOM 3779 O O . ARG A 1 486 ? 7.066 24.784 -16.045 1.00 94.75 486 ARG A O 1
ATOM 3786 N N . PHE A 1 487 ? 6.642 22.923 -14.892 1.00 95.00 487 PHE A N 1
ATOM 3787 C CA . PHE A 1 487 ? 6.285 22.188 -16.102 1.00 95.00 487 PHE A CA 1
ATOM 3788 C C . PHE A 1 487 ? 4.989 22.724 -16.705 1.00 95.00 487 PHE A C 1
ATOM 3790 O O . PHE A 1 487 ? 4.896 22.792 -17.928 1.00 95.00 487 PHE A O 1
ATOM 3797 N N . SER A 1 488 ? 4.034 23.174 -15.880 1.00 95.56 488 SER A N 1
ATOM 3798 C CA . SER A 1 488 ? 2.824 23.844 -16.372 1.00 95.56 488 SER A CA 1
ATOM 3799 C C . SER A 1 488 ? 3.146 25.140 -17.121 1.00 95.56 488 SER A C 1
ATOM 3801 O O . SER A 1 488 ? 2.587 25.380 -18.191 1.00 95.56 488 SER A O 1
ATOM 3803 N N . GLU A 1 489 ? 4.073 25.952 -16.598 1.00 95.19 489 GLU A N 1
ATOM 3804 C CA . GLU A 1 489 ? 4.563 27.172 -17.258 1.00 95.19 489 GLU A CA 1
ATOM 3805 C C . GLU A 1 489 ? 5.200 26.857 -18.620 1.00 95.19 489 GLU A C 1
ATOM 3807 O O . GLU A 1 489 ? 4.868 27.494 -19.620 1.00 95.19 489 GLU A O 1
ATOM 3812 N N . ILE A 1 490 ? 6.061 25.833 -18.685 1.00 92.12 490 ILE A N 1
ATOM 3813 C CA . ILE A 1 490 ? 6.768 25.427 -19.913 1.00 92.12 490 ILE A CA 1
ATOM 3814 C C . ILE A 1 490 ? 5.799 25.014 -21.026 1.00 92.12 490 ILE A C 1
ATOM 3816 O O . ILE A 1 490 ? 6.034 25.324 -22.202 1.00 92.12 490 ILE A O 1
ATOM 3820 N N . ILE A 1 491 ? 4.732 24.287 -20.678 1.00 93.31 491 ILE A N 1
ATOM 3821 C CA . ILE A 1 491 ? 3.778 23.776 -21.668 1.00 93.31 491 ILE A CA 1
ATOM 3822 C C . ILE A 1 491 ? 2.578 24.698 -21.913 1.00 93.31 491 ILE A C 1
ATOM 3824 O O . ILE A 1 491 ? 1.850 24.473 -22.875 1.00 93.31 491 ILE A O 1
ATOM 3828 N N . GLY A 1 492 ? 2.354 25.712 -21.072 1.00 93.69 492 GLY A N 1
ATOM 3829 C CA . GLY A 1 492 ? 1.196 26.609 -21.169 1.00 93.69 492 GLY A CA 1
ATOM 3830 C C . GLY A 1 492 ? -0.143 25.973 -20.769 1.00 93.69 492 GLY A C 1
ATOM 3831 O O . GLY A 1 492 ? -1.197 26.480 -21.145 1.00 93.69 492 GLY A O 1
ATOM 3832 N N . HIS A 1 493 ? -0.121 24.871 -20.014 1.00 91.50 493 HIS A N 1
ATOM 3833 C CA . HIS A 1 493 ? -1.307 24.161 -19.524 1.00 91.50 493 HIS A CA 1
ATOM 3834 C C . HIS A 1 493 ? -1.091 23.670 -18.095 1.00 91.50 493 HIS A C 1
ATOM 3836 O O . HIS A 1 493 ? 0.023 23.320 -17.717 1.00 91.50 493 HIS A O 1
ATOM 3842 N N . THR A 1 494 ? -2.164 23.579 -17.311 1.00 94.12 494 THR A N 1
ATOM 3843 C CA . THR A 1 494 ? -2.092 23.061 -15.941 1.00 94.12 494 THR A CA 1
ATOM 3844 C C . THR A 1 494 ? -1.818 21.558 -15.929 1.00 94.12 494 THR A C 1
ATOM 3846 O O . THR A 1 494 ? -2.617 20.749 -16.410 1.00 94.12 494 THR A O 1
ATOM 3849 N N . LEU A 1 495 ? -0.697 21.190 -15.320 1.00 94.94 495 LEU A N 1
ATOM 3850 C CA . LEU A 1 495 ? -0.325 19.818 -15.006 1.00 94.94 495 LEU A CA 1
ATOM 3851 C C . LEU A 1 495 ? -0.471 19.542 -13.511 1.00 94.94 495 LEU A C 1
ATOM 3853 O O . LEU A 1 495 ? -0.725 20.425 -12.698 1.00 94.94 495 LEU A O 1
ATOM 3857 N N . THR A 1 496 ? -0.299 18.284 -13.134 1.00 94.62 496 THR A N 1
ATOM 3858 C CA . THR A 1 496 ? -0.088 17.858 -11.754 1.00 94.62 496 THR A CA 1
ATOM 3859 C C . THR A 1 496 ? 1.017 16.814 -11.732 1.00 94.62 496 THR A C 1
ATOM 3861 O O . THR A 1 496 ? 0.880 15.749 -12.333 1.00 94.62 496 THR A O 1
ATOM 3864 N N . CYS A 1 497 ? 2.107 17.094 -11.022 1.00 95.62 497 CYS A N 1
ATOM 3865 C CA . CYS A 1 497 ? 3.119 16.097 -10.698 1.00 95.62 497 CYS A CA 1
ATOM 3866 C C . CYS A 1 497 ? 2.616 15.244 -9.530 1.00 95.62 497 CYS A C 1
ATOM 3868 O O . CYS A 1 497 ? 2.488 15.717 -8.401 1.00 95.62 497 CYS A O 1
ATOM 3870 N N . ARG A 1 498 ? 2.297 13.976 -9.800 1.00 91.88 498 ARG A N 1
ATOM 3871 C CA . ARG A 1 498 ? 1.800 13.028 -8.795 1.00 91.88 498 ARG A CA 1
ATOM 3872 C C . ARG A 1 498 ? 2.899 12.558 -7.860 1.00 91.88 498 ARG A C 1
ATOM 3874 O O . ARG A 1 498 ? 2.652 12.362 -6.673 1.00 91.88 498 ARG A O 1
ATOM 3881 N N . SER A 1 499 ? 4.089 12.325 -8.404 1.00 86.44 499 SER A N 1
ATOM 3882 C CA . SER A 1 499 ? 5.226 11.806 -7.648 1.00 86.44 499 SER A CA 1
ATOM 3883 C C . SER A 1 499 ? 6.528 11.930 -8.432 1.00 86.44 499 SER A C 1
ATOM 3885 O O . SER A 1 499 ? 6.523 11.996 -9.662 1.00 86.44 499 SER A O 1
ATOM 3887 N N . VAL A 1 500 ? 7.634 11.911 -7.690 1.00 85.75 500 VAL A N 1
ATOM 3888 C CA . VAL A 1 500 ? 8.998 11.839 -8.214 1.00 85.75 500 VAL A CA 1
ATOM 3889 C C . VAL A 1 500 ? 9.666 10.610 -7.613 1.00 85.75 500 VAL A C 1
ATOM 3891 O O . VAL A 1 500 ? 9.607 10.400 -6.398 1.00 85.75 500 VAL A O 1
ATOM 3894 N N . HIS A 1 501 ? 10.291 9.794 -8.454 1.00 80.56 501 HIS A N 1
ATOM 3895 C CA . HIS A 1 501 ? 10.984 8.577 -8.043 1.00 80.56 501 HIS A CA 1
ATOM 3896 C C . HIS A 1 501 ? 12.409 8.616 -8.555 1.00 80.56 501 HIS A C 1
ATOM 3898 O O . HIS A 1 501 ? 12.646 8.909 -9.717 1.00 80.56 501 HIS A O 1
ATOM 3904 N N . PHE A 1 502 ? 13.368 8.305 -7.699 1.00 76.19 502 PHE A N 1
ATOM 3905 C CA . PHE A 1 502 ? 14.747 8.145 -8.134 1.00 76.19 502 PHE A CA 1
ATOM 3906 C C . PHE A 1 502 ? 14.859 6.961 -9.118 1.00 76.19 502 PHE A C 1
ATOM 3908 O O . PHE A 1 502 ? 14.331 5.883 -8.832 1.00 76.19 502 PHE A O 1
ATOM 3915 N N . ARG A 1 503 ? 15.549 7.156 -10.249 1.00 75.94 503 ARG A N 1
ATOM 3916 C CA . ARG A 1 503 ? 15.752 6.158 -11.312 1.00 75.94 503 ARG A CA 1
ATOM 3917 C C . ARG A 1 503 ? 17.159 5.552 -11.239 1.00 75.94 503 ARG A C 1
ATOM 3919 O O . ARG A 1 503 ? 17.285 4.381 -10.888 1.00 75.94 503 ARG A O 1
ATOM 3926 N N . HIS A 1 504 ? 18.209 6.329 -11.526 1.00 69.44 504 HIS A N 1
ATOM 3927 C CA . HIS A 1 504 ? 19.608 5.899 -11.369 1.00 69.44 504 HIS A CA 1
ATOM 3928 C C . HIS A 1 504 ? 20.580 7.066 -11.113 1.00 69.44 504 HIS A C 1
ATOM 3930 O O . HIS A 1 504 ? 20.151 8.203 -11.184 1.00 69.44 504 HIS A O 1
ATOM 3936 N N . GLY A 1 505 ? 21.851 6.805 -10.765 1.00 53.94 505 GLY A N 1
ATOM 3937 C CA . GLY A 1 505 ? 22.785 7.823 -10.236 1.00 53.94 505 GLY A CA 1
ATOM 3938 C C . GLY A 1 505 ? 24.098 8.033 -10.999 1.00 53.94 505 GLY A C 1
ATOM 3939 O O . GLY A 1 505 ? 24.870 8.909 -10.629 1.00 53.94 505 GLY A O 1
ATOM 3940 N N . ALA A 1 506 ? 24.386 7.234 -12.030 1.00 48.00 506 ALA A N 1
ATOM 3941 C CA . ALA A 1 506 ? 25.630 7.326 -12.796 1.00 48.00 506 ALA A CA 1
ATOM 3942 C C . ALA A 1 506 ? 25.339 7.341 -14.310 1.00 48.00 506 ALA A C 1
ATOM 3944 O O . ALA A 1 506 ? 24.507 6.542 -14.749 1.00 48.00 506 ALA A O 1
ATOM 3945 N N . PRO A 1 507 ? 25.991 8.210 -15.112 1.00 53.75 507 PRO A N 1
ATOM 3946 C CA . PRO A 1 507 ? 26.941 9.261 -14.710 1.00 53.75 507 PRO A CA 1
ATOM 3947 C C . PRO A 1 507 ? 26.284 10.462 -13.999 1.00 53.75 507 PRO A C 1
ATOM 3949 O O . PRO A 1 507 ? 26.993 11.339 -13.517 1.00 53.75 507 PRO A O 1
ATOM 3952 N N . GLU A 1 508 ? 24.952 10.487 -13.921 1.00 66.25 508 GLU A N 1
ATOM 3953 C CA . GLU A 1 508 ? 24.152 11.569 -13.346 1.00 66.25 508 GLU A CA 1
ATOM 3954 C C . GLU A 1 508 ? 22.907 11.015 -12.626 1.00 66.25 508 GLU A C 1
ATOM 3956 O O . GLU A 1 508 ? 22.429 9.921 -12.954 1.00 66.25 508 GLU A O 1
ATOM 3961 N N . GLU A 1 509 ? 22.370 11.763 -11.654 1.00 73.38 509 GLU A N 1
ATOM 3962 C CA . GLU A 1 509 ? 21.112 11.428 -10.985 1.00 73.38 509 GLU A CA 1
ATOM 3963 C C . GLU A 1 509 ? 19.896 11.624 -11.905 1.00 73.38 509 GLU A C 1
ATOM 3965 O O . GLU A 1 509 ? 19.452 12.737 -12.177 1.00 73.38 509 GLU A O 1
ATOM 3970 N N . MET A 1 510 ? 19.294 10.518 -12.326 1.00 81.56 510 MET A N 1
ATOM 3971 C CA . MET A 1 510 ? 18.049 10.459 -13.082 1.00 81.56 510 MET A CA 1
ATOM 3972 C C . MET A 1 510 ? 16.862 10.168 -12.170 1.00 81.56 510 MET A C 1
ATOM 3974 O O . MET A 1 510 ? 16.942 9.370 -11.232 1.00 81.56 510 MET A O 1
ATOM 3978 N N . HIS A 1 511 ? 15.719 10.756 -12.502 1.00 87.00 511 HIS A N 1
ATOM 3979 C CA . HIS A 1 511 ? 14.463 10.607 -11.780 1.00 87.00 511 HIS A CA 1
ATOM 3980 C C . HIS A 1 511 ? 13.318 10.345 -12.751 1.00 87.00 511 HIS A C 1
ATOM 3982 O O . HIS A 1 511 ? 13.255 10.939 -13.820 1.00 87.00 511 HIS A O 1
ATOM 3988 N N . TRP A 1 512 ? 12.365 9.517 -12.348 1.00 91.94 512 TRP A N 1
ATOM 3989 C CA . TRP A 1 512 ? 11.047 9.471 -12.953 1.00 91.94 512 TRP A CA 1
ATOM 3990 C C . TRP A 1 512 ? 10.139 10.540 -12.358 1.00 91.94 512 TRP A C 1
ATOM 3992 O O . TRP A 1 512 ? 9.924 10.586 -11.147 1.00 91.94 512 TRP A O 1
ATOM 4002 N N . VAL A 1 513 ? 9.545 11.351 -13.221 1.00 93.81 513 VAL A N 1
ATOM 4003 C CA . VAL A 1 513 ? 8.541 12.359 -12.893 1.00 93.81 513 VAL A CA 1
ATOM 4004 C C . VAL A 1 513 ? 7.208 11.909 -13.474 1.00 93.81 513 VAL A C 1
ATOM 4006 O O . VAL A 1 513 ? 7.060 11.804 -14.692 1.00 93.81 513 VAL A O 1
ATOM 4009 N N . TRP A 1 514 ? 6.231 11.631 -12.610 1.00 94.81 514 TRP A N 1
ATOM 4010 C CA . TRP A 1 514 ? 4.888 11.244 -13.038 1.00 94.81 514 TRP A CA 1
ATOM 4011 C C . TRP A 1 514 ? 3.975 12.469 -13.106 1.00 94.81 514 TRP A C 1
ATOM 4013 O O . TRP A 1 514 ? 3.617 13.050 -12.081 1.00 94.81 514 TRP A O 1
ATOM 4023 N N . LEU A 1 515 ? 3.573 12.827 -14.323 1.00 95.94 515 LEU A N 1
ATOM 4024 C CA . LEU A 1 515 ? 2.712 13.956 -14.647 1.00 95.94 515 LEU A CA 1
ATOM 4025 C C . LEU A 1 515 ? 1.324 13.485 -15.090 1.00 95.94 515 LEU A C 1
ATOM 4027 O O . LEU A 1 515 ? 1.176 12.494 -15.810 1.00 95.94 515 LEU A O 1
ATOM 4031 N N . GLU A 1 516 ? 0.306 14.247 -14.712 1.00 95.38 516 GLU A N 1
ATOM 4032 C CA . GLU A 1 516 ? -1.049 14.130 -15.240 1.00 95.38 516 GLU A CA 1
ATOM 4033 C C . GLU A 1 516 ? -1.564 15.493 -15.702 1.00 95.38 516 GLU A C 1
ATOM 4035 O O . GLU A 1 516 ? -1.207 16.527 -15.132 1.00 95.38 516 GLU A O 1
ATOM 4040 N N . LYS A 1 517 ? -2.417 15.503 -16.727 1.00 93.25 517 LYS A N 1
ATOM 4041 C CA . LYS A 1 517 ? -3.149 16.712 -17.128 1.00 93.25 517 LYS A CA 1
ATOM 4042 C C . LYS A 1 517 ? -4.295 16.968 -16.157 1.00 93.25 517 LYS A C 1
ATOM 4044 O O . LYS A 1 517 ? -4.962 16.019 -15.738 1.00 93.25 517 LYS A O 1
ATOM 4049 N N . ALA A 1 518 ? -4.537 18.233 -15.818 1.00 86.31 518 ALA A N 1
ATOM 4050 C CA . ALA A 1 518 ? -5.764 18.604 -15.123 1.00 86.31 518 ALA A CA 1
ATOM 4051 C C . ALA A 1 518 ? -6.966 18.251 -16.021 1.00 86.31 518 ALA A C 1
ATOM 4053 O O . ALA A 1 518 ? -6.978 18.607 -17.201 1.00 86.31 518 ALA A O 1
ATOM 4054 N N . GLY A 1 519 ? -7.895 17.457 -15.480 1.00 72.69 519 GLY A N 1
ATOM 4055 C CA . GLY A 1 519 ? -9.084 16.972 -16.190 1.00 72.69 519 GLY A CA 1
ATOM 4056 C C . GLY A 1 519 ? -10.219 17.976 -16.249 1.00 72.69 519 GLY A C 1
ATOM 4057 O O . GLY A 1 519 ? -10.190 18.948 -15.460 1.00 72.69 519 GLY A O 1
#

Solvent-accessible surface area (backbone atoms only — not comparable to full-atom values): 28679 Å² total; per-residue (Å²): 133,82,81,80,79,82,68,86,65,58,92,57,51,37,78,49,44,59,75,51,63,88,61,54,58,87,74,43,72,68,37,42,47,56,51,48,54,49,52,48,50,50,52,47,21,63,74,65,75,72,57,46,55,69,30,50,79,64,50,55,68,67,48,53,69,68,56,64,73,65,26,48,52,16,29,17,32,29,61,51,80,82,37,93,44,61,67,53,46,55,52,53,38,27,72,71,34,92,60,68,43,51,67,58,52,27,31,52,46,21,47,77,70,54,44,47,72,47,75,55,67,66,85,83,43,33,67,36,53,39,49,32,45,61,50,44,68,60,55,96,94,34,73,70,73,58,69,84,50,71,34,51,47,69,55,41,54,69,68,56,64,79,71,69,76,71,75,33,88,38,37,37,73,48,38,38,32,28,32,34,73,44,93,86,50,95,79,50,63,44,59,48,27,39,34,35,37,40,34,42,17,28,31,31,33,50,76,38,80,49,54,20,53,90,49,49,86,43,22,48,67,57,38,42,51,52,53,50,51,42,50,42,65,75,57,58,56,80,68,54,38,34,42,33,48,60,44,29,19,85,46,100,80,41,71,66,33,58,54,38,48,60,66,57,30,38,55,24,31,36,26,59,78,81,60,71,71,81,81,71,65,77,72,71,64,60,46,52,52,67,44,45,54,52,35,39,49,32,58,73,77,38,63,56,76,56,19,42,53,57,19,46,76,62,64,32,49,64,69,55,50,53,51,47,43,50,32,49,50,41,20,65,53,81,33,78,59,34,48,62,49,33,39,70,45,50,81,65,49,56,62,80,53,49,48,70,73,73,58,73,53,43,72,67,74,77,53,62,79,51,70,26,36,32,37,40,46,70,65,92,65,72,43,60,72,58,46,47,63,48,54,73,56,64,58,60,48,37,39,40,30,26,80,48,68,73,59,40,55,52,44,56,77,72,46,69,82,76,41,46,78,41,43,78,86,66,47,91,80,71,61,88,22,46,30,37,38,41,53,45,93,44,60,71,51,41,56,50,52,50,43,56,49,69,77,37,88,37,49,34,36,40,31,40,43,38,53,66,38,31,53,76,62,76,37,84,83,72,39,45,66,55,50,18,53,49,54,16,63,76,58,74,47,68,47,40,37,80,46,73,42,71,50,41,43,74,100,51,46,30,26,38,39,34,37,32,55,70,130

Mean predicted aligned error: 13.1 Å

Foldseek 3Di:
DDDPPPDPQDPQADEDDLVDDLQADPQDPLRLVLVVVVVVVQVVCVVPVAWADQADSLSVVPDPPVCVVLLQRFWFKDFLVVALALVSVLVQLQVLDPNGCPLVQLLVLCVVQAKDKDWDDCLVALQLLLQQLQLDQDDQNDGRDDDSSPDHSVSVCVVPDPSPPCRDLQWDKIKMFIWHFDPPDPPGIHGFWMFIWTGRQQEIERPDTTGRPVCVVSSRSSNRLSVVSNVCSVPPRPNHTMYTYIRCHNDSDRPVVVVSVSSVTDGHRYHYPPLPDPDDPLPPFADAPVLLVVLLVCLVVHQVVVSQVVSVVSVHHPSNSLVSVLQVQLCQFPNPCLSVQQNVCGRDRRVVSVVSSSDPLDVLSLCRPWQAEEEEDEDSNLCSVHCVSVVVSVRQHYEYEYQDPVSQVVNCVVGDVSYHTYYPVVPPPSQPGQEYEEEDPDLVRVLVVLLSNLPGPHFKYKYKAWCVNCVVLVNNPPDQVSCQVSSCVSNVAGKGFPDKAFNGCPPTTIIITMIGGDD

Radius of gyration: 26.71 Å; Cα contacts (8 Å, |Δi|>4): 874; chains: 1; bounding box: 67×52×73 Å

Nearest PDB structures (foldseek):
  1lrz-assembly1_A  TM=6.151E-01  e=2.345E-03  Staphylococcus aureus
  6snr-assembly1_A  TM=6.045E-01  e=1.292E-03  Staphylococcus aureus
  3pgj-assembly1_D  TM=6.909E-01  e=8.201E-01  Vibrio cholerae O1 biovar El Tor str. N16961
  3pgj-assembly2_C  TM=6.750E-01  e=1.266E+00  Vibrio cholerae O1 biovar El Tor str. N16961
  3pgj-assembly2_B  TM=6.617E-01  e=1.266E+00  Vibrio cholerae O1 biovar El Tor str. N16961

Sequence (519 aa):
MADSVSSTTAPGTLLLDDGLGRNGCRCTPGCREIVGQFRTSIGRARRFNVEAVPMTPSELTAVPTVAKQVGVYAMATLDLAAYADMDAVMKAARLISTKRGTVNRQIARARRSGYTVREFEPGEYLPDMVAIHRSKTFRDRKPMEGALHLADADALAKMIRPVAARACAQHNESFWGVFREATDRSDGDYLVGYICLTRLGNSAVYRHLMGRGDHLRNGIMYLLHYELVATLLKAPPAGLRYLTHGAYARRPLDPPTHWKRLALFKPHYLLYADDHSTRIPVTPSMPGLAEGLLAVKQTLDEPWPQAVTTAAQIGVSQEWLGILHRMWIVENVRAPGLMMNVLRSGPYPPLDVLRPLGSNLFPAEALDGIESTLALLRNNGRGLDTLLPVRDSGMERVHIIHTHTAELNALEDTYPATWTYGTRADTPDIYDADLWIGESDQPESLTHILKSWASKPSRRMLMSVSETDFLALDCPTRTTEEITTRFSEIIGHTLTCRSVHFRHGAPEEMHWVWLEKAG